Protein AF-A0A069RI73-F1 (afdb_monomer)

pLDDT: mean 90.06, std 14.11, range [29.36, 98.81]

Radius of gyration: 24.57 Å; Cα contacts (8 Å, |Δi|>4): 545; chains: 1; bounding box: 61×50×66 Å

Sequence (403 aa):
MYYTRFDTIFCEIILVGDEQGLANLHLNTGKGKRTFEIDDEWILNDGFFAPARKQIEEYMSGERRRFDVRLNPKGTDYQKRVWSELTKIPYGKLYTYKQIAANTGNERASRAVGMANSKNPIPIIVPCHRVVGSNGKLTGFAHGLEIKEKLIALEKGEKSPGKAADETPIGELHEKLGSTVREELFELADEEYRKFQIKLCPNTENIVGVRLPLLRKLAQRIAKGDWRKYMEAANDEYFEEVMLQGMVIGSAKAGVEDVLSYAADFVPKIDNWAVCDSFCGSLKITNKNKARVWEFIQHYLHSDKEFEIRFAVVMLLGYYIDEYYIDRVLKLLDGVRHDGYYVKMAVAWAVSICFIKFPEKTMEYLEDSNLDDFSYNKSLQKITESLRVDKETKHIIRSMKRK

Secondary structure (DSSP, 8-state):
-EEEEEE-SS-EEEEEEETTEEEEEEEE-S-SS------TTPEE-HHHHHHHHHHHHHHHTTS-S-----B-----HHHHHHHHHHHTSPTT--EEHHHHHHHTT-TT-HHHHHHHHHT-SSTTTS-GGGEE-TTS-----TT-HHHHHHHHHHHHTPPP--S------TT-----TT--HHHHHHHTB-HHHHHHHHHH-TT------B-HHHHHHHHHHHHHS-HHHHHHH---SSHHHHHHHHHHHHH----HHHHHHHHHHHGGG--SHHHHHHHHHH-GGGGG-HHHHHHHHHTGGG-SSHHHHHHHHHHHHHHT-STTTHHHHHHHHHH-----HHHHHHHHHHHHHHHHH-HHHHHHHHHH----HHHHHHHHHHHHH-TTS-HHHHHHHHHT---

Solvent-accessible surface area (backbone atoms only — not comparable to full-atom values): 22768 Å² total; per-residue (Å²): 90,36,28,39,75,50,79,54,100,85,38,40,36,39,41,32,27,51,99,76,20,44,30,34,40,44,64,57,58,93,45,53,84,64,86,84,80,84,60,90,82,48,41,82,38,59,75,84,41,44,71,57,50,52,52,50,53,34,33,75,73,61,79,40,80,77,85,92,66,63,67,42,67,82,70,53,74,67,39,50,51,51,47,56,57,35,56,69,55,54,79,58,48,75,44,29,36,47,58,54,13,41,76,73,77,37,55,86,37,28,68,58,46,52,57,37,51,59,61,54,44,35,54,75,75,36,32,54,64,38,42,24,40,93,84,67,45,87,54,88,46,48,49,20,61,70,56,36,39,39,53,50,18,53,48,62,74,38,78,53,83,74,72,97,72,89,81,78,79,82,87,71,73,62,95,57,90,81,78,50,74,66,57,55,45,62,73,51,40,31,69,71,53,20,60,52,48,44,73,75,38,76,90,56,65,56,68,63,20,59,54,67,74,57,47,5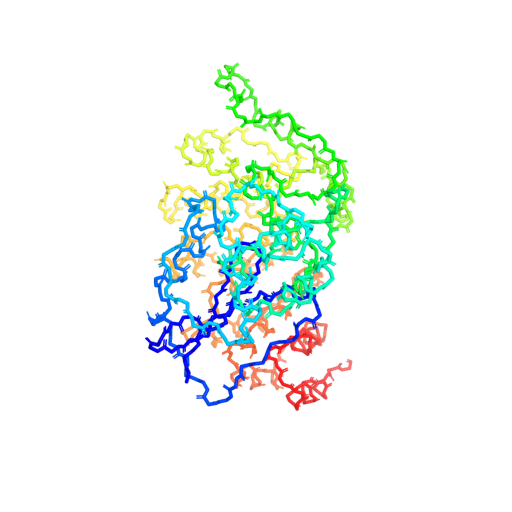2,52,51,14,49,54,42,23,73,52,69,38,65,65,45,62,77,68,60,63,69,78,31,49,60,43,47,42,33,53,36,36,21,56,31,53,40,89,65,56,70,67,59,44,51,53,56,45,63,69,45,47,81,72,39,85,48,69,67,47,38,54,50,29,52,68,28,45,61,64,39,82,83,36,50,70,65,47,51,63,65,35,54,65,28,54,72,46,94,46,51,49,41,28,25,42,27,42,47,41,42,50,74,76,37,75,43,92,90,35,37,72,60,47,55,54,51,57,44,64,56,82,71,89,44,66,64,32,35,52,33,46,12,48,34,52,22,52,40,33,75,76,39,45,66,68,38,50,62,45,61,78,73,55,71,52,54,63,66,32,44,42,45,15,41,50,50,39,57,70,36,87,90,51,58,74,66,61,38,52,55,48,60,71,67,58,71,132

Structure (mmCIF, N/CA/C/O backbone):
data_AF-A0A069RI73-F1
#
_entry.id   AF-A0A069RI73-F1
#
loop_
_atom_site.group_PDB
_atom_site.id
_atom_site.type_symbol
_atom_site.label_atom_id
_atom_site.label_alt_id
_atom_site.label_comp_id
_atom_site.label_asym_id
_atom_site.label_entity_id
_atom_site.label_seq_id
_atom_site.pdbx_PDB_ins_code
_atom_site.Cartn_x
_atom_site.Cartn_y
_atom_site.Cartn_z
_atom_site.occupancy
_atom_site.B_iso_or_equiv
_atom_site.auth_seq_id
_atom_site.auth_comp_id
_atom_site.auth_asym_id
_atom_site.auth_atom_id
_atom_site.pdbx_PDB_model_num
ATOM 1 N N . MET A 1 1 ? 29.370 -4.548 10.658 1.00 91.38 1 MET A N 1
ATOM 2 C CA . MET A 1 1 ? 28.047 -4.104 11.160 1.00 91.38 1 MET A CA 1
ATOM 3 C C . MET A 1 1 ? 26.976 -4.935 10.477 1.00 91.38 1 MET A C 1
ATOM 5 O O . MET A 1 1 ? 27.170 -5.308 9.325 1.00 91.38 1 MET A O 1
ATOM 9 N N . TYR A 1 2 ? 25.870 -5.212 11.160 1.00 97.12 2 TYR A N 1
ATOM 10 C CA . TYR A 1 2 ? 24.686 -5.831 10.570 1.00 97.12 2 TYR A CA 1
ATOM 11 C C . TYR A 1 2 ? 23.619 -4.780 10.290 1.00 97.12 2 TYR A C 1
ATOM 13 O O . TYR A 1 2 ? 23.531 -3.782 11.014 1.00 97.12 2 TYR A O 1
ATOM 21 N N . TYR A 1 3 ? 22.776 -5.032 9.291 1.00 97.75 3 TYR A N 1
ATOM 22 C CA . TYR A 1 3 ? 21.569 -4.244 9.063 1.00 97.75 3 TYR A CA 1
ATOM 23 C C . TYR A 1 3 ? 20.358 -5.103 8.677 1.00 97.75 3 TYR A C 1
ATOM 25 O O . TYR A 1 3 ? 20.500 -6.254 8.272 1.00 97.75 3 TYR A O 1
ATOM 33 N N . THR A 1 4 ? 19.161 -4.532 8.804 1.00 96.69 4 THR A N 1
ATOM 34 C CA . THR A 1 4 ? 17.906 -5.043 8.224 1.00 96.69 4 THR A CA 1
ATOM 35 C C . THR A 1 4 ? 17.036 -3.873 7.770 1.00 96.69 4 THR A C 1
ATOM 37 O O . THR A 1 4 ? 17.233 -2.737 8.217 1.00 96.69 4 THR A O 1
ATOM 40 N N . ARG A 1 5 ? 16.053 -4.153 6.912 1.00 95.44 5 ARG A N 1
ATOM 41 C CA . ARG A 1 5 ? 14.998 -3.222 6.503 1.00 95.44 5 ARG A CA 1
ATOM 42 C C . ARG A 1 5 ? 13.643 -3.914 6.501 1.00 95.44 5 ARG A C 1
ATOM 44 O O . ARG A 1 5 ? 13.543 -5.077 6.117 1.00 95.44 5 ARG A O 1
ATOM 51 N N . PHE A 1 6 ? 12.605 -3.210 6.929 1.00 91.25 6 PHE A N 1
ATOM 52 C CA . PHE A 1 6 ? 11.240 -3.727 6.919 1.00 91.25 6 PHE A CA 1
ATOM 53 C C . PHE A 1 6 ? 10.218 -2.593 6.931 1.00 91.25 6 PHE A C 1
ATOM 55 O O . PHE A 1 6 ? 10.467 -1.509 7.460 1.00 91.25 6 PHE A O 1
ATOM 62 N N . ASP A 1 7 ? 9.045 -2.865 6.371 1.00 88.62 7 ASP A N 1
ATOM 63 C CA . ASP A 1 7 ? 7.941 -1.916 6.342 1.00 88.62 7 ASP A CA 1
ATOM 64 C C . ASP A 1 7 ? 7.139 -1.930 7.646 1.00 88.62 7 ASP A C 1
ATOM 66 O O . ASP A 1 7 ? 6.889 -2.977 8.244 1.00 88.62 7 ASP A O 1
ATOM 70 N N . THR A 1 8 ? 6.678 -0.750 8.057 1.00 86.50 8 THR A N 1
ATOM 71 C CA . THR A 1 8 ? 5.691 -0.578 9.131 1.00 86.50 8 THR A CA 1
ATOM 72 C C . THR A 1 8 ? 4.467 0.171 8.618 1.00 86.50 8 THR A C 1
ATOM 74 O O . THR A 1 8 ? 4.445 0.670 7.494 1.00 86.50 8 THR A O 1
ATOM 77 N N . ILE A 1 9 ? 3.452 0.329 9.472 1.00 81.25 9 ILE A N 1
ATOM 78 C CA . ILE A 1 9 ? 2.251 1.108 9.140 1.00 81.25 9 ILE A CA 1
ATOM 79 C C . ILE A 1 9 ? 2.531 2.593 8.840 1.00 81.25 9 ILE A C 1
ATOM 81 O O . ILE A 1 9 ? 1.669 3.265 8.277 1.00 81.25 9 ILE A O 1
ATOM 85 N N . PHE A 1 10 ? 3.697 3.125 9.231 1.00 83.75 10 PHE A N 1
ATOM 86 C CA . PHE A 1 10 ? 4.030 4.538 9.037 1.00 83.75 10 PHE A CA 1
ATOM 87 C C . PHE A 1 10 ? 5.087 4.789 7.960 1.00 83.75 10 PHE A C 1
ATOM 89 O O . PHE A 1 10 ? 4.997 5.806 7.273 1.00 83.75 10 PHE A O 1
ATOM 96 N N . CYS A 1 11 ? 6.095 3.921 7.851 1.00 89.00 11 CYS A N 1
ATOM 97 C CA . CYS A 1 11 ? 7.215 4.047 6.913 1.00 89.00 11 CYS A CA 1
ATOM 98 C C . CYS A 1 11 ? 8.091 2.782 6.911 1.00 89.00 11 CYS A C 1
ATOM 100 O O . CYS A 1 11 ? 7.970 1.948 7.814 1.00 89.00 11 CYS A O 1
ATOM 102 N N . GLU A 1 12 ? 9.004 2.675 5.943 1.00 93.12 12 GLU A N 1
ATOM 103 C CA . GLU A 1 12 ? 10.107 1.709 5.991 1.00 93.12 12 GLU A CA 1
ATOM 104 C C . GLU A 1 12 ? 11.081 2.090 7.121 1.00 93.12 12 GLU A C 1
ATOM 106 O O . GLU A 1 12 ? 11.403 3.267 7.333 1.00 93.12 12 GLU A O 1
ATOM 111 N N . ILE A 1 13 ? 11.540 1.083 7.862 1.00 95.88 13 ILE A N 1
ATOM 112 C CA . ILE A 1 13 ? 12.533 1.209 8.925 1.00 95.88 13 ILE A CA 1
ATOM 113 C C . ILE A 1 13 ? 13.791 0.455 8.531 1.00 95.88 13 ILE A C 1
ATOM 115 O O . ILE A 1 13 ? 13.719 -0.685 8.082 1.00 95.88 13 ILE A O 1
ATOM 119 N N . ILE A 1 14 ? 14.942 1.080 8.777 1.00 96.62 14 ILE A N 1
ATOM 120 C CA . ILE A 1 14 ? 16.257 0.452 8.636 1.00 96.62 14 ILE A CA 1
ATOM 121 C C . ILE A 1 14 ? 16.904 0.393 10.020 1.00 96.62 14 ILE A C 1
ATOM 123 O O . ILE A 1 14 ? 17.025 1.418 10.697 1.00 96.62 14 ILE A O 1
ATOM 127 N N . LEU A 1 15 ? 17.311 -0.799 10.451 1.00 97.88 15 LEU A N 1
ATOM 128 C CA . LEU A 1 15 ? 18.044 -1.008 11.702 1.00 97.88 15 LEU A CA 1
ATOM 129 C C . LEU A 1 15 ? 19.485 -1.366 11.397 1.00 97.88 15 LEU A C 1
ATOM 131 O O . LEU A 1 15 ? 19.745 -2.114 10.460 1.00 97.88 15 LEU A O 1
ATOM 135 N N . VAL A 1 16 ? 20.405 -0.848 12.208 1.00 97.69 16 VAL A N 1
ATOM 136 C CA . VAL A 1 16 ? 21.841 -1.097 12.069 1.00 97.69 16 VAL A CA 1
ATOM 137 C C . VAL A 1 16 ? 22.463 -1.270 13.446 1.00 97.69 16 VAL A C 1
ATOM 139 O O . VAL A 1 16 ? 22.194 -0.486 14.360 1.00 97.69 16 VAL A O 1
ATOM 142 N N . GLY A 1 17 ? 23.310 -2.278 13.609 1.00 97.12 17 GLY A N 1
ATOM 143 C CA . GLY A 1 17 ? 23.872 -2.656 14.902 1.00 97.12 17 GLY A CA 1
ATOM 144 C C . GLY A 1 17 ? 24.975 -3.701 14.796 1.00 97.12 17 GLY A C 1
ATOM 145 O O . GLY A 1 17 ? 25.337 -4.153 13.711 1.00 97.12 17 GLY A O 1
ATOM 146 N N . ASP A 1 18 ? 25.515 -4.055 15.949 1.00 96.12 18 ASP A N 1
ATOM 147 C CA . ASP A 1 18 ? 26.517 -5.097 16.145 1.00 96.12 18 ASP A CA 1
ATOM 148 C C . ASP A 1 18 ? 26.254 -5.807 17.481 1.00 96.12 18 ASP A C 1
ATOM 150 O O . ASP A 1 18 ? 25.298 -5.485 18.188 1.00 96.12 18 ASP A O 1
ATOM 154 N N . GLU A 1 19 ? 27.119 -6.745 17.865 1.00 95.06 19 GLU A N 1
ATOM 155 C CA . GLU A 1 19 ? 27.003 -7.508 19.119 1.00 95.06 19 GLU A CA 1
ATOM 156 C C . GLU A 1 19 ? 26.931 -6.636 20.392 1.00 95.06 19 GLU A C 1
ATOM 158 O O . GLU A 1 19 ? 26.505 -7.095 21.456 1.00 95.06 19 GLU A O 1
ATOM 163 N N . GLN A 1 20 ? 27.329 -5.359 20.324 1.00 95.69 20 GLN A N 1
ATOM 164 C CA . GLN A 1 20 ? 27.209 -4.432 21.451 1.00 95.69 20 GLN A CA 1
ATOM 165 C C . GLN A 1 20 ? 25.810 -3.798 21.543 1.00 95.69 20 GLN A C 1
ATOM 167 O O . GLN A 1 20 ? 25.458 -3.282 22.609 1.00 95.69 20 GLN A O 1
ATOM 172 N N . GLY A 1 21 ? 25.007 -3.843 20.474 1.00 95.75 21 GLY A N 1
ATOM 173 C CA . GLY A 1 21 ? 23.602 -3.435 20.445 1.00 95.75 21 GLY A CA 1
ATOM 174 C C . GLY A 1 21 ? 23.183 -2.685 19.176 1.00 95.75 21 GLY A C 1
ATOM 175 O O . GLY A 1 21 ? 23.947 -2.494 18.229 1.00 95.75 21 GLY A O 1
ATOM 176 N N . LEU A 1 22 ? 21.938 -2.203 19.178 1.00 97.62 22 LEU A N 1
ATOM 177 C CA . LEU A 1 22 ? 21.388 -1.363 18.115 1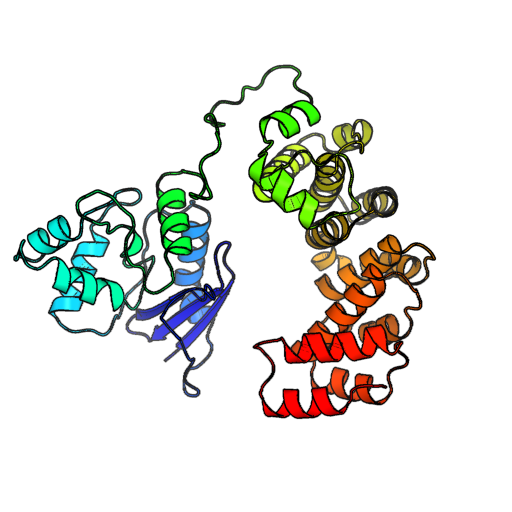.00 97.62 22 LEU A CA 1
ATOM 178 C C . LEU A 1 22 ? 22.099 -0.003 18.104 1.00 97.62 22 LEU A C 1
ATOM 180 O O . LEU A 1 22 ? 22.054 0.725 19.095 1.00 97.62 22 LEU A O 1
ATOM 184 N N . ALA A 1 23 ? 22.736 0.347 16.990 1.00 96.62 23 ALA A N 1
ATOM 185 C CA . ALA A 1 23 ? 23.503 1.581 16.838 1.00 96.62 23 ALA A CA 1
ATOM 186 C C . ALA A 1 23 ? 22.703 2.688 16.138 1.00 96.62 23 ALA A C 1
ATOM 188 O O . ALA A 1 23 ? 22.815 3.854 16.520 1.00 96.62 23 ALA A O 1
ATOM 189 N N . ASN A 1 24 ? 21.883 2.336 15.139 1.00 96.69 24 ASN A N 1
ATOM 190 C CA . ASN A 1 24 ? 20.994 3.258 14.432 1.00 96.69 24 ASN A CA 1
ATOM 191 C C . ASN A 1 24 ? 19.617 2.637 14.157 1.00 96.69 24 ASN A C 1
ATOM 193 O O . ASN A 1 24 ? 19.494 1.444 13.890 1.00 96.69 24 ASN A O 1
ATOM 197 N N . LEU A 1 25 ? 18.601 3.500 14.161 1.00 96.81 25 LEU A N 1
ATOM 198 C CA . LEU A 1 25 ? 17.269 3.257 13.618 1.00 96.81 25 LEU A CA 1
ATOM 199 C C . LEU A 1 25 ? 16.947 4.418 12.675 1.00 96.81 25 LEU A C 1
ATOM 201 O O . LEU A 1 25 ? 16.938 5.582 13.078 1.00 96.81 25 LEU A O 1
ATOM 205 N N . HIS A 1 26 ? 16.695 4.125 11.408 1.00 95.31 26 HIS A N 1
ATOM 206 C CA . HIS A 1 26 ? 16.294 5.131 10.437 1.00 95.31 26 HIS A CA 1
ATOM 207 C C . HIS A 1 26 ? 14.822 4.972 10.072 1.00 95.31 26 HIS A C 1
ATOM 209 O O . HIS A 1 26 ? 14.350 3.860 9.860 1.00 95.31 26 HIS A O 1
ATOM 215 N N . LEU A 1 27 ? 14.117 6.103 9.998 1.00 93.81 27 LEU A N 1
ATOM 216 C CA . LEU A 1 27 ? 12.744 6.192 9.510 1.00 93.81 27 LEU A CA 1
ATOM 217 C C . LEU A 1 27 ? 12.774 6.759 8.096 1.00 93.81 27 LEU A C 1
ATOM 219 O O . LEU A 1 27 ? 12.977 7.968 7.929 1.00 93.81 27 LEU A O 1
ATOM 223 N N . ASN A 1 28 ? 12.566 5.902 7.101 1.00 89.50 28 ASN A N 1
ATOM 224 C CA . ASN A 1 28 ? 12.541 6.303 5.702 1.00 89.50 28 ASN A CA 1
ATOM 225 C C . ASN A 1 28 ? 11.148 6.842 5.340 1.00 89.50 28 ASN A C 1
ATOM 227 O O . ASN A 1 28 ? 10.292 6.152 4.790 1.00 89.50 28 ASN A O 1
ATOM 231 N N . THR A 1 29 ? 10.890 8.093 5.719 1.00 84.19 29 THR A N 1
ATOM 232 C CA . THR A 1 29 ? 9.585 8.751 5.535 1.00 84.19 29 THR A CA 1
ATOM 233 C C . THR A 1 29 ? 9.436 9.447 4.182 1.00 84.19 29 THR A C 1
ATOM 235 O O . THR A 1 29 ? 8.375 10.003 3.898 1.00 84.19 29 THR A O 1
ATOM 238 N N . GLY A 1 30 ? 10.511 9.539 3.388 1.00 76.75 30 GLY A N 1
ATOM 239 C CA . GLY A 1 30 ? 10.586 10.406 2.203 1.00 76.75 30 GLY A CA 1
ATOM 240 C C . GLY A 1 30 ? 10.443 11.910 2.501 1.00 76.75 30 GLY A C 1
ATOM 241 O O . GLY A 1 30 ? 10.487 12.733 1.590 1.00 76.75 30 GLY A O 1
ATOM 242 N N . LYS A 1 31 ? 10.269 12.291 3.774 1.00 66.62 31 LYS A N 1
ATOM 243 C CA . LYS A 1 31 ? 10.005 13.657 4.235 1.00 66.62 31 LYS A CA 1
ATOM 244 C C . LYS A 1 31 ? 10.856 13.938 5.470 1.00 66.62 31 LYS A C 1
ATOM 246 O O . LYS A 1 31 ? 10.417 13.781 6.600 1.00 66.62 31 LYS A O 1
ATOM 251 N N . GLY A 1 32 ? 12.093 14.371 5.274 1.00 65.25 32 GLY A N 1
ATOM 252 C CA . GLY A 1 32 ? 13.028 14.662 6.359 1.00 65.25 32 GLY A CA 1
ATOM 253 C C . GLY A 1 32 ? 14.312 15.276 5.823 1.00 65.25 32 GLY A C 1
ATOM 254 O O . GLY A 1 32 ? 14.524 15.325 4.617 1.00 65.25 32 GLY A O 1
ATOM 255 N N . LYS A 1 33 ? 15.175 15.766 6.718 1.00 66.88 33 LYS A N 1
ATOM 256 C CA . LYS A 1 33 ? 16.497 16.297 6.327 1.00 66.88 33 LYS A CA 1
ATOM 257 C C . LYS A 1 33 ? 17.601 15.241 6.388 1.00 66.88 33 LYS A C 1
ATOM 259 O O . LYS A 1 33 ? 18.741 15.539 6.052 1.00 66.88 33 LYS A O 1
ATOM 264 N N . ARG A 1 34 ? 17.290 14.046 6.896 1.00 72.50 34 ARG A N 1
ATOM 265 C CA . ARG A 1 34 ? 18.257 12.972 7.104 1.00 72.50 34 ARG A CA 1
ATOM 266 C C . ARG A 1 34 ? 18.236 12.043 5.897 1.00 72.50 34 ARG A C 1
ATOM 268 O O . ARG A 1 34 ? 17.247 11.351 5.692 1.00 72.50 34 ARG A O 1
ATOM 275 N N . THR A 1 35 ? 19.323 12.035 5.141 1.00 68.69 35 THR A N 1
ATOM 276 C CA . THR A 1 35 ? 19.646 10.952 4.213 1.00 68.69 35 THR A CA 1
ATOM 277 C C . THR A 1 35 ? 20.274 9.807 5.006 1.00 68.69 35 THR A C 1
ATOM 279 O O . THR A 1 35 ? 20.934 10.035 6.027 1.00 68.69 35 THR A O 1
ATOM 282 N N . PHE A 1 36 ? 20.002 8.575 4.594 1.00 81.12 36 PHE A N 1
ATOM 283 C CA . PHE A 1 36 ? 20.584 7.383 5.192 1.00 81.12 36 PHE A CA 1
ATOM 284 C C . PHE A 1 36 ? 21.022 6.463 4.068 1.00 81.12 36 PHE A C 1
ATOM 286 O O . PHE A 1 36 ? 20.213 6.093 3.221 1.00 81.12 36 PHE A O 1
ATOM 293 N N . GLU A 1 37 ? 22.305 6.142 4.061 1.00 85.00 37 GLU A N 1
ATOM 294 C CA . GLU A 1 37 ? 22.924 5.265 3.080 1.00 85.00 37 GLU A CA 1
ATOM 295 C C . GLU A 1 37 ? 23.382 4.011 3.814 1.00 85.00 37 GLU A C 1
ATOM 297 O O . GLU A 1 37 ? 23.863 4.077 4.950 1.00 85.00 37 GLU A O 1
ATOM 302 N N . ILE A 1 38 ? 23.134 2.867 3.189 1.00 88.12 38 ILE A N 1
ATOM 303 C CA . ILE A 1 38 ? 23.624 1.581 3.667 1.00 88.12 38 ILE A CA 1
ATOM 304 C C . ILE A 1 38 ? 25.038 1.455 3.120 1.00 88.12 38 ILE A C 1
ATOM 306 O O . ILE A 1 38 ? 25.242 1.616 1.922 1.00 88.12 38 ILE A O 1
ATOM 310 N N . ASP A 1 39 ? 25.987 1.220 4.013 1.00 87.62 39 ASP A N 1
ATOM 311 C CA . ASP A 1 39 ? 27.382 1.000 3.652 1.00 87.62 39 ASP A CA 1
ATOM 312 C C . ASP A 1 39 ? 27.537 -0.377 2.986 1.00 87.62 39 ASP A C 1
ATOM 314 O O . ASP A 1 39 ? 26.951 -1.359 3.458 1.00 87.62 39 ASP A O 1
ATOM 318 N N . ASP A 1 40 ? 28.320 -0.448 1.910 1.00 85.19 40 ASP A N 1
ATOM 319 C CA . ASP A 1 40 ? 28.533 -1.671 1.128 1.00 85.19 40 ASP A CA 1
ATOM 320 C C . ASP A 1 40 ? 29.204 -2.790 1.950 1.00 85.19 40 ASP A C 1
ATOM 322 O O . ASP A 1 40 ? 29.047 -3.971 1.638 1.00 85.19 40 ASP A O 1
ATOM 326 N N . GLU A 1 41 ? 29.907 -2.447 3.036 1.00 91.50 41 GLU A N 1
ATOM 327 C CA . GLU A 1 41 ? 30.524 -3.418 3.949 1.00 91.50 41 GLU A CA 1
ATOM 328 C C . GLU A 1 41 ? 29.543 -3.983 4.995 1.00 91.50 41 GLU A C 1
ATOM 330 O O . GLU A 1 41 ? 29.891 -4.878 5.778 1.00 91.50 41 GLU A O 1
ATOM 335 N N . TRP A 1 42 ? 28.318 -3.455 5.087 1.00 93.81 42 TRP A N 1
ATOM 336 C CA . TRP A 1 42 ? 27.339 -3.943 6.056 1.00 93.81 42 TRP A CA 1
ATOM 337 C C . TRP A 1 42 ? 26.655 -5.218 5.572 1.00 93.81 42 TRP A C 1
ATOM 339 O O . TRP A 1 42 ? 26.255 -5.361 4.421 1.00 93.81 42 TRP A O 1
ATOM 349 N N . ILE A 1 43 ? 26.444 -6.145 6.504 1.00 94.19 43 ILE A N 1
ATOM 350 C CA . ILE A 1 43 ? 25.882 -7.461 6.200 1.00 94.19 43 ILE A CA 1
ATOM 351 C C . ILE A 1 43 ? 24.386 -7.459 6.531 1.00 94.19 43 ILE A C 1
ATOM 353 O O . ILE A 1 43 ? 24.000 -7.167 7.668 1.00 94.19 43 ILE A O 1
ATOM 357 N N . LEU A 1 44 ? 23.536 -7.802 5.558 1.00 94.62 44 LEU A N 1
ATOM 358 C CA . LEU A 1 44 ? 22.100 -7.987 5.783 1.00 94.62 44 LEU A CA 1
ATOM 359 C C . LEU A 1 44 ? 21.874 -9.200 6.697 1.00 94.62 44 LEU A C 1
ATOM 361 O O . LEU A 1 44 ? 22.303 -10.307 6.377 1.00 94.62 44 LEU A O 1
ATOM 365 N N . ASN A 1 45 ? 21.195 -9.006 7.827 1.00 94.38 45 ASN A N 1
ATOM 366 C CA . ASN A 1 45 ? 20.922 -10.070 8.790 1.00 94.38 45 ASN A CA 1
ATOM 367 C C . ASN A 1 45 ? 19.604 -9.822 9.537 1.00 94.38 45 ASN A C 1
ATOM 369 O O . ASN A 1 45 ? 19.578 -9.243 10.622 1.00 94.38 45 ASN A O 1
ATOM 373 N N . ASP A 1 46 ? 18.496 -10.294 8.969 1.00 90.50 46 ASP A N 1
ATOM 374 C CA . ASP A 1 46 ? 17.166 -10.124 9.565 1.00 90.50 46 ASP A CA 1
ATOM 375 C C . ASP A 1 46 ? 17.023 -10.847 10.913 1.00 90.50 46 ASP A C 1
ATOM 377 O O . ASP A 1 46 ? 16.372 -10.338 11.828 1.00 90.50 46 ASP A O 1
ATOM 381 N N . GLY A 1 47 ? 17.665 -12.012 11.058 1.00 91.12 47 GLY A N 1
ATOM 382 C CA . GLY A 1 47 ? 17.615 -12.822 12.276 1.00 91.12 47 GLY A CA 1
ATOM 383 C C . GLY A 1 47 ? 18.200 -12.094 13.486 1.00 91.12 47 GLY A C 1
ATOM 384 O O . GLY A 1 47 ? 17.605 -12.122 14.563 1.00 91.12 47 GLY A O 1
ATOM 385 N N . PHE A 1 48 ? 19.306 -11.368 13.289 1.00 94.12 48 PHE A N 1
ATOM 386 C CA . PHE A 1 48 ? 19.945 -10.562 14.332 1.00 94.12 48 PHE A CA 1
ATOM 387 C C . PHE A 1 48 ? 18.995 -9.505 14.922 1.00 94.12 48 PHE A C 1
ATOM 389 O O . PHE A 1 48 ? 18.994 -9.257 16.128 1.00 94.12 48 PHE A O 1
ATOM 396 N N . PHE A 1 49 ? 18.139 -8.907 14.089 1.00 97.00 49 PHE A N 1
ATOM 397 C CA . PHE A 1 49 ? 17.222 -7.841 14.501 1.00 97.00 49 PHE A CA 1
ATOM 398 C C . PHE A 1 49 ? 15.799 -8.311 14.810 1.00 97.00 49 PHE A C 1
ATOM 400 O O . PHE A 1 49 ? 14.978 -7.477 15.196 1.00 97.00 49 PHE A O 1
ATOM 407 N N . ALA A 1 50 ? 15.485 -9.604 14.688 1.00 93.25 50 ALA A N 1
ATOM 408 C CA . ALA A 1 50 ? 14.129 -10.119 14.886 1.00 93.25 50 ALA A CA 1
ATOM 409 C C . ALA A 1 50 ? 13.476 -9.666 16.217 1.00 93.25 50 ALA A C 1
ATOM 411 O O . ALA A 1 50 ? 12.320 -9.230 16.180 1.00 93.25 50 ALA A O 1
ATOM 412 N N . PRO A 1 51 ? 14.180 -9.646 17.374 1.00 96.19 51 PRO A N 1
ATOM 413 C CA . PRO A 1 51 ? 13.605 -9.131 18.617 1.00 96.19 51 PRO A CA 1
ATOM 414 C C . PRO A 1 51 ? 13.293 -7.630 18.565 1.00 96.19 51 PRO A C 1
ATOM 416 O O . PRO A 1 51 ? 12.219 -7.210 18.991 1.00 96.19 51 PRO A O 1
ATOM 419 N N . ALA A 1 52 ? 14.205 -6.814 18.029 1.00 96.75 52 ALA A N 1
ATOM 420 C CA . ALA A 1 52 ? 14.011 -5.368 17.924 1.00 96.75 52 ALA A CA 1
ATOM 421 C C . ALA A 1 52 ? 12.884 -5.027 16.939 1.00 96.75 52 ALA A C 1
ATOM 423 O O . ALA A 1 52 ? 12.026 -4.202 17.251 1.00 96.75 52 ALA A O 1
ATOM 424 N N . ARG A 1 53 ? 12.847 -5.711 15.790 1.00 97.06 53 ARG A N 1
ATOM 425 C CA . ARG A 1 53 ? 11.791 -5.591 14.781 1.00 97.06 53 ARG A CA 1
ATOM 426 C C . ARG A 1 53 ? 10.416 -5.865 15.379 1.00 97.06 53 ARG A C 1
ATOM 428 O O . ARG A 1 53 ? 9.551 -5.000 15.286 1.00 97.06 53 ARG A O 1
ATOM 435 N N . LYS A 1 54 ? 10.244 -7.005 16.059 1.00 95.94 54 LYS A N 1
ATOM 436 C CA . LYS A 1 54 ? 8.974 -7.372 16.703 1.00 95.94 54 LYS A CA 1
ATOM 437 C C . LYS A 1 54 ? 8.492 -6.283 17.661 1.00 95.94 54 LYS A C 1
ATOM 439 O O . LYS A 1 54 ? 7.338 -5.880 17.612 1.00 95.94 54 LYS A O 1
ATOM 444 N N . GLN A 1 55 ? 9.382 -5.760 18.506 1.00 97.88 55 GLN A N 1
ATOM 445 C CA . GLN A 1 55 ? 9.013 -4.706 19.452 1.00 97.88 55 GLN A CA 1
ATOM 446 C C . GLN A 1 55 ? 8.644 -3.388 18.765 1.00 97.88 55 GLN A C 1
ATOM 448 O O . GLN A 1 55 ? 7.763 -2.674 19.237 1.00 97.88 55 GLN A O 1
ATOM 453 N N . ILE A 1 56 ? 9.314 -3.042 17.666 1.00 96.69 56 ILE A N 1
ATOM 454 C CA . ILE A 1 56 ? 8.973 -1.856 16.878 1.00 96.69 56 ILE A CA 1
ATOM 455 C C . ILE A 1 56 ? 7.602 -2.035 16.225 1.00 96.69 56 ILE A C 1
ATOM 457 O O . ILE A 1 56 ? 6.787 -1.123 16.309 1.00 96.69 56 ILE A O 1
ATOM 461 N N . GLU A 1 57 ? 7.321 -3.196 15.636 1.00 92.25 57 GLU A N 1
ATOM 462 C CA . GLU A 1 57 ? 6.015 -3.512 15.044 1.00 92.25 57 GLU A CA 1
ATOM 463 C C . GLU A 1 57 ? 4.891 -3.449 16.097 1.00 92.25 57 GLU A C 1
ATOM 465 O O . GLU A 1 57 ? 3.916 -2.730 15.885 1.00 92.25 57 GLU A O 1
ATOM 470 N N . GLU A 1 58 ? 5.070 -4.081 17.265 1.00 90.12 58 GLU A N 1
ATOM 471 C CA . GLU A 1 58 ? 4.127 -4.014 18.400 1.00 90.12 58 GLU A CA 1
ATOM 472 C C . GLU A 1 58 ? 3.934 -2.580 18.918 1.00 90.12 58 GLU A C 1
ATOM 474 O O . GLU A 1 58 ? 2.840 -2.182 19.313 1.00 90.12 58 GLU A O 1
ATOM 479 N N . TYR A 1 59 ? 4.997 -1.773 18.958 1.00 93.88 59 TYR A N 1
ATOM 480 C CA . TYR A 1 59 ? 4.879 -0.378 19.377 1.00 93.88 59 TYR A CA 1
ATOM 481 C C . TYR A 1 59 ? 4.073 0.415 18.348 1.00 93.88 59 TYR A C 1
ATOM 483 O O . TYR A 1 59 ? 3.163 1.144 18.729 1.00 93.88 59 TYR A O 1
ATOM 491 N N . MET A 1 60 ? 4.354 0.234 17.053 1.00 89.38 60 MET A N 1
ATOM 492 C CA . MET A 1 60 ? 3.647 0.922 15.969 1.00 89.38 60 MET A CA 1
ATOM 493 C C . MET A 1 60 ? 2.174 0.513 15.872 1.00 89.38 60 MET A C 1
ATOM 495 O O . MET A 1 60 ? 1.358 1.336 15.468 1.00 89.38 60 MET A O 1
ATOM 499 N N . SER A 1 61 ? 1.808 -0.711 16.266 1.00 83.50 61 SER A N 1
ATOM 500 C CA . SER A 1 61 ? 0.403 -1.131 16.369 1.00 83.50 61 SER A CA 1
ATOM 501 C C . SER A 1 61 ? -0.284 -0.691 17.672 1.00 83.50 61 SER A C 1
ATOM 503 O O . SER A 1 61 ? -1.497 -0.849 17.805 1.00 83.50 61 SER A O 1
ATOM 505 N N . GLY A 1 62 ? 0.455 -0.096 18.616 1.00 86.81 62 GLY A N 1
ATOM 506 C CA . GLY A 1 62 ? -0.058 0.361 19.913 1.00 86.81 62 GLY A CA 1
ATOM 507 C C . GLY A 1 62 ? -0.117 -0.726 20.994 1.00 86.81 62 GLY A C 1
ATOM 508 O O . GLY A 1 62 ? -0.607 -0.470 22.095 1.00 86.81 62 GLY A O 1
ATOM 509 N N . GLU A 1 63 ? 0.401 -1.922 20.715 1.00 85.12 63 GLU A N 1
ATOM 510 C CA . GLU A 1 63 ? 0.435 -3.077 21.623 1.00 85.12 63 GLU A CA 1
ATOM 511 C C . GLU A 1 63 ? 1.580 -2.991 22.647 1.00 85.12 63 GLU A C 1
ATOM 513 O O . GLU A 1 63 ? 1.505 -3.583 23.726 1.00 85.12 63 GLU A O 1
ATOM 518 N N . ARG A 1 64 ? 2.633 -2.214 22.354 1.00 92.81 64 ARG A N 1
ATOM 519 C CA . ARG A 1 64 ? 3.803 -2.042 23.230 1.00 92.81 64 ARG A CA 1
ATOM 520 C C . ARG A 1 64 ? 4.007 -0.601 23.674 1.00 92.81 64 ARG A C 1
ATOM 522 O O . ARG A 1 64 ? 3.976 0.336 22.888 1.00 92.81 64 ARG A O 1
ATOM 529 N N . ARG A 1 65 ? 4.345 -0.439 24.959 1.00 92.75 65 ARG A N 1
ATOM 530 C CA . ARG A 1 65 ? 4.659 0.868 25.574 1.00 92.75 65 ARG A CA 1
ATOM 531 C C . ARG A 1 65 ? 6.117 1.039 26.007 1.00 92.75 65 ARG A C 1
ATOM 533 O O . ARG A 1 65 ? 6.529 2.155 26.318 1.00 92.75 65 ARG A O 1
ATOM 540 N N . ARG A 1 66 ? 6.894 -0.049 26.069 1.00 93.12 66 ARG A N 1
ATOM 541 C CA . ARG A 1 66 ? 8.298 -0.055 26.516 1.00 93.12 66 ARG A CA 1
ATOM 542 C C . ARG A 1 66 ? 9.148 -0.960 25.636 1.00 93.12 66 ARG A C 1
ATOM 544 O O . ARG A 1 66 ? 8.729 -2.072 25.322 1.00 93.12 66 ARG A O 1
ATOM 551 N N . PHE A 1 67 ? 10.338 -0.483 25.295 1.00 95.56 67 PHE A N 1
ATOM 552 C CA . PHE A 1 67 ? 11.340 -1.252 24.569 1.00 95.56 67 PHE A CA 1
ATOM 553 C C . PHE A 1 67 ? 12.307 -1.920 25.541 1.00 95.56 67 PHE A C 1
ATOM 555 O O . PHE A 1 67 ? 12.736 -1.304 26.513 1.00 95.56 67 PHE A O 1
ATOM 562 N N . ASP A 1 68 ? 12.656 -3.157 25.228 1.00 95.62 68 ASP A N 1
ATOM 563 C CA . ASP A 1 68 ? 13.710 -3.943 25.853 1.00 95.6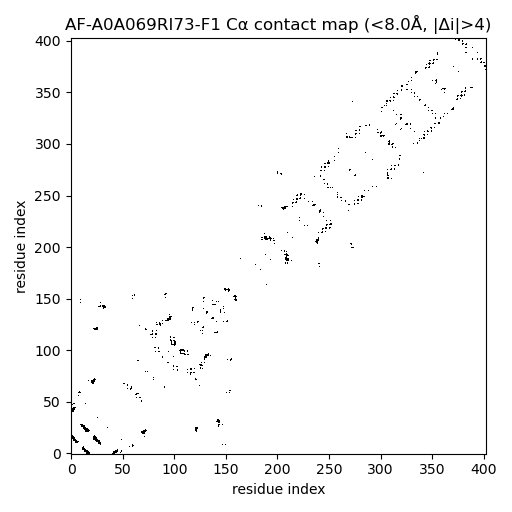2 68 ASP A CA 1
ATOM 564 C C . ASP A 1 68 ? 14.704 -4.345 24.757 1.00 95.62 68 ASP A C 1
ATOM 566 O O . ASP A 1 68 ? 14.653 -5.437 24.191 1.00 95.62 68 ASP A O 1
ATOM 570 N N . VAL A 1 69 ? 15.515 -3.374 24.338 1.00 95.12 69 VAL A N 1
ATOM 571 C CA . VAL A 1 69 ? 16.492 -3.515 23.254 1.00 95.12 69 VAL A CA 1
ATOM 572 C C . VAL A 1 69 ? 17.816 -2.948 23.740 1.00 95.12 69 VAL A C 1
ATOM 574 O O . VAL A 1 69 ? 17.877 -1.804 24.194 1.00 95.12 69 VAL A O 1
ATOM 577 N N . ARG A 1 70 ? 18.894 -3.728 23.621 1.00 96.00 70 ARG A N 1
ATOM 578 C CA . ARG A 1 70 ? 20.249 -3.268 23.943 1.00 96.00 70 ARG A CA 1
ATOM 579 C C . ARG A 1 70 ? 20.684 -2.198 22.939 1.00 96.00 70 ARG A C 1
ATOM 581 O O . ARG A 1 70 ? 20.716 -2.461 21.739 1.00 96.00 70 ARG A O 1
ATOM 588 N N . LEU A 1 71 ? 21.026 -1.003 23.421 1.00 96.19 71 LEU A N 1
ATOM 589 C CA . LEU A 1 71 ? 21.405 0.142 22.583 1.00 96.19 71 LEU A CA 1
ATOM 590 C C . LEU A 1 71 ? 22.917 0.402 22.635 1.00 96.19 71 LEU A C 1
ATOM 592 O O . LEU A 1 71 ? 23.514 0.376 23.709 1.00 96.19 71 LEU A O 1
ATOM 596 N N . ASN A 1 72 ? 23.508 0.737 21.488 1.00 95.50 72 ASN A N 1
ATOM 597 C CA . ASN A 1 72 ? 24.904 1.157 21.327 1.00 95.50 72 ASN A CA 1
ATOM 598 C C . ASN A 1 72 ? 25.022 2.452 20.483 1.00 95.50 72 ASN A C 1
ATOM 600 O O . ASN A 1 72 ? 25.702 2.470 19.453 1.00 95.50 72 ASN A O 1
ATOM 604 N N . PRO A 1 73 ? 24.350 3.562 20.857 1.00 95.25 73 PRO A N 1
ATOM 605 C CA . PRO A 1 73 ? 24.407 4.788 20.072 1.00 95.25 73 PRO A CA 1
ATOM 606 C C . PRO A 1 73 ? 25.783 5.462 20.201 1.00 95.25 73 PRO A C 1
ATOM 608 O O . PRO A 1 73 ? 26.309 5.663 21.303 1.00 95.25 73 PRO A O 1
ATOM 611 N N . LYS A 1 74 ? 26.361 5.884 19.071 1.00 94.62 74 LYS A N 1
ATOM 612 C CA . LYS A 1 74 ? 27.590 6.693 19.047 1.00 94.62 74 LYS A CA 1
ATOM 613 C C . LYS A 1 74 ? 27.249 8.182 19.137 1.00 94.62 74 LYS A C 1
ATOM 615 O O . LYS A 1 74 ? 26.358 8.663 18.446 1.00 94.62 74 LYS A O 1
ATOM 620 N N . GLY A 1 75 ? 27.967 8.908 19.990 1.00 94.94 75 GLY A N 1
ATOM 621 C CA . GLY A 1 75 ? 27.765 10.336 20.238 1.00 94.94 75 GLY A CA 1
ATOM 622 C C . GLY A 1 75 ? 28.671 10.860 21.349 1.00 94.94 75 GLY A C 1
ATOM 623 O O . GLY A 1 75 ? 29.328 10.076 22.039 1.00 94.94 75 GLY A O 1
ATOM 624 N N . THR A 1 76 ? 28.698 12.179 21.527 1.00 96.94 76 THR A N 1
ATOM 625 C CA . THR A 1 76 ? 29.439 12.832 22.618 1.00 96.94 76 THR A CA 1
ATOM 626 C C . THR A 1 76 ? 28.818 12.510 23.977 1.00 96.94 76 THR A C 1
ATOM 628 O O . THR A 1 76 ? 27.639 12.160 24.064 1.00 96.94 76 THR A O 1
ATOM 631 N N . ASP A 1 77 ? 29.568 12.691 25.064 1.00 95.19 77 ASP A N 1
ATOM 632 C CA . ASP A 1 77 ? 29.036 12.449 26.413 1.00 95.19 77 ASP A CA 1
ATOM 633 C C . ASP A 1 77 ? 27.814 13.319 26.715 1.00 95.19 77 ASP A C 1
ATOM 635 O O . ASP A 1 77 ? 26.866 12.869 27.355 1.00 95.19 77 ASP A O 1
ATOM 639 N N . TYR A 1 78 ? 27.791 14.552 26.201 1.00 94.00 78 TYR A N 1
ATOM 640 C CA . TYR A 1 78 ? 26.622 15.420 26.316 1.00 94.00 78 TYR A CA 1
ATOM 641 C C . TYR A 1 78 ? 25.409 14.851 25.567 1.00 94.00 78 TYR A C 1
ATOM 643 O O . TYR A 1 78 ? 24.320 14.790 26.132 1.00 94.00 78 TYR A O 1
ATOM 651 N N . GLN A 1 79 ? 25.589 14.388 24.325 1.00 96.50 79 GLN A N 1
ATOM 652 C CA . GLN A 1 79 ? 24.514 13.765 23.547 1.00 96.50 79 GLN A CA 1
ATOM 653 C C . GLN A 1 79 ? 23.971 12.517 24.243 1.00 96.50 79 GLN A C 1
ATOM 655 O O . GLN A 1 79 ? 22.762 12.400 24.417 1.00 96.50 79 GLN A O 1
ATOM 660 N N . LYS A 1 80 ? 24.857 11.631 24.713 1.00 95.62 80 LYS A N 1
ATOM 661 C CA . LYS A 1 80 ? 24.478 10.416 25.446 1.00 95.62 80 LYS A CA 1
ATOM 662 C C . LYS A 1 80 ? 23.708 10.735 26.728 1.00 95.62 80 LYS A C 1
ATOM 664 O O . LYS A 1 80 ? 22.704 10.079 26.999 1.00 95.62 80 LYS A O 1
ATOM 669 N N . ARG A 1 81 ? 24.118 11.765 27.483 1.00 95.25 81 ARG A N 1
ATOM 670 C CA . ARG A 1 81 ? 23.363 12.248 28.654 1.00 95.25 81 ARG A CA 1
ATOM 671 C C . ARG A 1 81 ? 21.967 12.729 28.270 1.00 95.25 81 ARG A C 1
ATOM 673 O O . ARG A 1 81 ? 21.001 12.306 28.895 1.00 95.25 81 ARG A O 1
ATOM 680 N N . VAL A 1 82 ? 21.843 13.550 27.223 1.00 96.94 82 VAL A N 1
ATOM 681 C CA . VAL A 1 82 ? 20.532 14.003 26.729 1.00 96.94 82 VAL A CA 1
ATOM 682 C C . VAL A 1 82 ? 19.669 12.808 26.320 1.00 96.94 82 VAL A C 1
ATOM 684 O O . VAL A 1 82 ? 18.535 12.709 26.770 1.00 96.94 82 VAL A O 1
ATOM 687 N N . TRP A 1 83 ? 20.189 11.878 25.514 1.00 97.50 83 TRP A N 1
ATOM 688 C CA . TRP A 1 83 ? 19.440 10.701 25.058 1.00 97.50 83 TRP A CA 1
ATOM 689 C C . TRP A 1 83 ? 18.985 9.811 26.215 1.00 97.50 83 TRP A C 1
ATOM 691 O O . TRP A 1 83 ? 17.848 9.349 26.200 1.00 97.50 83 TRP A O 1
ATOM 701 N N . SER A 1 84 ? 19.823 9.638 27.240 1.00 95.50 84 SER A N 1
ATOM 702 C CA . SER A 1 84 ? 19.440 8.953 28.477 1.00 95.50 84 SER A CA 1
ATOM 703 C C . SER A 1 84 ? 18.247 9.639 29.153 1.00 95.50 84 SER A C 1
ATOM 705 O O . SER A 1 84 ? 17.252 8.979 29.447 1.00 95.50 84 SER A O 1
ATOM 707 N N . GLU A 1 85 ? 18.263 10.971 29.292 1.00 96.56 85 GLU A N 1
ATOM 708 C CA . GLU A 1 85 ? 17.113 11.720 29.825 1.00 96.56 85 GLU A CA 1
ATOM 709 C C . GLU A 1 85 ? 15.847 11.566 28.971 1.00 96.56 85 GLU A C 1
ATOM 711 O O . GLU A 1 85 ? 14.749 11.470 29.518 1.00 96.56 85 GLU A O 1
ATOM 716 N N . LEU A 1 86 ? 15.969 11.476 27.641 1.00 96.69 86 LEU A N 1
ATOM 717 C CA . LEU A 1 86 ? 14.811 11.246 26.769 1.00 96.69 86 LEU A CA 1
ATOM 718 C C . LEU A 1 86 ? 14.123 9.910 27.064 1.00 96.69 86 LEU A C 1
ATOM 720 O O . LEU A 1 86 ? 12.896 9.849 27.054 1.00 96.69 86 LEU A O 1
ATOM 724 N N . THR A 1 87 ? 14.880 8.846 27.350 1.00 95.75 87 THR A N 1
ATOM 725 C CA . THR A 1 87 ? 14.298 7.519 27.647 1.00 95.75 87 THR A CA 1
ATOM 726 C C . THR A 1 87 ? 13.466 7.495 28.931 1.00 95.75 87 THR A C 1
ATOM 728 O O . THR A 1 87 ? 12.615 6.622 29.093 1.00 95.75 87 THR A O 1
ATOM 731 N N . LYS A 1 88 ? 13.649 8.485 29.815 1.00 95.38 88 LYS A N 1
ATOM 732 C CA . LYS A 1 88 ? 12.869 8.641 31.050 1.00 95.38 88 LYS A CA 1
ATOM 733 C C . LYS A 1 88 ? 11.498 9.275 30.819 1.00 95.38 88 LYS A C 1
ATOM 735 O O . LYS A 1 88 ? 10.657 9.212 31.711 1.00 95.38 88 LYS A O 1
ATOM 740 N N . ILE A 1 89 ? 11.257 9.886 29.654 1.00 95.94 89 ILE A N 1
ATOM 741 C CA . ILE A 1 89 ? 9.954 10.472 29.321 1.00 95.94 89 ILE A CA 1
ATOM 742 C C . ILE A 1 89 ? 8.941 9.326 29.170 1.00 95.94 89 ILE A C 1
ATOM 744 O O . ILE A 1 89 ? 9.124 8.495 28.276 1.00 95.94 89 ILE A O 1
ATOM 748 N N . PRO A 1 90 ? 7.866 9.255 29.978 1.00 95.19 90 PRO A N 1
ATOM 749 C CA . PRO A 1 90 ? 6.893 8.170 29.872 1.00 95.19 90 PRO A CA 1
ATOM 750 C C . PRO A 1 90 ? 6.155 8.159 28.526 1.00 95.19 90 PRO A C 1
ATOM 752 O O . PRO A 1 90 ? 5.966 9.198 27.896 1.00 95.19 90 PRO A O 1
ATOM 755 N N . TYR A 1 91 ? 5.693 6.978 28.111 1.00 94.00 91 TYR A N 1
ATOM 756 C CA . TYR A 1 91 ? 4.807 6.812 26.953 1.00 94.00 91 TYR A CA 1
ATOM 757 C C . TYR A 1 91 ? 3.569 7.717 27.075 1.00 94.00 91 TYR A C 1
ATOM 759 O O . TYR A 1 91 ? 2.934 7.747 28.132 1.00 94.00 91 TYR A O 1
ATOM 767 N N . GLY A 1 92 ? 3.246 8.468 26.017 1.00 92.06 92 GLY A N 1
ATOM 768 C CA . GLY A 1 92 ? 2.092 9.376 25.973 1.00 92.06 92 GLY A CA 1
ATOM 769 C C . GLY A 1 92 ? 2.291 10.701 26.716 1.00 92.06 92 GLY A C 1
ATOM 770 O O . GLY A 1 92 ? 1.363 11.507 26.797 1.00 92.06 92 GLY A O 1
ATOM 771 N N . LYS A 1 93 ? 3.483 10.960 27.269 1.00 94.44 93 LYS A N 1
ATOM 772 C CA . LYS A 1 93 ? 3.823 12.233 27.921 1.00 94.44 93 LYS A CA 1
ATOM 773 C C . LYS A 1 93 ? 4.756 13.058 27.045 1.00 94.44 93 LYS A C 1
ATOM 775 O O . LYS A 1 93 ? 5.652 12.529 26.395 1.00 94.44 93 LYS A O 1
ATOM 780 N N . LEU A 1 94 ? 4.547 14.373 27.063 1.00 94.12 94 LEU A N 1
ATOM 781 C CA . LEU A 1 94 ? 5.368 15.343 26.344 1.00 94.12 94 LEU A CA 1
ATOM 782 C C . LEU A 1 94 ? 6.169 16.181 27.331 1.00 94.12 94 LEU A C 1
ATOM 784 O O . LEU A 1 94 ? 5.637 16.623 28.348 1.00 94.12 94 LEU A O 1
ATOM 788 N N . TYR A 1 95 ? 7.447 16.385 27.027 1.00 94.94 95 TYR A N 1
ATOM 789 C CA . TYR A 1 95 ? 8.351 17.236 27.800 1.00 94.94 95 TYR A CA 1
ATOM 790 C C . TYR A 1 95 ? 8.828 18.380 26.909 1.00 94.94 95 TYR A C 1
ATOM 792 O O . TYR A 1 95 ? 8.970 18.239 25.697 1.00 94.94 95 TYR A O 1
ATOM 800 N N . THR A 1 96 ? 9.103 19.537 27.490 1.00 94.38 96 THR A N 1
ATOM 801 C CA . THR A 1 96 ? 9.678 20.667 26.759 1.00 94.38 96 THR A CA 1
ATOM 802 C C . THR A 1 96 ? 11.197 20.546 26.685 1.00 94.38 96 THR A C 1
ATOM 804 O O . THR A 1 96 ? 11.832 19.978 27.577 1.00 94.38 96 THR A O 1
ATOM 807 N N . TYR A 1 97 ? 11.816 21.156 25.671 1.00 92.75 97 TYR A N 1
ATOM 808 C CA . TYR A 1 97 ? 13.282 21.283 25.618 1.00 92.75 97 TYR A CA 1
ATOM 809 C C . TYR A 1 97 ? 13.872 21.887 26.900 1.00 92.75 97 TYR A C 1
ATOM 811 O O . TYR A 1 97 ? 14.956 21.490 27.320 1.00 92.75 97 TYR A O 1
ATOM 819 N N . LYS A 1 98 ? 13.136 22.801 27.544 1.00 92.94 98 LYS A N 1
ATOM 820 C CA . LYS A 1 98 ? 13.519 23.433 28.808 1.00 92.94 98 LYS A CA 1
ATOM 821 C C . LYS A 1 98 ? 13.556 22.435 29.969 1.00 92.94 98 LYS A C 1
ATOM 823 O O . LYS A 1 98 ? 14.518 22.435 30.730 1.00 92.94 98 LYS A O 1
ATOM 828 N N . GLN A 1 99 ? 12.554 21.560 30.074 1.00 94.62 99 GLN A N 1
ATOM 829 C CA . GLN A 1 99 ? 12.522 20.506 31.096 1.00 94.62 99 GLN A CA 1
ATOM 830 C C . GLN A 1 99 ? 13.683 19.523 30.923 1.00 94.62 99 GLN A C 1
ATOM 832 O O . GLN A 1 99 ? 14.361 19.202 31.892 1.00 94.62 99 GLN A O 1
ATOM 837 N N . ILE A 1 100 ? 13.977 19.106 29.687 1.00 96.19 100 ILE A N 1
ATOM 838 C CA . ILE A 1 100 ? 15.132 18.235 29.425 1.00 96.19 100 ILE A CA 1
ATOM 839 C C . ILE A 1 100 ? 16.447 18.954 29.754 1.00 96.19 100 ILE A C 1
ATOM 841 O O . ILE A 1 100 ? 17.325 18.369 30.378 1.00 96.19 100 ILE A O 1
ATOM 845 N N . ALA A 1 101 ? 16.575 20.237 29.404 1.00 94.31 101 ALA A N 1
ATOM 846 C CA . ALA A 1 101 ? 17.761 21.030 29.717 1.00 94.31 101 ALA A CA 1
ATOM 847 C C . ALA A 1 101 ? 18.011 21.112 31.236 1.00 94.31 101 ALA A C 1
ATOM 849 O O . ALA A 1 101 ? 19.133 20.865 31.688 1.00 94.31 101 ALA A O 1
ATOM 850 N N . ALA A 1 102 ? 16.957 21.354 32.024 1.00 93.62 102 ALA A N 1
ATOM 851 C CA . ALA A 1 102 ? 17.016 21.337 33.485 1.00 93.62 102 ALA A CA 1
ATOM 852 C C . ALA A 1 102 ? 17.473 19.971 34.029 1.00 93.62 102 ALA A C 1
ATOM 854 O O . ALA A 1 102 ? 18.403 19.921 34.831 1.00 93.62 102 ALA A O 1
ATOM 855 N N . ASN A 1 103 ? 16.912 18.868 33.520 1.00 92.69 103 ASN A N 1
ATOM 856 C CA . ASN A 1 103 ? 17.293 17.511 33.935 1.00 92.69 103 ASN A CA 1
ATOM 857 C C . ASN A 1 103 ? 18.750 17.162 33.588 1.00 92.69 103 ASN A C 1
ATOM 859 O O . ASN A 1 103 ? 19.380 16.366 34.277 1.00 92.69 103 ASN A O 1
ATOM 863 N N . THR A 1 104 ? 19.311 17.782 32.546 1.00 90.25 104 THR A N 1
ATOM 864 C CA . THR A 1 104 ? 20.731 17.634 32.177 1.00 90.25 104 THR A CA 1
ATOM 865 C C . THR A 1 104 ? 21.680 18.578 32.928 1.00 90.25 104 THR A C 1
ATOM 867 O O . THR A 1 104 ? 22.869 18.617 32.610 1.00 90.25 104 THR A O 1
ATOM 870 N N . GLY A 1 105 ? 21.180 19.338 33.910 1.00 87.44 105 GLY A N 1
ATOM 871 C CA . GLY A 1 105 ? 21.976 20.207 34.783 1.00 87.44 105 GLY A CA 1
ATOM 872 C C . GLY A 1 105 ? 22.176 21.641 34.281 1.00 87.44 105 GLY A C 1
ATOM 873 O O . GLY A 1 105 ? 22.945 22.389 34.878 1.00 87.44 105 GLY A O 1
ATOM 874 N N . ASN A 1 106 ? 21.509 22.055 33.197 1.00 88.38 106 ASN A N 1
ATOM 875 C CA . ASN A 1 106 ? 21.575 23.433 32.706 1.00 88.38 106 ASN A CA 1
ATOM 876 C C . ASN A 1 106 ? 20.260 23.854 32.036 1.00 88.38 106 ASN A C 1
ATOM 878 O O . ASN A 1 106 ? 20.063 23.650 30.840 1.00 88.38 106 ASN A O 1
ATOM 882 N N . GLU A 1 107 ? 19.381 24.519 32.785 1.00 88.88 107 GLU A N 1
ATOM 883 C CA . GLU A 1 107 ? 18.066 24.984 32.312 1.00 88.88 107 GLU A CA 1
ATOM 884 C C . GLU A 1 107 ? 18.145 25.912 31.078 1.00 88.88 107 GLU A C 1
ATOM 886 O O . GLU A 1 107 ? 17.229 25.948 30.250 1.00 88.88 107 GLU A O 1
ATOM 891 N N . ARG A 1 108 ? 19.267 26.625 30.891 1.00 89.31 108 ARG A N 1
ATOM 892 C CA . ARG A 1 108 ? 19.491 27.530 29.747 1.00 89.31 108 ARG A CA 1
ATOM 893 C C . ARG A 1 108 ? 19.948 26.797 28.477 1.00 89.31 108 ARG A C 1
ATOM 895 O O . ARG A 1 108 ? 19.995 27.400 27.407 1.00 89.31 108 ARG A O 1
ATOM 902 N N . ALA A 1 109 ? 20.224 25.495 28.543 1.00 92.50 109 ALA A N 1
ATOM 903 C CA . ALA A 1 109 ? 20.773 24.709 27.435 1.00 92.50 109 ALA A CA 1
ATOM 904 C C . ALA A 1 109 ? 19.723 24.160 26.442 1.00 92.50 109 ALA A C 1
ATOM 906 O O . ALA A 1 109 ? 20.013 23.229 25.693 1.00 92.50 109 ALA A O 1
ATOM 907 N N . SER A 1 110 ? 18.518 24.739 26.367 1.00 92.88 110 SER A N 1
ATOM 908 C CA . SER A 1 110 ? 17.427 24.247 25.495 1.00 92.88 110 SER A CA 1
ATOM 909 C C . SER A 1 110 ? 17.840 24.082 24.022 1.00 92.88 110 SER A C 1
ATOM 911 O O . SER A 1 110 ? 17.469 23.105 23.372 1.00 92.88 110 SER A O 1
ATOM 913 N N . ARG A 1 111 ? 18.656 25.003 23.485 1.00 90.62 111 ARG A N 1
ATOM 914 C CA . ARG A 1 111 ? 19.172 24.915 22.105 1.00 90.62 111 ARG A CA 1
ATOM 915 C C . ARG A 1 111 ? 20.153 23.754 21.925 1.00 90.62 111 ARG A C 1
ATOM 917 O O . ARG A 1 111 ? 20.103 23.075 20.903 1.00 90.62 111 ARG A O 1
ATOM 924 N N . ALA A 1 112 ? 21.010 23.506 22.916 1.00 92.50 112 ALA A N 1
ATOM 925 C CA . ALA A 1 112 ? 21.957 22.395 22.899 1.00 92.50 112 ALA A CA 1
ATOM 926 C C . ALA A 1 112 ? 21.237 21.041 22.976 1.00 92.50 112 ALA A C 1
ATOM 928 O O . ALA A 1 112 ? 21.562 20.139 22.204 1.00 92.50 112 ALA A O 1
ATOM 929 N N . VAL A 1 113 ? 20.183 20.936 23.794 1.00 94.38 113 VAL A N 1
ATOM 930 C CA . VAL A 1 113 ? 19.280 19.772 23.799 1.00 94.38 113 VAL A CA 1
ATOM 931 C C . VAL A 1 113 ? 18.632 19.584 22.426 1.00 94.38 113 VAL A C 1
ATOM 933 O O . VAL A 1 113 ? 18.623 18.476 21.900 1.00 94.38 113 VAL A O 1
ATOM 936 N N . GLY A 1 114 ? 18.146 20.657 21.793 1.00 92.12 114 GLY A N 1
ATOM 937 C CA . GLY A 1 114 ? 17.599 20.601 20.433 1.00 92.12 114 GLY A CA 1
ATOM 938 C C . GLY A 1 114 ? 18.574 20.013 19.406 1.00 92.12 114 GLY A C 1
ATOM 939 O O . GLY A 1 114 ? 18.183 19.169 18.596 1.00 92.12 114 GLY A O 1
ATOM 940 N N . MET A 1 115 ? 19.850 20.405 19.473 1.00 92.12 115 MET A N 1
ATOM 941 C CA . MET A 1 115 ? 20.911 19.856 18.618 1.00 92.12 115 MET A CA 1
ATOM 942 C C . MET A 1 115 ? 21.242 18.393 18.947 1.00 92.12 115 MET A C 1
ATOM 944 O O . MET A 1 115 ? 21.494 17.605 18.040 1.00 92.12 115 MET A O 1
ATOM 948 N N . ALA A 1 116 ? 21.216 17.998 20.221 1.00 93.94 116 ALA A N 1
ATOM 949 C CA . ALA A 1 116 ? 21.403 16.601 20.609 1.00 93.94 116 ALA A CA 1
ATOM 950 C C . ALA A 1 116 ? 20.228 15.714 20.151 1.00 93.94 116 ALA A C 1
ATOM 952 O O . ALA A 1 116 ? 20.450 14.614 19.642 1.00 93.94 116 ALA A O 1
ATOM 953 N N . ASN A 1 117 ? 18.985 16.204 20.244 1.00 92.88 117 ASN A N 1
ATOM 954 C CA . ASN A 1 117 ? 17.793 15.502 19.760 1.00 92.88 117 ASN A CA 1
ATOM 955 C C . ASN A 1 117 ? 17.817 15.290 18.242 1.00 92.88 117 ASN A C 1
ATOM 957 O O . ASN A 1 117 ? 17.424 14.221 17.776 1.00 92.88 117 ASN A O 1
ATOM 961 N N . SER A 1 118 ? 18.274 16.279 17.462 1.00 91.19 118 SER A N 1
ATOM 962 C CA . SER A 1 118 ? 18.365 16.147 15.997 1.00 91.19 118 SER A CA 1
ATOM 963 C C . SER A 1 118 ? 19.442 15.156 15.548 1.00 91.19 118 SER A C 1
ATOM 965 O O . SER A 1 118 ? 19.391 14.671 14.419 1.00 91.19 118 SER A O 1
ATOM 967 N N . LYS A 1 119 ? 20.387 14.833 16.439 1.00 94.00 119 LYS A N 1
ATOM 968 C CA . LYS A 1 119 ? 21.447 13.840 16.241 1.00 94.00 119 LYS A CA 1
ATOM 969 C C . LYS A 1 119 ? 21.141 12.484 16.873 1.00 94.00 119 LYS A C 1
ATOM 971 O O . LYS A 1 119 ? 22.010 11.625 16.837 1.00 94.00 119 LYS A O 1
ATOM 976 N N . ASN A 1 120 ? 19.943 12.277 17.426 1.00 95.75 120 ASN A N 1
ATOM 977 C CA . ASN A 1 120 ? 19.545 10.985 17.980 1.00 95.75 120 ASN A CA 1
ATOM 978 C C . ASN A 1 120 ? 19.607 9.888 16.894 1.00 95.75 120 ASN A C 1
ATOM 980 O O . ASN A 1 120 ? 18.824 9.946 15.936 1.00 95.75 120 ASN A O 1
ATOM 984 N N . PRO A 1 121 ? 20.498 8.889 17.029 1.00 95.75 121 PRO A N 1
ATOM 985 C CA . PRO A 1 121 ? 20.649 7.849 16.025 1.00 95.75 121 PRO A CA 1
ATOM 986 C C . PRO A 1 121 ? 19.531 6.803 16.076 1.00 95.75 121 PRO A C 1
ATOM 988 O O . PRO A 1 121 ? 19.330 6.118 15.080 1.00 95.75 121 PRO A O 1
ATOM 991 N N . ILE A 1 122 ? 18.785 6.705 17.185 1.00 97.19 122 ILE A N 1
ATOM 992 C CA . ILE A 1 122 ? 17.784 5.654 17.426 1.00 97.19 122 ILE A CA 1
ATOM 993 C C . ILE A 1 122 ? 16.438 6.291 17.845 1.00 97.19 122 ILE A C 1
ATOM 995 O O . ILE A 1 122 ? 16.015 6.157 18.995 1.00 97.19 122 ILE A O 1
ATOM 999 N N . PRO A 1 123 ? 15.759 7.047 16.956 1.00 95.38 123 PRO A N 1
ATOM 1000 C CA . PRO A 1 123 ? 14.423 7.585 17.215 1.00 95.38 123 PRO A CA 1
ATOM 1001 C C . PRO A 1 123 ? 13.426 6.466 17.559 1.00 95.38 123 PRO A C 1
ATOM 1003 O O . PRO A 1 123 ? 13.689 5.294 17.307 1.00 95.38 123 PRO A O 1
ATOM 1006 N N . ILE A 1 124 ? 12.271 6.838 18.122 1.00 95.44 124 ILE A N 1
ATOM 1007 C CA . ILE A 1 124 ? 11.239 5.939 18.680 1.00 95.44 124 ILE A CA 1
ATOM 1008 C C . ILE A 1 124 ? 11.686 5.263 19.976 1.00 95.44 124 ILE A C 1
ATOM 1010 O O . ILE A 1 124 ? 11.058 5.488 21.010 1.00 95.44 124 ILE A O 1
ATOM 1014 N N . ILE A 1 125 ? 12.783 4.501 19.939 1.00 97.06 125 ILE A N 1
ATOM 1015 C CA . ILE A 1 125 ? 13.309 3.816 21.127 1.00 97.06 125 ILE A CA 1
ATOM 1016 C C . ILE A 1 125 ? 13.930 4.831 22.090 1.00 97.06 125 ILE A C 1
ATOM 1018 O O . ILE A 1 125 ? 13.618 4.826 23.278 1.00 97.06 125 ILE A O 1
ATOM 1022 N N . VAL A 1 126 ? 14.743 5.757 21.572 1.00 97.50 126 VAL A N 1
ATOM 1023 C CA . VAL A 1 126 ? 15.078 7.007 22.260 1.00 97.50 126 VAL A CA 1
ATOM 1024 C C . VAL A 1 126 ? 14.039 8.045 21.809 1.00 97.50 126 VAL A C 1
ATOM 1026 O O . VAL A 1 126 ? 14.101 8.519 20.668 1.00 97.50 126 VAL A O 1
ATOM 1029 N N . PRO A 1 127 ? 13.049 8.400 22.650 1.00 96.44 127 PRO A N 1
ATOM 1030 C CA . PRO A 1 127 ? 11.796 8.997 22.192 1.00 96.44 127 PRO A CA 1
ATOM 1031 C C . PRO A 1 127 ? 11.903 10.520 22.015 1.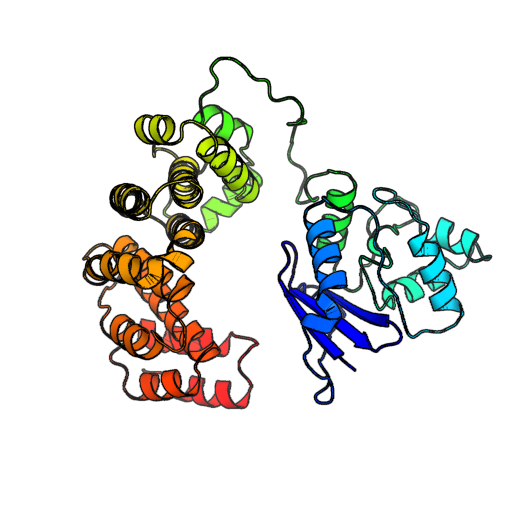00 96.44 127 PRO A C 1
ATOM 1033 O O . PRO A 1 127 ? 11.221 11.309 22.669 1.00 96.44 127 PRO A O 1
ATOM 1036 N N . CYS A 1 128 ? 12.766 10.973 21.102 1.00 95.31 128 CYS A N 1
ATOM 1037 C CA . CYS A 1 128 ? 12.950 12.402 20.829 1.00 95.31 128 CYS A CA 1
ATOM 1038 C C . CYS A 1 128 ? 11.704 13.077 20.220 1.00 95.31 128 CYS A C 1
ATOM 1040 O O . CYS A 1 128 ? 11.601 14.306 20.259 1.00 95.31 128 CYS A O 1
ATOM 1042 N N . HIS A 1 129 ? 10.742 12.300 19.701 1.00 95.31 129 HIS A N 1
ATOM 1043 C CA . HIS A 1 129 ? 9.433 12.789 19.255 1.00 95.31 129 HIS A CA 1
ATOM 1044 C C . HIS A 1 129 ? 8.578 13.318 20.413 1.00 95.31 129 HIS A C 1
ATOM 1046 O O . HIS A 1 129 ? 7.763 14.201 20.179 1.00 95.31 129 HIS A O 1
ATOM 1052 N N . ARG A 1 130 ? 8.813 12.882 21.660 1.00 95.94 130 ARG A N 1
ATOM 1053 C CA . ARG A 1 130 ? 8.091 13.365 22.853 1.00 95.94 130 ARG A CA 1
ATOM 1054 C C . ARG A 1 130 ? 8.530 14.756 23.331 1.00 95.94 130 ARG A C 1
ATOM 1056 O O . ARG A 1 130 ? 7.967 15.279 24.290 1.00 95.94 130 ARG A O 1
ATOM 1063 N N . VAL A 1 131 ? 9.534 15.367 22.693 1.00 95.31 131 VAL A N 1
ATOM 1064 C CA . VAL A 1 131 ? 10.048 16.688 23.089 1.00 95.31 131 VAL A CA 1
ATOM 1065 C C . VAL A 1 131 ? 9.453 17.806 22.238 1.00 95.31 131 VAL A C 1
ATOM 1067 O O . VAL A 1 131 ? 9.511 17.751 21.007 1.00 95.31 131 VAL A O 1
ATOM 1070 N N . VAL A 1 132 ? 8.914 18.840 22.885 1.00 93.31 132 VAL A N 1
ATOM 1071 C CA . VAL A 1 132 ? 8.185 19.950 22.245 1.00 93.31 132 VAL A CA 1
ATOM 1072 C C . VAL A 1 132 ? 8.716 21.330 22.650 1.00 93.31 132 VAL A C 1
ATOM 1074 O O . VAL A 1 132 ? 9.537 21.469 23.563 1.00 93.31 132 VAL A O 1
ATOM 1077 N N . GLY A 1 133 ? 8.270 22.376 21.945 1.00 88.00 133 GLY A N 1
ATOM 1078 C CA . GLY A 1 133 ? 8.559 23.765 22.309 1.00 88.00 133 GLY A CA 1
ATOM 1079 C C . GLY A 1 133 ? 7.944 24.159 23.657 1.00 88.00 133 GLY A C 1
ATOM 1080 O O . GLY A 1 133 ? 7.023 23.512 24.147 1.00 88.00 133 GLY A O 1
ATOM 1081 N N . SER A 1 134 ? 8.423 25.250 24.259 1.00 80.19 134 SER A N 1
ATOM 1082 C CA . SER A 1 134 ? 7.920 25.759 25.549 1.00 80.19 134 SER A CA 1
ATOM 1083 C C . SER A 1 134 ? 6.437 26.150 25.535 1.00 80.19 134 SER A C 1
ATOM 1085 O O . SER A 1 134 ? 5.801 26.155 26.580 1.00 80.19 134 SER A O 1
ATOM 1087 N N . ASN A 1 135 ? 5.881 26.443 24.359 1.00 75.69 135 ASN A N 1
ATOM 1088 C CA . ASN A 1 135 ? 4.462 26.729 24.135 1.00 75.69 135 ASN A CA 1
ATOM 1089 C C . ASN A 1 135 ? 3.641 25.481 23.754 1.00 75.69 135 ASN A C 1
ATOM 1091 O O . ASN A 1 135 ? 2.534 25.616 23.242 1.00 75.69 135 ASN A O 1
ATOM 1095 N N . GLY A 1 136 ? 4.207 24.279 23.900 1.00 73.56 136 GLY A N 1
ATOM 1096 C CA . GLY A 1 136 ? 3.566 23.021 23.515 1.00 73.56 136 GLY A CA 1
ATOM 1097 C C . GLY A 1 136 ? 3.525 22.755 22.007 1.00 73.56 136 GLY A C 1
ATOM 1098 O O . GLY A 1 136 ? 3.100 21.675 21.601 1.00 73.56 136 GLY A O 1
ATOM 1099 N N . LYS A 1 137 ? 3.996 23.682 21.156 1.00 75.25 137 LYS A N 1
ATOM 1100 C CA . LYS A 1 137 ? 4.006 23.469 19.703 1.00 75.25 137 LYS A CA 1
ATOM 1101 C C . LYS A 1 137 ? 4.996 22.375 19.314 1.00 75.25 137 LYS A C 1
ATOM 1103 O O . LYS A 1 137 ? 6.134 22.329 19.800 1.00 75.25 137 LYS A O 1
ATOM 1108 N N . LEU A 1 138 ? 4.577 21.541 18.364 1.00 82.75 138 LEU A N 1
ATOM 1109 C CA . LEU A 1 138 ? 5.459 20.600 17.693 1.00 82.75 138 LEU A CA 1
ATOM 1110 C C . LEU A 1 138 ? 6.450 21.379 16.834 1.00 82.75 138 LEU A C 1
ATOM 1112 O O . LEU A 1 138 ? 6.089 22.108 15.916 1.00 82.75 138 LEU A O 1
ATOM 1116 N N . THR A 1 139 ? 7.725 21.234 17.158 1.00 77.69 139 THR A N 1
ATOM 1117 C CA . THR A 1 139 ? 8.827 21.820 16.401 1.00 77.69 139 THR A CA 1
ATOM 1118 C C . THR A 1 139 ? 9.883 20.751 16.195 1.00 77.69 139 THR A C 1
ATOM 1120 O O . THR A 1 139 ? 10.064 19.910 17.072 1.00 77.69 139 THR A O 1
ATOM 1123 N N . GLY A 1 140 ? 10.542 20.767 15.033 1.00 73.12 140 GLY A N 1
ATOM 1124 C CA . GLY A 1 140 ? 11.721 19.955 14.720 1.00 73.12 140 GLY A CA 1
ATOM 1125 C C . GLY A 1 140 ? 11.586 18.431 14.891 1.00 73.12 140 GLY A C 1
ATOM 1126 O O . GLY A 1 140 ? 11.419 17.897 15.987 1.00 73.12 140 GLY A O 1
ATOM 1127 N N . PHE A 1 141 ? 11.799 17.690 13.808 1.00 86.69 141 PHE A N 1
ATOM 1128 C CA . PHE A 1 141 ? 12.089 16.258 13.870 1.00 86.69 141 PHE A CA 1
ATOM 1129 C C . PHE A 1 141 ? 12.969 15.880 12.687 1.00 86.69 141 PHE A C 1
ATOM 1131 O O . PHE A 1 141 ? 12.663 16.258 11.557 1.00 86.69 141 PHE A O 1
ATOM 1138 N N . ALA A 1 142 ? 14.067 15.160 12.930 1.00 85.88 142 ALA A N 1
ATOM 1139 C CA . ALA A 1 142 ? 15.043 14.847 11.880 1.00 85.88 142 ALA A CA 1
ATOM 1140 C C . ALA A 1 142 ? 14.421 14.066 10.703 1.00 85.88 142 ALA A C 1
ATOM 1142 O O . ALA A 1 142 ? 14.832 14.251 9.558 1.00 85.88 142 ALA A O 1
ATOM 1143 N N . HIS A 1 143 ? 13.383 13.273 10.991 1.00 87.75 143 HIS A N 1
ATOM 1144 C CA . HIS A 1 143 ? 12.663 12.430 10.033 1.00 87.75 143 HIS A CA 1
ATOM 1145 C C . HIS A 1 143 ? 11.301 13.019 9.605 1.00 87.75 143 HIS A C 1
ATOM 1147 O O . HIS A 1 143 ? 10.471 12.295 9.070 1.00 87.75 143 HIS A O 1
ATOM 1153 N N . GLY A 1 144 ? 11.061 14.314 9.867 1.00 88.44 144 GLY A N 1
ATOM 1154 C CA . GLY A 1 144 ? 9.846 15.036 9.456 1.00 88.44 144 GLY A CA 1
ATOM 1155 C C . GLY A 1 144 ? 8.806 15.247 10.561 1.00 88.44 144 GLY A C 1
ATOM 1156 O O . GLY A 1 144 ? 8.646 14.429 11.462 1.00 88.44 144 GLY A O 1
ATOM 1157 N N . LEU A 1 145 ? 8.077 16.366 10.509 1.00 86.88 145 LEU A N 1
ATOM 1158 C CA . LEU A 1 145 ? 7.037 16.661 11.508 1.00 86.88 145 LEU A CA 1
ATOM 1159 C C . LEU A 1 145 ? 5.842 15.705 11.418 1.00 86.88 145 LEU A C 1
ATOM 1161 O O . LEU A 1 145 ? 5.316 15.313 12.452 1.00 86.88 145 LEU A O 1
ATOM 1165 N N . GLU A 1 146 ? 5.496 15.252 10.213 1.00 86.25 146 GLU A N 1
ATOM 1166 C CA . GLU A 1 146 ? 4.362 14.350 9.983 1.00 86.25 146 GLU A CA 1
ATOM 1167 C C . GLU A 1 146 ? 4.498 13.029 10.765 1.00 86.25 146 GLU A C 1
ATOM 1169 O O . GLU A 1 146 ? 3.553 12.564 11.396 1.00 86.25 146 GLU A O 1
ATOM 1174 N N . ILE A 1 147 ? 5.689 12.419 10.783 1.00 90.06 147 ILE A N 1
ATOM 1175 C CA . ILE A 1 147 ? 5.904 11.181 11.545 1.00 90.06 147 ILE A CA 1
ATOM 1176 C C . ILE A 1 147 ? 5.923 11.442 13.057 1.00 90.06 147 ILE A C 1
ATOM 1178 O O . ILE A 1 147 ? 5.446 10.616 13.830 1.00 90.06 147 ILE A O 1
ATOM 1182 N N . LYS A 1 148 ? 6.415 12.608 13.497 1.00 92.88 148 LYS A N 1
ATOM 1183 C CA . LYS A 1 148 ? 6.384 13.011 14.912 1.00 92.88 148 LYS A CA 1
ATOM 1184 C C . LYS A 1 148 ? 4.944 13.140 15.406 1.00 92.88 148 LYS A C 1
ATOM 1186 O O . LYS A 1 148 ? 4.628 12.646 16.482 1.00 92.88 148 LYS A O 1
ATOM 1191 N N . GLU A 1 149 ? 4.085 13.756 14.603 1.00 88.94 149 GLU A N 1
ATOM 1192 C CA . GLU A 1 149 ? 2.645 13.871 14.840 1.00 88.94 149 GLU A CA 1
ATOM 1193 C C . GLU A 1 149 ? 1.975 12.497 14.951 1.00 88.94 149 GLU A C 1
ATOM 1195 O O . GLU A 1 149 ? 1.280 12.235 15.934 1.00 88.94 149 GLU A O 1
ATOM 1200 N N . LYS A 1 150 ? 2.254 11.587 14.006 1.00 88.56 150 LYS A N 1
ATOM 1201 C CA . LYS A 1 150 ? 1.732 10.209 14.028 1.00 88.56 150 LYS A CA 1
ATOM 1202 C C . LYS A 1 150 ? 2.141 9.445 15.289 1.00 88.56 150 LYS A C 1
ATOM 1204 O O . LYS A 1 150 ? 1.283 8.842 15.928 1.00 88.56 150 LYS A O 1
ATOM 1209 N N . LEU A 1 151 ? 3.419 9.515 15.671 1.00 93.25 151 LEU A N 1
ATOM 1210 C CA . LEU A 1 151 ? 3.949 8.850 16.866 1.00 93.25 151 LEU A CA 1
ATOM 1211 C C . LEU A 1 151 ? 3.326 9.393 18.156 1.00 93.25 151 LEU A C 1
ATOM 1213 O O . LEU A 1 151 ? 2.939 8.618 19.020 1.00 93.25 151 LEU A O 1
ATOM 1217 N N . ILE A 1 152 ? 3.206 10.715 18.300 1.00 92.62 152 ILE A N 1
ATOM 1218 C CA . ILE A 1 152 ? 2.596 11.313 19.498 1.00 92.62 152 ILE A CA 1
ATOM 1219 C C . ILE A 1 152 ? 1.133 10.899 19.626 1.00 92.62 152 ILE A C 1
ATOM 1221 O O . ILE A 1 152 ? 0.687 10.562 20.719 1.00 92.62 152 ILE A O 1
ATOM 1225 N N . ALA A 1 153 ? 0.393 10.921 18.523 1.00 86.50 153 ALA A N 1
ATOM 1226 C CA . ALA A 1 153 ? -1.012 10.564 18.552 1.00 86.50 153 ALA A CA 1
ATOM 1227 C C . ALA A 1 153 ? -1.216 9.081 18.884 1.00 86.50 153 ALA A C 1
ATOM 1229 O O . ALA A 1 153 ? -1.956 8.775 19.817 1.00 86.50 153 ALA A O 1
ATOM 1230 N N . LEU A 1 154 ? -0.448 8.188 18.243 1.00 89.06 154 LEU A N 1
ATOM 1231 C CA . LEU A 1 154 ? -0.381 6.767 18.602 1.00 89.06 154 LEU A CA 1
ATOM 1232 C C . LEU A 1 154 ? -0.189 6.582 20.116 1.00 89.06 154 LEU A C 1
ATOM 1234 O O . LEU A 1 154 ? -0.892 5.794 20.749 1.00 89.06 154 LEU A O 1
ATOM 1238 N N . GLU A 1 155 ? 0.724 7.345 20.719 1.00 92.06 155 GLU A N 1
ATOM 1239 C CA . GLU A 1 155 ? 1.000 7.233 22.149 1.00 92.06 155 GLU A CA 1
ATOM 1240 C C . GLU A 1 155 ? -0.096 7.756 23.070 1.00 92.06 155 GLU A C 1
ATOM 1242 O O . GLU A 1 155 ? -0.242 7.288 24.201 1.00 92.06 155 GLU A O 1
ATOM 1247 N N . LYS A 1 156 ? -0.869 8.729 22.611 1.00 85.94 156 LYS A N 1
ATOM 1248 C CA . LYS A 1 156 ? -1.997 9.252 23.373 1.00 85.94 156 LYS A CA 1
ATOM 1249 C C . LYS A 1 156 ? -3.275 8.435 23.180 1.00 85.94 156 LYS A C 1
ATOM 1251 O O . LYS A 1 156 ? -4.286 8.752 23.798 1.00 85.94 156 LYS A O 1
ATOM 1256 N N . GLY A 1 157 ? -3.243 7.410 22.325 1.00 69.94 157 GLY A N 1
ATOM 1257 C CA . GLY A 1 157 ? -4.461 6.763 21.837 1.00 69.94 157 GLY A CA 1
ATOM 1258 C C . GLY A 1 157 ? -5.307 7.698 20.965 1.00 69.94 157 GLY A C 1
ATOM 1259 O O . GLY A 1 157 ? -6.460 7.390 20.679 1.00 69.94 157 GLY A O 1
ATOM 1260 N N . GLU A 1 158 ? -4.738 8.833 20.548 1.00 50.97 158 GLU A N 1
ATOM 1261 C CA . GLU A 1 158 ? -5.334 9.782 19.618 1.00 50.97 158 GLU A CA 1
ATOM 1262 C C . GLU A 1 158 ? -5.113 9.240 18.193 1.00 50.97 158 GLU A C 1
ATOM 1264 O O . GLU A 1 158 ? -4.023 8.792 17.824 1.00 50.97 158 GLU A O 1
ATOM 1269 N N . LYS A 1 159 ? -6.142 9.273 17.344 1.00 41.88 159 LYS A N 1
ATOM 1270 C CA . LYS A 1 159 ? -5.938 9.096 15.899 1.00 41.88 159 LYS A CA 1
ATOM 1271 C C . LYS A 1 159 ? -5.047 10.258 15.413 1.00 41.88 159 LYS A C 1
ATOM 1273 O O . LYS A 1 159 ? -5.178 11.376 15.900 1.00 41.88 159 LYS A O 1
ATOM 1278 N N . SER A 1 160 ? -4.079 9.986 14.528 1.00 32.78 160 SER A N 1
ATOM 1279 C CA . SER A 1 160 ? -3.036 10.951 14.124 1.00 32.78 160 SER A CA 1
ATOM 1280 C C . SER A 1 160 ? -3.567 12.347 13.764 1.00 32.78 160 SER A C 1
ATOM 1282 O O . SER A 1 160 ? -4.626 12.427 13.147 1.00 32.78 160 SER A O 1
ATOM 1284 N N . PRO A 1 161 ? -2.835 13.445 14.064 1.00 30.98 161 PRO A N 1
ATOM 1285 C CA . PRO A 1 161 ? -3.272 14.807 13.786 1.00 30.98 161 PRO A CA 1
ATOM 1286 C C . PRO A 1 161 ? -3.131 15.052 12.282 1.00 30.98 161 PRO A C 1
ATOM 1288 O O . PRO A 1 161 ? -2.092 15.467 11.783 1.00 30.98 161 PRO A O 1
ATOM 1291 N N . GLY A 1 162 ? -4.181 14.725 11.543 1.00 29.36 162 GLY A N 1
ATOM 1292 C CA . GLY A 1 162 ? -4.353 15.062 10.142 1.00 29.36 162 GLY A CA 1
ATOM 1293 C C . GLY A 1 162 ? -5.595 15.919 10.013 1.00 29.36 162 GLY A C 1
ATOM 1294 O O . GLY A 1 162 ? -6.629 15.387 9.629 1.00 29.36 162 GLY A O 1
ATOM 1295 N N . LYS A 1 163 ? -5.425 17.213 10.322 1.00 29.75 163 LYS A N 1
ATOM 1296 C CA . LYS A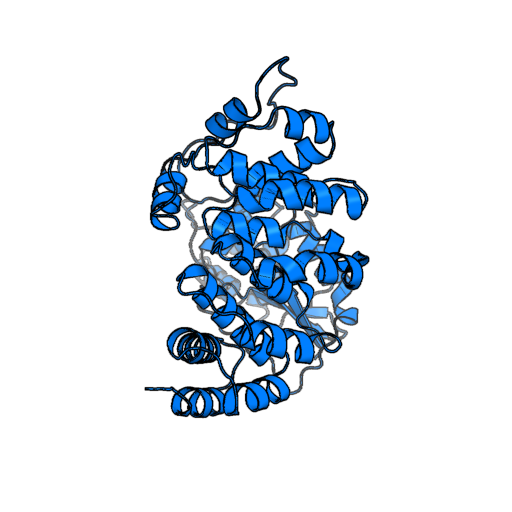 1 163 ? -6.422 18.295 10.301 1.00 29.75 163 LYS A CA 1
ATOM 1297 C C . LYS A 1 163 ? -7.625 18.120 11.236 1.00 29.75 163 LYS A C 1
ATOM 1299 O O . LYS A 1 163 ? -8.097 17.027 11.507 1.00 29.75 163 LYS A O 1
ATOM 1304 N N . ALA A 1 164 ? -8.071 19.253 11.770 1.00 35.19 164 ALA A N 1
ATOM 1305 C CA . ALA A 1 164 ? -9.255 19.354 12.599 1.00 35.19 164 ALA A CA 1
ATOM 1306 C C . ALA A 1 164 ? -10.510 19.115 11.749 1.00 35.19 164 ALA A C 1
ATOM 1308 O O . ALA A 1 164 ? -10.904 19.989 10.984 1.00 35.19 164 ALA A O 1
ATOM 1309 N N . ALA A 1 165 ? -11.126 17.954 11.930 1.00 32.53 165 ALA A N 1
ATOM 1310 C CA . ALA A 1 165 ? -12.565 17.755 11.868 1.00 32.53 165 ALA A CA 1
ATOM 1311 C C . ALA A 1 165 ? -12.880 16.532 12.740 1.00 32.53 165 ALA A C 1
ATOM 1313 O O . ALA A 1 165 ? -12.331 15.458 12.519 1.00 32.53 165 ALA A O 1
ATOM 1314 N N . ASP A 1 166 ? -13.641 16.804 13.798 1.00 37.28 166 ASP A N 1
ATOM 1315 C CA . ASP A 1 166 ? -14.525 15.919 14.556 1.00 37.28 166 ASP A CA 1
ATOM 1316 C C . ASP A 1 166 ? -14.250 14.411 14.554 1.00 37.28 166 ASP A C 1
ATOM 1318 O O . ASP A 1 166 ? -14.485 13.726 13.569 1.00 37.28 166 ASP A O 1
ATOM 1322 N N . GLU A 1 167 ? -13.926 13.869 15.728 1.00 35.84 167 GLU A N 1
ATOM 1323 C CA . GLU A 1 167 ? -14.449 12.556 16.095 1.00 35.84 167 GLU A CA 1
ATOM 1324 C C . GLU A 1 167 ? -14.733 12.503 17.600 1.00 35.84 167 GLU A C 1
ATOM 1326 O O . GLU A 1 167 ? -13.857 12.652 18.457 1.00 35.84 167 GLU A O 1
ATOM 1331 N N . THR A 1 168 ? -16.003 12.248 17.886 1.00 29.89 168 THR A N 1
ATOM 1332 C CA . THR A 1 168 ? -16.528 11.843 19.186 1.00 29.89 168 THR A CA 1
ATOM 1333 C C . THR A 1 168 ? -15.937 10.467 19.561 1.00 29.89 168 THR A C 1
ATOM 1335 O O . THR A 1 168 ? -15.668 9.657 18.670 1.00 29.89 168 THR A O 1
ATOM 1338 N N . PRO A 1 169 ? -15.693 10.151 20.848 1.00 32.69 169 PRO A N 1
ATOM 1339 C CA . PRO A 1 169 ? -14.999 8.922 21.232 1.00 32.69 169 PRO A CA 1
ATOM 1340 C C . PRO A 1 169 ? -15.799 7.654 20.883 1.00 32.69 169 PRO A C 1
ATOM 1342 O O . PRO A 1 169 ? -16.758 7.303 21.561 1.00 32.69 169 PRO A O 1
ATOM 1345 N N . ILE A 1 170 ? -15.335 6.888 19.890 1.00 40.22 170 ILE A N 1
ATOM 1346 C CA . ILE A 1 170 ? -15.825 5.531 19.564 1.00 40.22 170 ILE A CA 1
ATOM 1347 C C . ILE A 1 170 ? -15.181 4.487 20.505 1.00 40.22 170 ILE A C 1
ATOM 1349 O O . ILE A 1 170 ? -14.630 3.470 20.088 1.00 40.22 170 ILE A O 1
ATOM 1353 N N . GLY A 1 171 ? -15.172 4.792 21.804 1.00 32.53 171 GLY A N 1
ATOM 1354 C CA . GLY A 1 171 ? -14.896 3.836 22.885 1.00 32.53 171 GLY A CA 1
ATOM 1355 C C . GLY A 1 171 ? -16.179 3.271 23.499 1.00 32.53 171 GLY A C 1
ATOM 1356 O O . GLY A 1 171 ? -16.134 2.257 24.184 1.00 32.53 171 GLY A O 1
ATOM 1357 N N . GLU A 1 172 ? -17.314 3.900 23.192 1.00 33.81 172 GLU A N 1
ATOM 1358 C CA . GLU A 1 172 ? -18.663 3.505 23.590 1.00 33.81 172 GLU A CA 1
ATOM 1359 C C . GLU A 1 172 ? -19.634 3.739 22.416 1.00 33.81 172 GLU A C 1
ATOM 1361 O O . GLU A 1 172 ? -20.673 4.373 22.570 1.00 33.81 172 GLU A O 1
ATOM 1366 N N . LEU A 1 173 ? -19.340 3.233 21.209 1.00 35.59 173 LEU A N 1
ATOM 1367 C CA . LEU A 1 173 ? -20.454 2.927 20.303 1.00 35.59 173 LEU A CA 1
ATOM 1368 C C . LEU A 1 173 ? -21.037 1.606 20.768 1.00 35.59 173 LEU A C 1
ATOM 1370 O O . LEU A 1 173 ? -20.570 0.526 20.416 1.00 35.59 173 LEU A O 1
ATOM 1374 N N . HIS A 1 174 ? -21.988 1.775 21.681 1.00 36.28 174 HIS A N 1
ATOM 1375 C CA . HIS A 1 174 ? -23.083 0.883 21.988 1.00 36.28 174 HIS A CA 1
ATOM 1376 C C . HIS A 1 174 ? -23.177 -0.326 21.042 1.00 36.28 174 HIS A C 1
ATOM 1378 O O . HIS A 1 174 ? -23.302 -0.180 19.826 1.00 36.28 174 HIS A O 1
ATOM 1384 N N . GLU A 1 175 ? -23.346 -1.509 21.630 1.00 35.22 175 GLU A N 1
ATOM 1385 C CA . GLU A 1 175 ? -24.391 -2.423 21.167 1.00 35.22 175 GLU A CA 1
ATOM 1386 C C . GLU A 1 175 ? -25.731 -1.659 21.159 1.00 35.22 175 GLU A C 1
ATOM 1388 O O . GLU A 1 175 ? -26.575 -1.800 22.043 1.00 35.22 175 GLU A O 1
ATOM 1393 N N . LYS A 1 176 ? -25.912 -0.740 20.210 1.00 34.72 176 LYS A N 1
ATOM 1394 C CA . LYS A 1 176 ? -27.201 -0.132 19.939 1.00 34.72 176 LYS A CA 1
ATOM 1395 C C . LYS A 1 176 ? -27.890 -1.157 19.069 1.00 34.72 176 LYS A C 1
ATOM 1397 O O . LYS A 1 176 ? -27.441 -1.457 17.965 1.00 34.72 176 LYS A O 1
ATOM 1402 N N . LEU A 1 177 ? -28.957 -1.732 19.608 1.00 37.03 177 LEU A N 1
ATOM 1403 C CA . LEU A 1 177 ? -29.922 -2.467 18.815 1.00 37.03 177 LEU A CA 1
ATOM 1404 C C . LEU A 1 177 ? -30.278 -1.622 17.574 1.00 37.03 177 LEU A C 1
ATOM 1406 O O . LEU A 1 177 ? -30.941 -0.598 17.708 1.00 37.03 177 LEU A O 1
ATOM 1410 N N . GLY A 1 178 ? -29.842 -2.055 16.388 1.00 47.00 178 GLY A N 1
ATOM 1411 C CA . GLY A 1 178 ? -30.477 -1.695 15.118 1.00 47.00 178 GLY A CA 1
ATOM 1412 C C . GLY A 1 178 ? -29.830 -0.651 14.197 1.00 47.00 178 GLY A C 1
ATOM 1413 O O . GLY A 1 178 ? -30.498 -0.321 13.223 1.00 47.00 178 GLY A O 1
ATOM 1414 N N . SER A 1 179 ? -28.603 -0.148 14.410 1.00 58.00 179 SER A N 1
ATOM 1415 C CA . SER A 1 179 ? -27.979 0.738 13.401 1.00 58.00 179 SER A CA 1
ATOM 1416 C C . SER A 1 179 ? -27.501 -0.046 12.173 1.00 58.00 179 SER A C 1
ATOM 1418 O O . SER A 1 179 ? -26.865 -1.098 12.296 1.00 58.00 179 SER A O 1
ATOM 1420 N N . THR A 1 180 ? -27.809 0.449 10.977 1.00 85.12 180 THR A N 1
ATOM 1421 C CA . THR A 1 180 ? -27.379 -0.161 9.711 1.00 85.12 180 THR A CA 1
ATOM 1422 C C . THR A 1 180 ? -25.915 0.169 9.408 1.00 85.12 180 THR A C 1
ATOM 1424 O O . THR A 1 180 ? -25.386 1.188 9.845 1.00 85.12 180 THR A O 1
ATOM 1427 N N . VAL A 1 181 ? -25.242 -0.660 8.602 1.00 89.19 181 VAL A N 1
ATOM 1428 C CA . VAL A 1 181 ? -23.849 -0.401 8.180 1.00 89.19 181 VAL A CA 1
ATOM 1429 C C . VAL A 1 181 ? -23.709 0.946 7.462 1.00 89.19 181 VAL A C 1
ATOM 1431 O O . VAL A 1 181 ? -22.694 1.620 7.604 1.00 89.19 181 VAL A O 1
ATOM 1434 N N . ARG A 1 182 ? -24.739 1.361 6.721 1.00 90.25 182 ARG A N 1
ATOM 1435 C CA . ARG A 1 182 ? -24.779 2.653 6.033 1.00 90.25 182 ARG A CA 1
ATOM 1436 C C . ARG A 1 182 ? -24.760 3.830 7.009 1.00 90.25 182 ARG A C 1
ATOM 1438 O O . ARG A 1 182 ? -24.028 4.786 6.784 1.00 90.25 182 ARG A O 1
ATOM 1445 N N . GLU A 1 183 ? -25.536 3.758 8.087 1.00 90.31 183 GLU A N 1
ATOM 1446 C CA . GLU A 1 183 ? -25.533 4.792 9.130 1.00 90.31 183 GLU A CA 1
ATOM 1447 C C . GLU A 1 183 ? -24.143 4.921 9.756 1.00 90.31 183 GLU A C 1
ATOM 1449 O O . GLU A 1 183 ? -23.628 6.031 9.863 1.00 90.31 183 GLU A O 1
ATOM 1454 N N . GLU A 1 184 ? -23.478 3.798 10.045 1.00 91.75 184 GLU A N 1
ATOM 1455 C CA . GLU A 1 184 ? -22.097 3.821 10.538 1.00 91.75 184 GLU A CA 1
ATOM 1456 C C . GLU A 1 184 ? -21.123 4.460 9.533 1.00 91.75 184 GLU A C 1
ATOM 1458 O O . GLU A 1 184 ? -20.212 5.182 9.931 1.00 91.75 184 GLU A O 1
ATOM 1463 N N . LEU A 1 185 ? -21.293 4.231 8.225 1.00 92.25 185 LEU A N 1
ATOM 1464 C CA . LEU A 1 185 ? -20.464 4.891 7.210 1.00 92.25 185 LEU A CA 1
ATOM 1465 C C . LEU A 1 185 ? -20.650 6.412 7.226 1.00 92.25 185 LEU A C 1
ATOM 1467 O O . LEU A 1 185 ? -19.660 7.137 7.134 1.00 92.25 185 LEU A O 1
ATOM 1471 N N . PHE A 1 186 ? -21.883 6.899 7.377 1.00 91.94 186 PHE A N 1
ATOM 1472 C CA . PHE A 1 186 ? -22.150 8.335 7.485 1.00 91.94 186 PHE A CA 1
ATOM 1473 C C . PHE A 1 186 ? -21.616 8.946 8.779 1.00 91.94 186 PHE A C 1
ATOM 1475 O O . PHE A 1 186 ? -21.110 10.065 8.753 1.00 91.94 186 PHE A O 1
ATOM 1482 N N . GLU A 1 187 ? -21.673 8.221 9.895 1.00 92.06 187 GLU A N 1
ATOM 1483 C CA . GLU A 1 187 ? -21.068 8.662 11.157 1.00 92.06 187 GLU A CA 1
ATOM 1484 C C . GLU A 1 187 ? -19.536 8.763 11.067 1.00 92.06 187 GLU A C 1
ATOM 1486 O O . GLU A 1 187 ? -18.928 9.594 11.739 1.00 92.06 187 GLU A O 1
ATOM 1491 N N . LEU A 1 188 ? -18.904 7.945 10.218 1.00 89.94 188 LEU A N 1
ATOM 1492 C CA . LEU A 1 188 ? -17.459 7.957 9.965 1.00 89.94 188 LEU A CA 1
ATOM 1493 C C . LEU A 1 188 ? -17.040 8.908 8.826 1.00 89.94 188 LEU A C 1
ATOM 1495 O O . LEU A 1 188 ? -15.870 8.893 8.420 1.00 89.94 188 LEU A O 1
ATOM 1499 N N . ALA A 1 189 ? -17.974 9.682 8.269 1.00 90.06 189 ALA A N 1
ATOM 1500 C CA . ALA A 1 189 ? -17.716 10.562 7.139 1.00 90.06 189 ALA A CA 1
ATOM 1501 C C . ALA A 1 189 ? -16.811 11.742 7.526 1.00 90.06 189 ALA A C 1
ATOM 1503 O O . ALA A 1 189 ? -17.044 12.446 8.506 1.00 90.06 189 ALA A O 1
ATOM 1504 N N . ASP A 1 190 ? -15.804 12.006 6.696 1.00 90.50 190 ASP A N 1
ATOM 1505 C CA . ASP A 1 190 ? -14.917 13.162 6.799 1.00 90.50 190 ASP A CA 1
ATOM 1506 C C . ASP A 1 190 ? -15.029 13.986 5.511 1.00 90.50 190 ASP A C 1
ATOM 1508 O O . ASP A 1 190 ? -14.592 13.562 4.441 1.00 90.50 190 ASP A O 1
ATOM 1512 N N . GLU A 1 191 ? -15.605 15.186 5.604 1.00 86.81 191 GLU A N 1
ATOM 1513 C CA . GLU A 1 191 ? -15.887 16.046 4.448 1.00 86.81 191 GLU A CA 1
ATOM 1514 C C . GLU A 1 191 ? -14.611 16.591 3.771 1.00 86.81 191 GLU A C 1
ATOM 1516 O O . GLU A 1 191 ? -14.585 16.794 2.552 1.00 86.81 191 GLU A O 1
ATOM 1521 N N . GLU A 1 192 ? -13.518 16.816 4.511 1.00 82.38 192 GLU A N 1
ATOM 1522 C CA . GLU A 1 192 ? -12.241 17.198 3.890 1.00 82.38 192 GLU A CA 1
ATOM 1523 C C . GLU A 1 192 ? -11.643 16.017 3.120 1.00 82.38 192 GLU A C 1
ATOM 1525 O O . GLU A 1 192 ? -11.147 16.188 1.998 1.00 82.38 192 GLU A O 1
ATOM 1530 N N . TYR A 1 193 ? -11.712 14.817 3.700 1.00 82.75 193 TYR A N 1
ATOM 1531 C CA . TYR A 1 193 ? -11.263 13.596 3.045 1.00 82.75 193 TYR A CA 1
ATOM 1532 C C . TYR A 1 193 ? -12.138 13.248 1.839 1.00 82.75 193 TYR A C 1
ATOM 1534 O O . TYR A 1 193 ? -11.602 12.907 0.786 1.00 82.75 193 TYR A O 1
ATOM 1542 N N . ARG A 1 194 ? -13.455 13.437 1.931 1.00 87.81 194 ARG A N 1
ATOM 1543 C CA . ARG A 1 194 ? -14.404 13.291 0.821 1.00 87.81 194 ARG A CA 1
ATOM 1544 C C . ARG A 1 194 ? -14.008 14.160 -0.369 1.00 87.81 194 ARG A C 1
ATOM 1546 O O . ARG A 1 194 ? -13.844 13.656 -1.477 1.00 87.81 194 ARG A O 1
ATOM 1553 N N . LYS A 1 195 ? -13.763 15.458 -0.143 1.00 84.50 195 LYS A N 1
ATOM 1554 C CA . LYS A 1 195 ? -13.308 16.400 -1.188 1.00 84.50 195 LYS A CA 1
ATOM 1555 C C . LYS A 1 195 ? -11.971 15.999 -1.802 1.00 84.50 195 LYS A C 1
ATOM 1557 O O . LYS A 1 195 ? -11.734 16.258 -2.981 1.00 84.50 195 LYS A O 1
ATOM 1562 N N . PHE A 1 196 ? -11.077 15.417 -1.009 1.00 84.88 196 PHE A N 1
ATOM 1563 C CA . PHE A 1 196 ? -9.824 14.862 -1.509 1.00 84.88 196 PHE A CA 1
ATOM 1564 C C . PHE A 1 196 ? -10.064 13.610 -2.367 1.00 84.88 196 PHE A C 1
ATOM 1566 O O . PHE A 1 196 ? -9.517 13.520 -3.465 1.00 84.88 196 PHE A O 1
ATOM 1573 N N . GLN A 1 197 ? -10.921 12.694 -1.917 1.00 82.50 197 GLN A N 1
ATOM 1574 C CA . GLN A 1 197 ? -11.240 11.440 -2.598 1.00 82.50 197 GLN A CA 1
ATOM 1575 C C . GLN A 1 197 ? -11.950 11.670 -3.941 1.00 82.50 197 GLN A C 1
ATOM 1577 O O . GLN A 1 197 ? -11.570 11.048 -4.931 1.00 82.50 197 GLN A O 1
ATOM 1582 N N . ILE A 1 198 ? -12.879 12.632 -4.017 1.00 85.00 198 ILE A N 1
ATOM 1583 C CA . ILE A 1 198 ? -13.544 13.046 -5.269 1.00 85.00 198 ILE A CA 1
ATOM 1584 C C . ILE A 1 198 ? -12.517 13.436 -6.345 1.00 85.00 198 ILE A C 1
ATOM 1586 O O . ILE A 1 198 ? -12.672 13.099 -7.514 1.00 85.00 198 ILE A O 1
ATOM 1590 N N . LYS A 1 199 ? -11.415 14.098 -5.965 1.00 85.12 199 LYS A N 1
ATOM 1591 C CA . LYS A 1 199 ? -10.356 14.478 -6.920 1.00 85.12 199 LYS A CA 1
ATOM 1592 C C . LYS A 1 199 ? -9.543 13.284 -7.424 1.00 85.12 199 LYS A C 1
ATOM 1594 O O . LYS A 1 199 ? -8.961 13.367 -8.501 1.00 85.12 199 LYS A O 1
ATOM 1599 N N . LEU A 1 200 ? -9.456 12.209 -6.641 1.00 79.81 200 LEU A N 1
ATOM 1600 C CA . LEU A 1 200 ? -8.726 10.989 -7.000 1.00 79.81 200 LEU A CA 1
ATOM 1601 C C . LEU A 1 200 ? -9.560 10.021 -7.846 1.00 79.81 200 LEU A C 1
ATOM 1603 O O . LEU A 1 200 ? -8.996 9.247 -8.623 1.00 79.81 200 LEU A O 1
ATOM 1607 N N . CYS A 1 201 ? -10.880 10.057 -7.679 1.00 81.25 201 CYS A N 1
ATOM 1608 C CA . CYS A 1 201 ? -11.837 9.213 -8.386 1.00 81.25 201 CYS A CA 1
ATOM 1609 C C . CYS A 1 201 ? -12.887 10.104 -9.074 1.00 81.25 201 CYS A C 1
ATOM 1611 O O . CYS A 1 201 ? -14.034 10.143 -8.639 1.00 81.25 201 CYS A O 1
ATOM 1613 N N . PRO A 1 202 ? -12.504 10.857 -10.124 1.00 71.69 202 PRO A N 1
ATOM 1614 C CA . PRO A 1 202 ? -13.364 11.884 -10.721 1.00 71.69 202 PRO A CA 1
ATOM 1615 C C . PRO A 1 202 ? -14.634 11.331 -11.384 1.00 71.69 202 PRO A C 1
ATOM 1617 O O . PRO A 1 202 ? -15.580 12.083 -11.576 1.00 71.69 202 PRO A O 1
ATOM 1620 N N . ASN A 1 203 ? -14.655 10.036 -11.713 1.00 78.81 203 ASN A N 1
ATOM 1621 C CA . ASN A 1 203 ? -15.792 9.351 -12.334 1.00 78.81 203 ASN A CA 1
ATOM 1622 C C . ASN A 1 203 ? -16.626 8.550 -11.321 1.00 78.81 203 ASN A C 1
ATOM 1624 O O . ASN A 1 203 ? -17.446 7.734 -11.723 1.00 78.81 203 ASN A O 1
ATOM 1628 N N . THR A 1 204 ? -16.375 8.723 -10.023 1.00 84.12 204 THR A N 1
ATOM 1629 C CA . THR A 1 204 ? -17.072 7.991 -8.966 1.00 84.12 204 THR A CA 1
ATOM 1630 C C . THR A 1 204 ? -18.071 8.912 -8.285 1.00 84.12 204 THR A C 1
ATOM 1632 O O . THR A 1 204 ? -17.705 9.942 -7.711 1.00 84.12 204 THR A O 1
ATOM 1635 N N . GLU A 1 205 ? -19.339 8.525 -8.348 1.00 82.75 205 GLU A N 1
ATOM 1636 C CA . GLU A 1 205 ? -20.438 9.216 -7.683 1.00 82.75 205 GLU A CA 1
ATOM 1637 C C . GLU A 1 205 ? -20.581 8.743 -6.226 1.00 82.75 205 GLU A C 1
ATOM 1639 O O . GLU A 1 205 ? -19.949 7.776 -5.803 1.00 82.75 205 GLU A O 1
ATOM 1644 N N . ASN A 1 206 ? -21.385 9.454 -5.428 1.00 90.31 206 ASN A N 1
ATOM 1645 C CA . ASN A 1 206 ? -21.781 9.026 -4.079 1.00 90.31 206 ASN A CA 1
ATOM 1646 C C . ASN A 1 206 ? -20.613 8.612 -3.160 1.00 90.31 206 ASN A C 1
ATOM 1648 O O . ASN A 1 206 ? -20.610 7.552 -2.537 1.00 90.31 206 ASN A O 1
ATOM 1652 N N . ILE A 1 207 ? -19.606 9.479 -3.047 1.00 91.94 207 ILE A N 1
ATOM 1653 C CA . ILE A 1 207 ? -18.508 9.305 -2.087 1.00 91.94 207 ILE A CA 1
ATOM 1654 C C . ILE A 1 207 ? -18.939 9.874 -0.732 1.00 91.94 207 ILE A C 1
ATOM 1656 O O . ILE A 1 207 ? -19.301 11.051 -0.656 1.00 91.94 207 ILE A O 1
ATOM 1660 N N . VAL A 1 208 ? -18.873 9.066 0.326 1.00 92.81 208 VAL A N 1
ATOM 1661 C CA . VAL A 1 208 ? -19.182 9.449 1.717 1.00 92.81 208 VAL A CA 1
ATOM 1662 C C . VAL A 1 208 ? -18.007 10.193 2.353 1.00 92.81 208 VAL A C 1
ATOM 1664 O O . VAL A 1 208 ? -18.202 11.202 3.023 1.00 92.81 208 VAL A O 1
ATOM 1667 N N . GLY A 1 209 ? -16.777 9.745 2.101 1.00 90.44 209 GLY A N 1
ATOM 1668 C CA . GLY A 1 209 ? -15.561 10.275 2.710 1.00 90.44 209 GLY A CA 1
ATOM 1669 C C . GLY A 1 209 ? -15.082 9.487 3.923 1.00 90.44 209 GLY A C 1
ATOM 1670 O O . GLY A 1 209 ? -14.582 10.097 4.866 1.00 90.44 209 GLY A O 1
ATOM 1671 N N . VAL A 1 210 ? -15.183 8.154 3.925 1.00 89.69 210 VAL A N 1
ATOM 1672 C CA . VAL A 1 210 ? -14.662 7.345 5.045 1.00 89.69 210 VAL A CA 1
ATOM 1673 C C . VAL A 1 210 ? -13.214 6.944 4.792 1.00 89.69 210 VAL A C 1
ATOM 1675 O O . VAL A 1 210 ? -12.870 6.312 3.792 1.00 89.69 210 VAL A O 1
ATOM 1678 N N . ARG A 1 211 ? -12.331 7.262 5.741 1.00 85.25 211 ARG A N 1
ATOM 1679 C CA . ARG A 1 211 ? -10.903 6.938 5.627 1.00 85.25 211 ARG A CA 1
ATOM 1680 C C . ARG A 1 211 ? -10.664 5.427 5.631 1.00 85.25 211 ARG A C 1
ATOM 1682 O O . ARG A 1 211 ? -11.182 4.694 6.473 1.00 85.25 211 ARG A O 1
ATOM 1689 N N . LEU A 1 212 ? -9.758 4.971 4.762 1.00 86.25 212 LEU A N 1
ATOM 1690 C CA . LEU A 1 212 ? -9.441 3.550 4.568 1.00 86.25 212 LEU A CA 1
ATOM 1691 C C . LEU A 1 212 ? -9.159 2.750 5.863 1.00 86.25 212 LEU A C 1
ATOM 1693 O O . LEU A 1 212 ? -9.629 1.616 5.962 1.00 86.25 212 LEU A O 1
ATOM 1697 N N . PRO A 1 213 ? -8.435 3.271 6.879 1.00 85.88 213 PRO A N 1
ATOM 1698 C CA . PRO A 1 213 ? -8.232 2.537 8.130 1.00 85.88 213 PRO A CA 1
ATOM 1699 C C . PRO A 1 213 ? -9.527 2.258 8.906 1.00 85.88 213 PRO A C 1
ATOM 1701 O O . PRO A 1 213 ? -9.614 1.234 9.581 1.00 85.88 213 PRO A O 1
ATOM 1704 N N . LEU A 1 214 ? -10.521 3.148 8.816 1.00 86.94 214 LEU A N 1
ATOM 1705 C CA . LEU A 1 214 ? -11.826 2.980 9.461 1.00 86.94 214 LEU A CA 1
ATOM 1706 C C . LEU A 1 214 ? -12.649 1.926 8.718 1.00 86.94 214 LEU A C 1
ATOM 1708 O O . LEU A 1 214 ? -13.123 0.985 9.351 1.00 86.94 214 LEU A O 1
ATOM 1712 N N . LEU A 1 215 ? -12.686 1.994 7.381 1.00 89.56 215 LEU A N 1
ATOM 1713 C CA . LEU A 1 215 ? -13.310 0.958 6.546 1.00 89.56 215 LEU A CA 1
ATOM 1714 C C . LEU A 1 215 ? -12.720 -0.430 6.806 1.00 89.56 215 LEU A C 1
ATOM 1716 O O . LEU A 1 215 ? -13.461 -1.394 6.958 1.00 89.56 215 LEU A O 1
ATOM 1720 N N . ARG A 1 216 ? -11.393 -0.546 6.936 1.00 89.81 216 ARG A N 1
ATOM 1721 C CA . ARG A 1 216 ? -10.743 -1.830 7.254 1.00 89.81 216 ARG A CA 1
ATOM 1722 C C . ARG A 1 216 ? -11.154 -2.373 8.621 1.00 89.81 216 ARG A C 1
ATOM 1724 O O . ARG A 1 216 ? -11.360 -3.577 8.751 1.00 89.81 216 ARG A O 1
ATOM 1731 N N . LYS A 1 217 ? -11.273 -1.515 9.640 1.00 88.94 217 LYS A N 1
ATOM 1732 C CA . LYS A 1 217 ? -11.751 -1.928 10.972 1.00 88.94 217 LYS A CA 1
ATOM 1733 C C . LYS A 1 217 ? -13.203 -2.396 10.917 1.00 88.94 217 LYS A C 1
ATOM 1735 O O . LYS A 1 217 ? -13.523 -3.433 11.495 1.00 88.94 217 LYS A O 1
ATOM 1740 N N . LEU A 1 218 ? -14.049 -1.668 10.190 1.00 92.25 218 LEU A N 1
ATOM 1741 C CA . LEU A 1 218 ? -15.443 -2.033 9.963 1.00 92.25 218 LEU A CA 1
ATOM 1742 C C . LEU A 1 218 ? -15.549 -3.384 9.239 1.00 92.25 218 LEU A C 1
ATOM 1744 O O . LEU A 1 218 ? -16.228 -4.285 9.723 1.00 92.25 218 LEU A O 1
ATOM 1748 N N . ALA A 1 219 ? -14.774 -3.578 8.169 1.00 95.00 219 ALA A N 1
ATOM 1749 C CA . ALA A 1 219 ? -14.706 -4.836 7.430 1.00 95.00 219 ALA A CA 1
ATOM 1750 C C . ALA A 1 219 ? -14.293 -6.013 8.323 1.00 95.00 219 ALA A C 1
ATOM 1752 O O . ALA A 1 219 ? -14.913 -7.070 8.286 1.00 95.00 219 ALA A O 1
ATOM 1753 N N . GLN A 1 220 ? -13.271 -5.830 9.166 1.00 93.25 220 GLN A N 1
ATOM 1754 C CA . GLN A 1 220 ? -12.822 -6.857 10.110 1.00 93.25 220 GLN A CA 1
ATOM 1755 C C . GLN A 1 220 ? -13.877 -7.185 11.170 1.00 93.25 220 GLN A C 1
ATOM 1757 O O . GLN A 1 220 ? -13.988 -8.341 11.576 1.00 93.25 220 GLN A O 1
ATOM 1762 N N . ARG A 1 221 ? -14.636 -6.188 11.641 1.00 94.12 221 ARG A N 1
ATOM 1763 C CA . ARG A 1 221 ? -15.742 -6.399 12.584 1.00 94.12 221 ARG A CA 1
ATOM 1764 C C . ARG A 1 221 ? -16.847 -7.231 11.937 1.00 94.12 221 ARG A C 1
ATOM 1766 O O . ARG A 1 221 ? -17.251 -8.233 12.519 1.00 94.12 221 ARG A O 1
ATOM 1773 N N . ILE A 1 222 ? -17.262 -6.867 10.725 1.00 94.19 222 ILE A N 1
ATOM 1774 C CA . ILE A 1 222 ? -18.278 -7.596 9.953 1.00 94.19 222 ILE A CA 1
ATOM 1775 C C . ILE A 1 222 ? -17.806 -9.025 9.654 1.00 94.19 222 ILE A C 1
ATOM 1777 O O . ILE A 1 222 ? -18.526 -9.976 9.935 1.00 94.19 222 ILE A O 1
ATOM 1781 N N . ALA A 1 223 ? -16.567 -9.190 9.180 1.00 93.56 223 ALA A N 1
ATOM 1782 C CA . ALA A 1 223 ? -15.972 -10.488 8.851 1.00 93.56 223 ALA A CA 1
ATOM 1783 C C . ALA A 1 223 ? -15.882 -11.460 10.043 1.00 93.56 223 ALA A C 1
ATOM 1785 O O . ALA A 1 223 ? -15.881 -12.676 9.843 1.00 93.56 223 ALA A O 1
ATOM 1786 N N . LYS A 1 224 ? -15.787 -10.943 11.278 1.00 91.69 224 LYS A N 1
ATOM 1787 C CA . LYS A 1 224 ? -15.822 -11.746 12.515 1.00 91.69 224 LYS A CA 1
ATOM 1788 C C . LYS A 1 224 ? -17.235 -12.187 12.906 1.00 91.69 224 LYS A C 1
ATOM 1790 O O . LYS A 1 224 ? -17.360 -13.176 13.625 1.00 91.69 224 LYS A O 1
ATOM 1795 N N . GLY A 1 225 ? -18.255 -11.435 12.498 1.00 91.44 225 GLY A N 1
ATOM 1796 C CA . GLY A 1 225 ? -19.661 -11.763 12.709 1.00 91.44 225 GLY A CA 1
ATOM 1797 C C . GLY A 1 225 ? -20.238 -12.595 11.564 1.00 91.44 225 GLY A C 1
ATOM 1798 O O . GL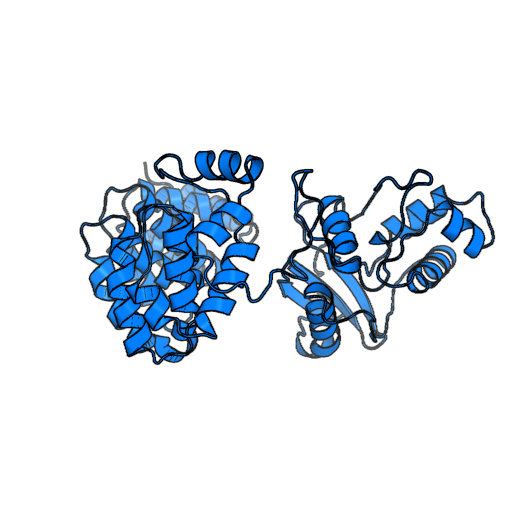Y A 1 225 ? -19.527 -13.335 10.880 1.00 91.44 225 GLY A O 1
ATOM 1799 N N . ASP A 1 226 ? -21.545 -12.452 11.340 1.00 91.06 226 ASP A N 1
ATOM 1800 C CA . ASP A 1 226 ? -22.234 -13.070 10.207 1.00 91.06 226 ASP A CA 1
ATOM 1801 C C . ASP A 1 226 ? -22.072 -12.221 8.939 1.00 91.06 226 ASP A C 1
ATOM 1803 O O . ASP A 1 226 ? -22.941 -11.449 8.529 1.00 91.06 226 ASP A O 1
ATOM 1807 N N . TRP A 1 227 ? -20.895 -12.340 8.334 1.00 94.62 227 TRP A N 1
ATOM 1808 C CA . TRP A 1 227 ? -20.559 -11.594 7.129 1.00 94.62 227 TRP A CA 1
ATOM 1809 C C . TRP A 1 227 ? -21.375 -12.027 5.907 1.00 94.62 227 TRP A C 1
ATOM 1811 O O . TRP A 1 227 ? -21.538 -11.220 5.000 1.00 94.62 227 TRP A O 1
ATOM 1821 N N . ARG A 1 228 ? -21.921 -13.253 5.876 1.00 94.31 228 ARG A N 1
ATOM 1822 C CA . ARG A 1 228 ? -22.778 -13.710 4.768 1.00 94.31 228 ARG A CA 1
ATOM 1823 C C . ARG A 1 228 ? -24.114 -12.988 4.795 1.00 94.31 228 ARG A C 1
ATOM 1825 O O . ARG A 1 228 ? -24.505 -12.427 3.779 1.00 94.31 228 ARG A O 1
ATOM 1832 N N . LYS A 1 229 ? -24.726 -12.878 5.978 1.00 93.00 229 LYS A N 1
ATOM 1833 C CA . LYS A 1 229 ? -25.921 -12.052 6.173 1.00 93.00 229 LYS A CA 1
ATOM 1834 C C . LYS A 1 229 ? -25.680 -10.586 5.804 1.00 93.00 229 LYS A C 1
ATOM 1836 O O . LYS A 1 229 ? -26.562 -9.941 5.248 1.00 93.00 229 LYS A O 1
ATOM 1841 N N . TYR A 1 230 ? -24.491 -10.050 6.093 1.00 94.00 230 TYR A N 1
ATOM 1842 C CA . TYR A 1 230 ? -24.121 -8.717 5.608 1.00 94.00 230 TYR A CA 1
ATOM 1843 C C . TYR A 1 230 ? -24.068 -8.663 4.077 1.00 94.00 230 TYR A C 1
ATOM 1845 O O . TYR A 1 230 ? -24.662 -7.759 3.505 1.00 94.00 230 TYR A O 1
ATOM 1853 N N . MET A 1 231 ? -23.402 -9.618 3.418 1.00 94.19 231 MET A N 1
ATOM 1854 C CA . MET A 1 231 ? -23.307 -9.649 1.953 1.00 94.19 231 MET A CA 1
ATOM 1855 C C . MET A 1 231 ? -24.681 -9.769 1.278 1.00 94.19 231 MET A C 1
ATOM 1857 O O . MET A 1 231 ? -24.890 -9.145 0.245 1.00 94.19 231 MET A O 1
ATOM 1861 N N . GLU A 1 232 ? -25.623 -10.510 1.870 1.00 92.00 232 GLU A N 1
ATOM 1862 C CA . GLU A 1 232 ? -27.012 -10.623 1.388 1.00 92.00 232 GLU A CA 1
ATOM 1863 C C . GLU A 1 232 ? -27.792 -9.302 1.477 1.00 92.00 232 GLU A C 1
ATOM 1865 O O . GLU A 1 232 ? -28.689 -9.060 0.674 1.00 92.00 232 GLU A O 1
ATOM 1870 N N . ALA A 1 233 ? -27.455 -8.450 2.447 1.00 89.69 233 ALA A N 1
ATOM 1871 C CA . ALA A 1 233 ? -28.129 -7.177 2.702 1.00 89.69 233 ALA A CA 1
ATOM 1872 C C . ALA A 1 233 ? -27.327 -5.948 2.232 1.00 89.69 233 ALA A C 1
ATOM 1874 O O . ALA A 1 233 ? -27.738 -4.814 2.487 1.00 89.69 233 ALA A O 1
ATOM 1875 N N . ALA A 1 234 ? -26.158 -6.145 1.617 1.00 90.12 234 ALA A N 1
ATOM 1876 C CA . ALA A 1 234 ? -25.251 -5.060 1.273 1.00 90.12 234 ALA A CA 1
ATOM 1877 C C . ALA A 1 234 ? -25.770 -4.255 0.074 1.00 90.12 234 ALA A C 1
ATOM 1879 O O . ALA A 1 234 ? -26.057 -4.813 -0.983 1.00 90.12 234 ALA A O 1
ATOM 1880 N N . ASN A 1 235 ? -25.809 -2.931 0.229 1.00 87.81 235 ASN A N 1
ATOM 1881 C CA . ASN A 1 235 ? -26.053 -1.993 -0.865 1.00 87.81 235 ASN A CA 1
ATOM 1882 C C . ASN A 1 235 ? -24.733 -1.570 -1.522 1.00 87.81 235 ASN A C 1
ATOM 1884 O O . ASN A 1 235 ? -23.662 -1.706 -0.929 1.00 87.81 235 ASN A O 1
ATOM 1888 N N . ASP A 1 236 ? -24.813 -1.048 -2.739 1.00 92.06 236 ASP A N 1
ATOM 1889 C CA . ASP A 1 236 ? -23.696 -0.552 -3.549 1.00 92.06 236 ASP A CA 1
ATOM 1890 C C . ASP A 1 236 ? -23.934 0.882 -4.059 1.00 92.06 236 ASP A C 1
ATOM 1892 O O . ASP A 1 236 ? -23.373 1.299 -5.067 1.00 92.06 236 ASP A O 1
ATOM 1896 N N . GLU A 1 237 ? -24.737 1.665 -3.332 1.00 90.94 237 GLU A N 1
ATOM 1897 C CA . GLU A 1 237 ? -25.089 3.041 -3.708 1.00 90.94 237 GLU A CA 1
ATOM 1898 C C . GLU A 1 237 ? -23.930 4.018 -3.488 1.00 90.94 237 GLU A C 1
ATOM 1900 O O . GLU A 1 237 ? -23.782 4.981 -4.242 1.00 90.94 237 GLU A O 1
ATOM 1905 N N . TYR A 1 238 ? -23.118 3.771 -2.455 1.00 93.50 238 TYR A N 1
ATOM 1906 C CA . TYR A 1 238 ? -21.973 4.604 -2.099 1.00 93.50 238 TYR A CA 1
ATOM 1907 C C . TYR A 1 238 ? -20.643 3.897 -2.367 1.00 93.50 238 TYR A C 1
ATOM 1909 O O . TYR A 1 238 ? -20.486 2.701 -2.101 1.00 93.50 238 TYR A O 1
ATOM 1917 N N . PHE A 1 239 ? -19.637 4.671 -2.784 1.00 93.38 239 PHE A N 1
ATOM 1918 C CA . PHE A 1 239 ? -18.266 4.194 -3.015 1.00 93.38 239 PHE A CA 1
ATOM 1919 C C . PHE A 1 239 ? -17.723 3.372 -1.833 1.00 93.38 239 PHE A C 1
ATOM 1921 O O . PHE A 1 239 ? -17.131 2.303 -2.006 1.00 93.38 239 PHE A O 1
ATOM 1928 N N . GLU A 1 240 ? -17.947 3.851 -0.611 1.00 95.19 240 GLU A N 1
ATOM 1929 C CA . GLU A 1 240 ? -17.509 3.192 0.612 1.00 95.19 240 GLU A CA 1
ATOM 1930 C C . GLU A 1 240 ? -18.251 1.886 0.914 1.00 95.19 240 GLU A C 1
ATOM 1932 O O . GLU A 1 240 ? -17.655 0.994 1.520 1.00 95.19 240 GLU A O 1
ATOM 1937 N N . GLU A 1 241 ? -19.504 1.734 0.478 1.00 95.38 241 GLU A N 1
ATOM 1938 C CA . GLU A 1 241 ? -20.241 0.473 0.623 1.00 95.38 241 GLU A CA 1
ATOM 1939 C C . GLU A 1 241 ? -19.629 -0.614 -0.270 1.00 95.38 241 GLU A C 1
ATOM 1941 O O . GLU A 1 241 ? -19.363 -1.723 0.201 1.00 95.38 241 GLU A O 1
ATOM 1946 N N . VAL A 1 242 ? -19.305 -0.280 -1.525 1.00 96.25 242 VAL A N 1
ATOM 1947 C CA . VAL A 1 242 ? -18.620 -1.195 -2.456 1.00 96.25 242 VAL A CA 1
ATOM 1948 C C . VAL A 1 242 ? -17.221 -1.545 -1.939 1.00 96.25 242 VAL A C 1
ATOM 1950 O O . VAL A 1 242 ? -16.842 -2.716 -1.873 1.00 96.25 242 VAL A O 1
ATOM 1953 N N . MET A 1 243 ? -16.452 -0.550 -1.486 1.00 96.12 243 MET A N 1
ATOM 1954 C CA . MET A 1 243 ? -15.146 -0.771 -0.849 1.00 96.12 243 MET A CA 1
ATOM 1955 C C . MET A 1 243 ? -15.238 -1.730 0.345 1.00 96.12 243 MET A C 1
ATOM 1957 O O . MET A 1 243 ? -14.385 -2.609 0.510 1.00 96.12 243 MET A O 1
ATOM 1961 N N . LEU A 1 244 ? -16.260 -1.557 1.187 1.00 97.12 244 LEU A N 1
ATOM 1962 C CA . LEU A 1 244 ? -16.462 -2.361 2.383 1.00 97.12 244 LEU A CA 1
ATOM 1963 C C . LEU A 1 244 ? -16.767 -3.820 2.034 1.00 97.12 244 LEU A C 1
ATOM 1965 O O . LEU A 1 244 ? -16.130 -4.704 2.609 1.00 97.12 244 LEU A O 1
ATOM 1969 N N . GLN A 1 245 ? -17.645 -4.074 1.058 1.00 97.88 245 GLN A N 1
ATOM 1970 C CA . GLN A 1 245 ? -17.939 -5.424 0.557 1.00 97.88 245 GLN A CA 1
ATOM 1971 C C . GLN A 1 245 ? -16.650 -6.166 0.160 1.00 97.88 245 GLN A C 1
ATOM 1973 O O . GLN A 1 245 ? -16.370 -7.249 0.679 1.00 97.88 245 GLN A O 1
ATOM 1978 N N . GLY A 1 246 ? -15.794 -5.554 -0.666 1.00 97.56 246 GLY A N 1
ATOM 1979 C CA . GLY A 1 246 ? -14.528 -6.167 -1.088 1.00 97.56 246 GLY A CA 1
ATOM 1980 C C . GLY A 1 246 ? -13.556 -6.440 0.072 1.00 97.56 246 GLY A C 1
ATOM 1981 O O . GLY A 1 246 ? -12.858 -7.461 0.109 1.00 97.56 246 GLY A O 1
ATOM 1982 N N . MET A 1 247 ? -13.500 -5.555 1.071 1.00 97.06 247 MET A N 1
ATOM 1983 C CA . MET A 1 247 ? -12.665 -5.775 2.259 1.00 97.06 247 MET A CA 1
ATOM 1984 C C . MET A 1 247 ? -13.215 -6.867 3.178 1.00 97.06 247 MET A C 1
ATOM 1986 O O . MET A 1 247 ? -12.418 -7.592 3.782 1.00 97.06 247 MET A O 1
ATOM 1990 N N . VAL A 1 248 ? -14.541 -6.994 3.284 1.00 97.62 248 VAL A N 1
ATOM 1991 C CA . VAL A 1 248 ? -15.203 -8.071 4.031 1.00 97.62 248 VAL A CA 1
ATOM 1992 C C . VAL A 1 248 ? -14.893 -9.413 3.381 1.00 97.62 248 VAL A C 1
ATOM 1994 O O . VAL A 1 248 ? -14.411 -10.299 4.082 1.00 97.62 248 VAL A O 1
ATOM 1997 N N . ILE A 1 249 ? -15.043 -9.534 2.056 1.00 97.81 249 ILE A N 1
ATOM 1998 C CA . ILE A 1 249 ? -14.697 -10.753 1.301 1.00 97.81 249 ILE A CA 1
ATOM 1999 C C . ILE A 1 249 ? -13.247 -11.176 1.579 1.00 97.81 249 ILE A C 1
ATOM 2001 O O . ILE A 1 249 ? -12.988 -12.325 1.929 1.00 97.81 249 ILE A O 1
ATOM 2005 N N . GLY A 1 250 ? -12.289 -10.245 1.495 1.00 94.31 250 GLY A N 1
ATOM 2006 C CA . GLY A 1 250 ? -10.874 -10.550 1.744 1.00 94.31 250 GLY A CA 1
ATOM 2007 C C . GLY A 1 250 ? -10.521 -10.849 3.208 1.00 94.31 250 GLY A C 1
ATOM 2008 O O . GLY A 1 250 ? -9.511 -11.500 3.480 1.00 94.31 250 GLY A O 1
ATOM 2009 N N . SER A 1 251 ? -11.345 -10.393 4.156 1.00 93.06 251 SER A N 1
ATOM 2010 C CA . SER A 1 251 ? -11.155 -10.619 5.598 1.00 93.06 251 SER A CA 1
ATOM 2011 C C . SER A 1 251 ? -11.960 -11.807 6.134 1.00 93.06 251 SER A C 1
ATOM 2013 O O . SER A 1 251 ? -11.754 -12.212 7.281 1.00 93.06 251 SER A O 1
ATOM 2015 N N . ALA A 1 252 ? -12.879 -12.354 5.336 1.00 92.94 252 ALA A N 1
ATOM 2016 C CA . ALA A 1 252 ? -13.769 -13.432 5.725 1.00 92.94 252 ALA A CA 1
ATOM 2017 C C . ALA A 1 252 ? -12.990 -14.712 6.046 1.00 92.94 252 ALA A C 1
ATOM 2019 O O . ALA A 1 252 ? -12.096 -15.145 5.314 1.00 92.94 252 ALA A O 1
ATOM 2020 N N . LYS A 1 253 ? -13.369 -15.371 7.144 1.00 91.81 253 LYS A N 1
ATOM 2021 C CA . LYS A 1 253 ? -12.857 -16.704 7.476 1.00 91.81 253 LYS A CA 1
ATOM 2022 C C . LYS A 1 253 ? -13.642 -17.755 6.685 1.00 91.81 253 LYS A C 1
ATOM 2024 O O . LYS A 1 253 ? -14.578 -18.354 7.210 1.00 91.81 253 LYS A O 1
ATOM 2029 N N . ALA A 1 254 ? -13.269 -17.949 5.425 1.00 94.00 254 ALA A N 1
ATOM 2030 C CA . ALA A 1 254 ? -13.921 -18.873 4.499 1.00 94.00 254 ALA A CA 1
ATOM 2031 C C . ALA A 1 254 ? -12.907 -19.666 3.658 1.00 94.00 254 ALA A C 1
ATOM 2033 O O . ALA A 1 254 ? -11.721 -19.328 3.608 1.00 94.00 254 ALA A O 1
ATOM 2034 N N . GLY A 1 255 ? -13.374 -20.754 3.039 1.00 95.94 255 GLY A N 1
ATOM 2035 C CA . GLY A 1 255 ? -12.582 -21.535 2.089 1.00 95.94 255 GLY A CA 1
ATOM 2036 C C . GLY A 1 255 ? -12.327 -20.761 0.794 1.00 95.94 255 GLY A C 1
ATOM 2037 O O . GLY A 1 255 ? -13.009 -19.781 0.507 1.00 95.94 255 GLY A O 1
ATOM 2038 N N . VAL A 1 256 ? -11.343 -21.200 0.002 1.00 97.50 256 VAL A N 1
ATOM 2039 C CA . VAL A 1 256 ? -10.997 -20.511 -1.252 1.00 97.50 256 VAL A CA 1
ATOM 2040 C C . VAL A 1 256 ? -12.167 -20.479 -2.235 1.00 97.50 256 VAL A C 1
ATOM 2042 O O . VAL A 1 256 ? -12.417 -19.424 -2.799 1.00 97.50 256 VAL A O 1
ATOM 2045 N N . GLU A 1 257 ? -12.926 -21.567 -2.381 1.00 97.88 257 GLU A N 1
ATOM 2046 C CA . GLU A 1 257 ? -14.073 -21.601 -3.302 1.00 97.88 257 GLU A CA 1
ATOM 2047 C C . GLU A 1 257 ? -15.175 -20.617 -2.894 1.00 97.88 257 GLU A C 1
ATOM 2049 O O . GLU A 1 257 ? -15.662 -19.874 -3.739 1.00 97.88 257 GLU A O 1
ATOM 2054 N N . ASP A 1 258 ? -15.491 -20.525 -1.598 1.00 96.31 258 ASP A N 1
ATOM 2055 C CA . ASP A 1 258 ? -16.442 -19.533 -1.087 1.00 96.31 258 ASP A CA 1
ATOM 2056 C C . ASP A 1 258 ? -15.973 -18.110 -1.412 1.00 96.31 258 ASP A C 1
ATOM 2058 O O . ASP A 1 258 ? -16.726 -17.313 -1.966 1.00 96.31 258 ASP A O 1
ATOM 2062 N N . VAL A 1 259 ? -14.713 -17.783 -1.096 1.00 97.50 259 VAL A N 1
ATOM 2063 C CA . VAL A 1 259 ? -14.161 -16.444 -1.357 1.00 97.50 259 VAL A CA 1
ATOM 2064 C C . VAL A 1 259 ? -14.171 -16.128 -2.850 1.00 97.50 259 VAL A C 1
ATOM 2066 O O . VAL A 1 259 ? -14.499 -15.006 -3.221 1.00 97.50 259 VAL A O 1
ATOM 2069 N N . LEU A 1 260 ? -13.830 -17.097 -3.703 1.00 98.31 260 LEU A N 1
ATOM 2070 C CA . LEU A 1 260 ? -13.835 -16.920 -5.152 1.00 98.31 260 LEU A CA 1
ATOM 2071 C C . LEU A 1 260 ? -15.249 -16.761 -5.717 1.00 98.31 260 LEU A C 1
ATOM 2073 O O . LEU A 1 260 ? -15.423 -15.974 -6.642 1.00 98.31 260 LEU A O 1
ATOM 2077 N N . SER A 1 261 ? -16.252 -17.425 -5.137 1.00 98.06 261 SER A N 1
ATOM 2078 C CA . SER A 1 261 ? -17.659 -17.206 -5.491 1.00 98.06 261 SER A CA 1
ATOM 2079 C C . SER A 1 261 ? -18.072 -15.761 -5.211 1.00 98.06 261 SER A C 1
ATOM 2081 O O . SER A 1 261 ? -18.512 -15.065 -6.119 1.00 98.06 261 SER A O 1
ATOM 2083 N N . TYR A 1 262 ? -17.835 -15.259 -3.993 1.00 98.31 262 TYR A N 1
ATOM 2084 C CA . TYR A 1 262 ? -18.145 -13.860 -3.669 1.00 98.31 262 TYR A CA 1
ATOM 2085 C C . TYR A 1 262 ? -17.284 -12.867 -4.458 1.00 98.31 262 TYR A C 1
ATOM 2087 O O . TYR A 1 262 ? -17.744 -11.777 -4.787 1.00 98.31 262 TYR A O 1
ATOM 2095 N N . ALA A 1 263 ? -16.036 -13.218 -4.780 1.00 98.31 263 ALA A N 1
ATOM 2096 C CA . ALA A 1 263 ? -15.199 -12.401 -5.649 1.00 98.31 263 ALA A CA 1
ATOM 2097 C C . ALA A 1 263 ? -15.780 -12.312 -7.065 1.00 98.31 263 ALA A C 1
ATOM 2099 O O . ALA A 1 263 ? -15.764 -11.229 -7.644 1.00 98.31 263 ALA A O 1
ATOM 2100 N N . ALA A 1 264 ? -16.314 -13.411 -7.604 1.00 98.12 264 ALA A N 1
ATOM 2101 C CA . ALA A 1 264 ? -16.941 -13.423 -8.920 1.00 98.12 264 ALA A CA 1
ATOM 2102 C C . ALA A 1 264 ? -18.146 -12.476 -8.992 1.00 98.12 264 ALA A C 1
ATOM 2104 O O . ALA A 1 264 ? -18.278 -11.750 -9.975 1.00 98.12 264 ALA A O 1
ATOM 2105 N N . ASP A 1 265 ? -18.949 -12.422 -7.927 1.00 97.56 265 ASP A N 1
ATOM 2106 C CA . ASP A 1 265 ? -20.087 -11.502 -7.807 1.00 97.56 265 ASP A CA 1
ATOM 2107 C C . ASP A 1 265 ? -19.651 -10.049 -7.557 1.00 97.56 265 ASP A C 1
ATOM 2109 O O . ASP A 1 265 ? -20.339 -9.101 -7.940 1.00 97.56 265 ASP A O 1
ATOM 2113 N N . PHE A 1 266 ? -18.502 -9.853 -6.907 1.00 98.38 266 PHE A N 1
ATOM 2114 C CA . PHE A 1 266 ? -17.985 -8.531 -6.560 1.00 98.38 266 PHE A CA 1
ATOM 2115 C C . PHE A 1 266 ? -17.267 -7.836 -7.720 1.00 98.38 266 PHE A C 1
ATOM 2117 O O . PHE A 1 266 ? -17.395 -6.625 -7.879 1.00 98.38 266 PHE A O 1
ATOM 2124 N N . VAL A 1 267 ? -16.507 -8.574 -8.533 1.00 98.31 267 VAL A N 1
ATOM 2125 C CA . VAL A 1 267 ? -15.692 -8.005 -9.620 1.00 98.31 267 VAL A CA 1
ATOM 2126 C C . VAL A 1 267 ? -16.505 -7.130 -10.597 1.00 98.31 267 VAL A C 1
ATOM 2128 O O . VAL A 1 267 ? -16.035 -6.036 -10.912 1.00 98.31 267 VAL A O 1
ATOM 2131 N N . PRO A 1 268 ? -17.731 -7.503 -11.020 1.00 97.06 268 PRO A N 1
ATOM 2132 C CA . PRO A 1 268 ? -18.580 -6.645 -11.850 1.00 97.06 268 PRO A CA 1
ATOM 2133 C C . PRO A 1 268 ? -18.978 -5.305 -11.215 1.00 97.06 268 PRO A C 1
ATOM 2135 O O . PRO A 1 268 ? -19.377 -4.401 -11.944 1.00 97.06 268 PRO A O 1
ATOM 2138 N N . LYS A 1 269 ? -18.877 -5.165 -9.885 1.00 96.12 269 LYS A N 1
ATOM 2139 C CA . LYS A 1 269 ? -19.176 -3.921 -9.152 1.00 96.12 269 LYS A CA 1
ATOM 2140 C C . LYS A 1 269 ? -18.007 -2.931 -9.145 1.00 96.12 269 LYS A C 1
ATOM 2142 O O . LYS A 1 269 ? -18.139 -1.824 -8.635 1.00 96.12 269 LYS A O 1
ATOM 2147 N N . ILE A 1 270 ? -16.836 -3.331 -9.641 1.00 95.94 270 ILE A N 1
ATOM 2148 C CA . ILE A 1 270 ? -15.643 -2.487 -9.651 1.00 95.94 270 ILE A CA 1
ATOM 2149 C C . ILE A 1 270 ? -15.743 -1.497 -10.816 1.00 95.94 270 ILE A C 1
ATOM 2151 O O . ILE A 1 270 ? -15.673 -1.888 -11.977 1.00 95.94 270 ILE A O 1
ATOM 2155 N N . ASP A 1 271 ? -15.828 -0.209 -10.500 1.00 92.12 271 ASP A N 1
ATOM 2156 C CA . ASP A 1 271 ? -15.949 0.886 -11.474 1.00 92.12 271 ASP A CA 1
ATOM 2157 C C . ASP A 1 271 ? -14.820 1.929 -11.364 1.00 92.12 271 ASP A C 1
ATOM 2159 O O . ASP A 1 271 ? -14.775 2.915 -12.101 1.00 92.12 271 ASP A O 1
ATOM 2163 N N . ASN A 1 272 ? -13.886 1.727 -10.431 1.00 92.50 272 ASN A N 1
ATOM 2164 C CA . ASN A 1 272 ? -12.767 2.626 -10.205 1.00 92.50 272 ASN A CA 1
ATOM 2165 C C . ASN A 1 272 ? -11.526 1.890 -9.681 1.00 92.50 272 ASN A C 1
ATOM 2167 O O . ASN A 1 272 ? -11.573 0.787 -9.126 1.00 92.50 272 ASN A O 1
ATOM 2171 N N . TRP A 1 273 ? -10.374 2.541 -9.841 1.00 93.12 273 TRP A N 1
ATOM 2172 C CA . TRP A 1 273 ? -9.080 1.961 -9.492 1.00 93.12 273 TRP A CA 1
ATOM 2173 C C . TRP A 1 273 ? -8.907 1.728 -7.984 1.00 93.12 273 TRP A C 1
ATOM 2175 O O . TRP A 1 273 ? -8.233 0.778 -7.594 1.00 93.12 273 TRP A O 1
ATOM 2185 N N . ALA A 1 274 ? -9.508 2.561 -7.130 1.00 91.06 274 ALA A N 1
ATOM 2186 C CA . ALA A 1 274 ? -9.330 2.470 -5.685 1.00 91.06 274 ALA A CA 1
ATOM 2187 C C . ALA A 1 274 ? -10.050 1.244 -5.103 1.00 91.06 274 ALA A C 1
ATOM 2189 O O . ALA A 1 274 ? -9.465 0.549 -4.265 1.00 91.06 274 ALA A O 1
ATOM 2190 N N . VAL A 1 275 ? -11.261 0.940 -5.590 1.00 95.12 275 VAL A N 1
ATOM 2191 C CA . VAL A 1 275 ? -11.986 -0.303 -5.273 1.00 95.12 275 VAL A CA 1
ATOM 2192 C C . VAL A 1 275 ? -11.190 -1.511 -5.750 1.00 95.12 275 VAL A C 1
ATOM 2194 O O . VAL A 1 275 ? -10.912 -2.409 -4.954 1.00 95.12 275 VAL A O 1
ATOM 2197 N N . CYS A 1 276 ? -10.759 -1.498 -7.015 1.00 97.06 276 CYS A N 1
ATOM 2198 C CA . CYS A 1 276 ? -9.992 -2.587 -7.620 1.00 97.06 276 CYS A CA 1
ATOM 2199 C C . CYS A 1 276 ? -8.753 -2.946 -6.792 1.00 97.06 276 CYS A C 1
ATOM 2201 O O . CYS A 1 276 ? -8.575 -4.088 -6.361 1.00 97.06 276 CYS A O 1
ATOM 2203 N N . ASP A 1 277 ? -7.895 -1.958 -6.544 1.00 95.88 277 ASP A N 1
ATOM 2204 C CA . ASP A 1 277 ? -6.592 -2.173 -5.925 1.00 95.88 277 ASP A CA 1
ATOM 2205 C C . ASP A 1 277 ? -6.745 -2.545 -4.439 1.00 95.88 277 ASP A C 1
ATOM 2207 O O . ASP A 1 277 ? -6.015 -3.400 -3.923 1.00 95.88 277 ASP A O 1
ATOM 2211 N N . SER A 1 278 ? -7.735 -1.958 -3.754 1.00 93.31 278 SER A N 1
ATOM 2212 C CA . SER A 1 278 ? -8.057 -2.296 -2.363 1.00 93.31 278 SER A CA 1
ATOM 2213 C C . SER A 1 278 ? -8.575 -3.725 -2.228 1.00 93.31 278 SER A C 1
ATOM 2215 O O . SER A 1 278 ? -8.159 -4.429 -1.303 1.00 93.31 278 SER A O 1
ATOM 2217 N N . PHE A 1 279 ? -9.434 -4.165 -3.150 1.00 97.81 279 PHE A N 1
ATOM 2218 C CA . PHE A 1 279 ? -9.956 -5.527 -3.178 1.00 97.81 279 PHE A CA 1
ATOM 2219 C C . PHE A 1 279 ? -8.862 -6.554 -3.483 1.00 97.81 279 PHE A C 1
ATOM 2221 O O . PHE A 1 279 ? -8.663 -7.492 -2.714 1.00 97.81 279 PHE A O 1
ATOM 2228 N N . CYS A 1 280 ? -8.050 -6.335 -4.520 1.00 97.88 280 CYS A N 1
ATOM 2229 C CA . CYS A 1 280 ? -6.902 -7.204 -4.801 1.00 97.88 280 CYS A CA 1
ATOM 2230 C C . CYS A 1 280 ? -5.973 -7.304 -3.577 1.00 97.88 280 CYS A C 1
ATOM 2232 O O . CYS A 1 280 ? -5.520 -8.383 -3.181 1.00 97.88 280 CYS A O 1
ATOM 2234 N N . GLY A 1 281 ? -5.732 -6.170 -2.912 1.00 93.38 281 GLY A N 1
ATOM 2235 C CA . GLY A 1 281 ? -4.949 -6.101 -1.686 1.00 93.38 281 GLY A CA 1
ATOM 2236 C C . GLY A 1 281 ? -5.547 -6.877 -0.506 1.00 93.38 281 GLY A C 1
ATOM 2237 O O . GLY A 1 281 ? -4.768 -7.340 0.336 1.00 93.38 281 GLY A O 1
ATOM 2238 N N . SER A 1 282 ? -6.873 -7.039 -0.431 1.00 93.75 282 SER A N 1
ATOM 2239 C CA . SER A 1 282 ? -7.567 -7.748 0.654 1.00 93.75 282 SER A CA 1
ATOM 2240 C C . SER A 1 282 ? -7.573 -9.271 0.476 1.00 93.75 282 SER A C 1
ATOM 2242 O O . SER A 1 282 ? -7.596 -9.977 1.481 1.00 93.75 282 SER A O 1
ATOM 2244 N N . LEU A 1 283 ? -7.460 -9.791 -0.754 1.00 96.56 283 LEU A N 1
ATOM 2245 C CA . LEU A 1 283 ? -7.484 -11.227 -1.093 1.00 96.56 283 LEU A CA 1
ATOM 2246 C C . LEU A 1 283 ? -6.220 -12.005 -0.662 1.00 96.56 283 LEU A C 1
ATOM 2248 O O . LEU A 1 283 ? -5.605 -12.745 -1.436 1.00 96.56 283 LEU A O 1
ATOM 2252 N N . LYS A 1 284 ? -5.829 -11.894 0.612 1.00 94.94 284 LYS A N 1
ATOM 2253 C CA . LYS A 1 284 ? -4.632 -12.536 1.184 1.00 94.94 284 LYS A CA 1
ATOM 2254 C C . LYS A 1 284 ? -4.677 -14.063 1.151 1.00 94.94 284 LYS A C 1
ATOM 2256 O O . LYS A 1 284 ? -3.615 -14.688 1.217 1.00 94.94 284 LYS A O 1
ATOM 2261 N N . ILE A 1 285 ? -5.866 -14.655 1.001 1.00 95.25 285 ILE A N 1
ATOM 2262 C CA . ILE A 1 285 ? -6.063 -16.098 0.800 1.00 95.25 285 ILE A CA 1
ATOM 2263 C C . ILE A 1 285 ? -5.291 -16.632 -0.419 1.00 95.25 285 ILE A C 1
ATOM 2265 O O . ILE A 1 285 ? -4.874 -17.793 -0.416 1.00 95.25 285 ILE A O 1
ATOM 2269 N N . THR A 1 286 ? -5.010 -15.768 -1.401 1.00 97.38 286 THR A N 1
ATOM 2270 C CA . THR A 1 286 ? -4.228 -16.075 -2.608 1.00 97.38 286 THR A CA 1
ATOM 2271 C C . THR A 1 286 ? -2.847 -16.630 -2.282 1.00 97.38 286 THR A C 1
ATOM 2273 O O . THR A 1 286 ? -2.410 -17.581 -2.920 1.00 97.38 286 THR A O 1
ATOM 2276 N N . ASN A 1 287 ? -2.184 -16.134 -1.230 1.00 94.62 287 ASN A N 1
ATOM 2277 C CA . ASN A 1 287 ? -0.853 -16.620 -0.843 1.00 94.62 287 ASN A CA 1
ATOM 2278 C C . ASN A 1 287 ? -0.826 -18.127 -0.546 1.00 94.62 287 ASN A C 1
ATOM 2280 O O . ASN A 1 287 ? 0.192 -18.773 -0.770 1.00 94.62 287 ASN A O 1
ATOM 2284 N N . LYS A 1 288 ? -1.939 -18.681 -0.049 1.00 95.12 288 LYS A N 1
ATOM 2285 C CA . LYS A 1 288 ? -2.075 -20.108 0.277 1.00 95.12 288 LYS A CA 1
ATOM 2286 C C . LYS A 1 288 ? -2.702 -20.929 -0.853 1.00 95.12 288 LYS A C 1
ATOM 2288 O O . LYS A 1 288 ? -2.669 -22.148 -0.786 1.00 95.12 288 LYS A O 1
ATOM 2293 N N . ASN A 1 289 ? -3.268 -20.276 -1.869 1.00 97.75 289 ASN A N 1
ATOM 2294 C CA . ASN A 1 289 ? -4.076 -20.914 -2.913 1.00 97.75 289 ASN A CA 1
ATOM 2295 C C . ASN A 1 289 ? -3.699 -20.418 -4.318 1.00 97.75 289 ASN A C 1
ATOM 2297 O O . ASN A 1 289 ? -4.559 -20.287 -5.187 1.00 97.75 289 ASN A O 1
ATOM 2301 N N . LYS A 1 290 ? -2.412 -20.122 -4.547 1.00 97.62 290 LYS A N 1
ATOM 2302 C CA . LYS A 1 290 ? -1.930 -19.477 -5.780 1.00 97.62 290 LYS A CA 1
ATOM 2303 C C . LYS A 1 290 ? -2.392 -20.181 -7.055 1.00 97.62 290 LYS A C 1
ATOM 2305 O O . LYS A 1 290 ? -2.848 -19.496 -7.959 1.00 97.62 290 LYS A O 1
ATOM 2310 N N . ALA A 1 291 ? -2.309 -21.510 -7.128 1.00 97.69 291 ALA A N 1
ATOM 2311 C CA . ALA A 1 291 ? -2.704 -22.256 -8.327 1.00 97.69 291 ALA A CA 1
ATOM 2312 C C . ALA A 1 291 ? -4.202 -22.097 -8.641 1.00 97.69 291 ALA A C 1
ATOM 2314 O O . ALA A 1 291 ? -4.570 -21.725 -9.749 1.00 97.69 291 ALA A O 1
ATOM 2315 N N . ARG A 1 292 ? -5.063 -22.269 -7.633 1.00 98.12 292 ARG A N 1
ATOM 2316 C CA . ARG A 1 292 ? -6.513 -22.147 -7.807 1.00 98.12 292 ARG A CA 1
ATOM 2317 C C . ARG A 1 292 ? -6.945 -20.723 -8.164 1.00 98.12 292 ARG A C 1
ATOM 2319 O O . ARG A 1 292 ? -7.783 -20.527 -9.039 1.00 98.12 292 ARG A O 1
ATOM 2326 N N . VAL A 1 293 ? -6.356 -19.722 -7.505 1.00 98.38 293 VAL A N 1
ATOM 2327 C CA . VAL A 1 293 ? -6.631 -18.309 -7.813 1.00 98.38 293 VAL A CA 1
ATOM 2328 C C . VAL A 1 293 ? -6.058 -17.922 -9.180 1.00 98.38 293 VAL A C 1
ATOM 2330 O O . VAL A 1 293 ? -6.653 -17.103 -9.870 1.00 98.38 293 VAL A O 1
ATOM 2333 N N . TRP A 1 294 ? -4.956 -18.541 -9.617 1.00 98.31 294 TRP A N 1
ATOM 2334 C CA . TRP A 1 294 ? -4.376 -18.305 -10.940 1.00 98.31 294 TRP A CA 1
ATOM 2335 C C . TRP A 1 294 ? -5.359 -18.700 -12.036 1.00 98.31 294 TRP A C 1
ATOM 2337 O O . TRP A 1 294 ? -5.596 -17.906 -12.941 1.00 98.31 294 TRP A O 1
ATOM 2347 N N . GLU A 1 295 ? -5.958 -19.890 -11.920 1.00 98.00 295 GLU A N 1
ATOM 2348 C CA . GLU A 1 295 ? -7.017 -20.367 -12.818 1.00 98.00 295 GLU A CA 1
ATOM 2349 C C . GLU A 1 295 ? -8.210 -19.409 -12.823 1.00 98.00 295 GLU A C 1
ATOM 2351 O O . GLU A 1 295 ? -8.691 -19.031 -13.888 1.00 98.00 295 GLU A O 1
ATOM 2356 N N . PHE A 1 296 ? -8.638 -18.961 -11.639 1.00 98.12 296 PHE A N 1
ATOM 2357 C CA . PHE A 1 296 ? -9.749 -18.023 -11.489 1.00 98.12 296 PHE A CA 1
ATOM 2358 C C . PHE A 1 296 ? -9.504 -16.666 -12.155 1.00 98.12 296 PHE A C 1
ATOM 2360 O O . PHE A 1 296 ? -10.445 -16.060 -12.637 1.00 98.12 296 PHE A O 1
ATOM 2367 N N . ILE A 1 297 ? -8.277 -16.146 -12.195 1.00 97.88 297 ILE A N 1
ATOM 2368 C CA . ILE A 1 297 ? -8.041 -14.833 -12.818 1.00 97.88 297 ILE A CA 1
ATOM 2369 C C . ILE A 1 297 ? -7.841 -14.902 -14.339 1.00 97.88 297 ILE A C 1
ATOM 2371 O O . ILE A 1 297 ? -7.850 -13.857 -14.987 1.00 97.88 297 ILE A O 1
ATOM 2375 N N . GLN A 1 298 ? -7.674 -16.096 -14.929 1.00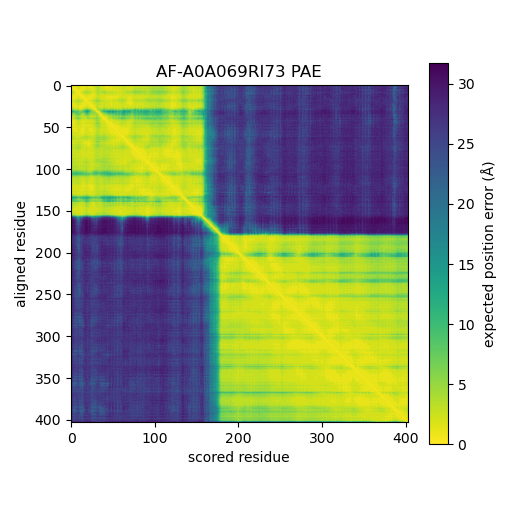 95.38 298 GLN A N 1
ATOM 2376 C CA . GLN A 1 298 ? -7.390 -16.228 -16.367 1.00 95.38 298 GLN A CA 1
ATOM 2377 C C . GLN A 1 298 ? -8.528 -15.706 -17.253 1.00 95.38 298 GLN A C 1
ATOM 2379 O O . GLN A 1 298 ? -8.257 -15.091 -18.285 1.00 95.38 298 GLN A O 1
ATOM 2384 N N . HIS A 1 299 ? -9.795 -15.938 -16.889 1.00 94.06 299 HIS A N 1
ATOM 2385 C CA . HIS A 1 299 ? -10.917 -15.511 -17.736 1.00 94.06 299 HIS A CA 1
ATOM 2386 C C . HIS A 1 299 ? -11.071 -13.988 -17.762 1.00 94.06 299 HIS A C 1
ATOM 2388 O O . HIS A 1 299 ? -11.410 -13.431 -18.799 1.00 94.06 299 HIS A O 1
ATOM 2394 N N . TYR A 1 300 ? -10.733 -13.302 -16.669 1.00 97.69 300 TYR A N 1
ATOM 2395 C CA . TYR A 1 300 ? -10.805 -11.843 -16.594 1.00 97.69 300 TYR A CA 1
ATOM 2396 C C . TYR A 1 300 ? -9.755 -11.129 -17.460 1.00 97.69 300 TYR A C 1
ATOM 2398 O O . TYR A 1 300 ? -10.002 -10.012 -17.903 1.00 97.69 300 TYR A O 1
ATOM 2406 N N . LEU A 1 301 ? -8.614 -11.765 -17.760 1.00 94.25 301 LEU A N 1
ATOM 2407 C CA . LEU A 1 301 ? -7.604 -11.207 -18.679 1.00 94.25 301 LEU A CA 1
ATOM 2408 C C . LEU A 1 301 ? -8.107 -11.077 -20.124 1.00 94.25 301 LEU A C 1
ATOM 2410 O O . LEU A 1 301 ? -7.527 -10.319 -20.896 1.00 94.25 301 LEU A O 1
ATOM 2414 N N . HIS A 1 302 ? -9.169 -11.808 -20.469 1.00 91.69 302 HIS A N 1
ATOM 2415 C CA . HIS A 1 302 ? -9.790 -11.830 -21.794 1.00 91.69 302 HIS A CA 1
ATOM 2416 C C . HIS A 1 302 ? -11.175 -11.163 -21.802 1.00 91.69 302 HIS A C 1
ATOM 2418 O O . HIS A 1 302 ? -11.938 -11.351 -22.744 1.00 91.69 302 HIS A O 1
ATOM 2424 N N . SER A 1 303 ? -11.530 -10.443 -20.734 1.00 96.31 303 SER A N 1
ATOM 2425 C CA . SER A 1 303 ? -12.793 -9.711 -20.661 1.00 96.31 303 SER A CA 1
ATOM 2426 C C . SER A 1 303 ? -12.771 -8.477 -21.563 1.00 96.31 303 SER A C 1
ATOM 2428 O O . SER A 1 303 ? -11.720 -7.883 -21.773 1.00 96.31 303 SER A O 1
ATOM 2430 N N . ASP A 1 304 ? -13.944 -8.042 -22.021 1.00 95.88 304 ASP A N 1
ATOM 2431 C CA . ASP A 1 304 ? -14.122 -6.751 -22.698 1.00 95.88 304 ASP A CA 1
ATOM 2432 C C . ASP A 1 304 ? -14.346 -5.593 -21.707 1.00 95.88 304 ASP A C 1
ATOM 2434 O O . ASP A 1 304 ? -14.475 -4.436 -22.110 1.00 95.88 304 ASP A O 1
ATOM 2438 N N . LYS A 1 305 ? -14.434 -5.876 -20.399 1.00 97.44 305 LYS A N 1
ATOM 2439 C CA . LYS A 1 305 ? -14.664 -4.857 -19.368 1.00 97.44 305 LYS A CA 1
ATOM 2440 C C . LYS A 1 305 ? -13.358 -4.401 -18.730 1.00 97.44 305 LYS A C 1
ATOM 2442 O O . LYS A 1 305 ? -12.621 -5.187 -18.134 1.00 97.44 305 LYS A O 1
ATOM 2447 N N . GLU A 1 306 ? -13.136 -3.090 -18.748 1.00 97.12 306 GLU A N 1
ATOM 2448 C CA . GLU A 1 306 ? -11.902 -2.454 -18.274 1.00 97.12 306 GLU A CA 1
ATOM 2449 C C . GLU A 1 306 ? -11.480 -2.894 -16.860 1.00 97.12 306 GLU A C 1
ATOM 2451 O O . GLU A 1 306 ? -10.334 -3.290 -16.636 1.00 97.12 306 GLU A O 1
ATOM 2456 N N . PHE A 1 307 ? -12.394 -2.853 -15.889 1.00 97.31 307 PHE A N 1
ATOM 2457 C CA . PHE A 1 307 ? -12.062 -3.166 -14.497 1.00 97.31 307 PHE A CA 1
ATOM 2458 C C . PHE A 1 307 ? -11.963 -4.662 -14.193 1.00 97.31 307 PHE A C 1
ATOM 2460 O O . PHE A 1 307 ? -11.268 -5.029 -13.247 1.00 97.31 307 PHE A O 1
ATOM 2467 N N . GLU A 1 308 ? -12.549 -5.525 -15.023 1.00 98.50 308 GLU A N 1
ATOM 2468 C CA . GLU A 1 308 ? -12.332 -6.972 -14.938 1.00 98.50 308 GLU A CA 1
ATOM 2469 C C . GLU A 1 308 ? -10.884 -7.313 -15.326 1.00 98.50 308 GLU A C 1
ATOM 2471 O O . GLU A 1 308 ? -10.165 -7.970 -14.568 1.00 98.50 308 GLU A O 1
ATOM 2476 N N . ILE A 1 309 ? -10.404 -6.762 -16.447 1.00 98.56 309 ILE A N 1
ATOM 2477 C CA . ILE A 1 309 ? -9.005 -6.924 -16.868 1.00 98.56 309 ILE A CA 1
ATOM 2478 C C . ILE A 1 309 ? -8.062 -6.285 -15.842 1.00 98.56 309 ILE A C 1
ATOM 2480 O O . ILE A 1 309 ? -7.059 -6.894 -15.456 1.00 98.56 309 ILE A O 1
ATOM 2484 N N . ARG A 1 310 ? -8.377 -5.072 -15.355 1.00 98.50 310 ARG A N 1
ATOM 2485 C CA . ARG A 1 310 ? -7.575 -4.406 -14.314 1.00 98.50 310 ARG A CA 1
ATOM 2486 C C . ARG A 1 310 ? -7.452 -5.289 -13.074 1.00 98.50 310 ARG A C 1
ATOM 2488 O O . ARG A 1 310 ? -6.340 -5.446 -12.574 1.00 98.50 310 ARG A O 1
ATOM 2495 N N . PHE A 1 311 ? -8.555 -5.866 -12.600 1.00 98.75 311 PHE A N 1
ATOM 2496 C CA . PHE A 1 311 ? -8.560 -6.776 -11.458 1.00 98.75 311 PHE A CA 1
ATOM 2497 C C . PHE A 1 311 ? -7.571 -7.927 -11.667 1.00 98.75 311 PHE A C 1
ATOM 2499 O O . PHE A 1 311 ? -6.695 -8.143 -10.828 1.00 98.75 311 PHE A O 1
ATOM 2506 N N . ALA A 1 312 ? -7.624 -8.600 -12.817 1.00 98.69 312 ALA A N 1
ATOM 2507 C CA . ALA A 1 312 ? -6.710 -9.697 -13.116 1.00 98.69 312 ALA A CA 1
ATOM 2508 C C . ALA A 1 312 ? -5.238 -9.253 -13.140 1.00 98.69 312 ALA A C 1
ATOM 2510 O O . ALA A 1 312 ? -4.385 -9.885 -12.513 1.00 98.69 312 ALA A O 1
ATOM 2511 N N . VAL A 1 313 ? -4.934 -8.129 -13.796 1.00 98.81 313 VAL A N 1
ATOM 2512 C CA . VAL A 1 313 ? -3.570 -7.580 -13.875 1.00 98.81 313 VAL A CA 1
ATOM 2513 C C . VAL A 1 313 ? -3.039 -7.179 -12.494 1.00 98.81 313 VAL A C 1
ATOM 2515 O O . VAL A 1 313 ? -1.882 -7.455 -12.167 1.00 98.81 313 VAL A O 1
ATOM 2518 N N . VAL A 1 314 ? -3.867 -6.565 -11.647 1.00 98.75 314 VAL A N 1
ATOM 2519 C CA . VAL A 1 314 ? -3.467 -6.170 -10.287 1.00 98.75 314 VAL A CA 1
ATOM 2520 C C . VAL A 1 314 ? -3.308 -7.395 -9.376 1.00 98.75 314 VAL A C 1
ATOM 2522 O O . VAL A 1 314 ? -2.413 -7.410 -8.527 1.00 98.75 314 VAL A O 1
ATOM 2525 N N . MET A 1 315 ? -4.083 -8.464 -9.587 1.00 98.75 315 MET A N 1
ATOM 2526 C CA . MET A 1 315 ? -3.858 -9.753 -8.923 1.00 98.75 315 MET A CA 1
ATOM 2527 C C . MET A 1 315 ? -2.516 -10.380 -9.326 1.00 98.75 315 MET A C 1
ATOM 2529 O O . MET A 1 315 ? -1.766 -10.808 -8.442 1.00 98.75 315 MET A O 1
ATOM 2533 N N . LEU A 1 316 ? -2.166 -10.373 -10.622 1.00 98.62 316 LEU A N 1
ATOM 2534 C CA . LEU A 1 316 ? -0.844 -10.804 -11.107 1.00 98.62 316 LEU A CA 1
ATOM 2535 C C . LEU A 1 316 ? 0.278 -10.014 -10.421 1.00 98.62 316 LEU A C 1
ATOM 2537 O O . LEU A 1 316 ? 1.194 -10.605 -9.844 1.00 98.62 316 LEU A O 1
ATOM 2541 N N . LEU A 1 317 ? 0.156 -8.684 -10.408 1.00 97.81 317 LEU A N 1
ATOM 2542 C CA . LEU A 1 317 ? 1.107 -7.776 -9.769 1.00 97.81 317 LEU A CA 1
ATOM 2543 C C . LEU A 1 317 ? 1.289 -8.081 -8.278 1.00 97.81 317 LEU A C 1
ATOM 2545 O O . LEU A 1 317 ? 2.419 -8.148 -7.786 1.00 97.81 317 LEU A O 1
ATOM 2549 N N . GLY A 1 318 ? 0.180 -8.257 -7.559 1.00 95.50 318 GLY A N 1
ATOM 2550 C CA . GLY A 1 318 ? 0.173 -8.409 -6.108 1.00 95.50 318 GLY A CA 1
ATOM 2551 C C . GLY A 1 318 ? 0.710 -9.751 -5.609 1.00 95.50 318 GLY A C 1
ATOM 2552 O O . GLY A 1 318 ? 1.316 -9.789 -4.536 1.00 95.50 318 GLY A O 1
ATOM 2553 N N . TYR A 1 319 ? 0.506 -10.839 -6.362 1.00 97.75 319 TYR A N 1
ATOM 2554 C CA . TYR A 1 319 ? 0.717 -12.200 -5.844 1.00 97.75 319 TYR A CA 1
ATOM 2555 C C . TYR A 1 319 ? 1.596 -13.115 -6.704 1.00 97.75 319 TYR A C 1
ATOM 2557 O O . TYR A 1 319 ? 2.075 -14.122 -6.175 1.00 97.75 319 TYR A O 1
ATOM 2565 N N . TYR A 1 320 ? 1.829 -12.790 -7.980 1.00 98.38 320 TYR A N 1
ATOM 2566 C CA . TYR A 1 320 ? 2.448 -13.711 -8.945 1.00 98.38 320 TYR A CA 1
ATOM 2567 C C . TYR A 1 320 ? 3.768 -13.211 -9.544 1.00 98.38 320 TYR A C 1
ATOM 2569 O O . TYR A 1 320 ? 4.375 -13.908 -10.345 1.00 98.38 320 TYR A O 1
ATOM 2577 N N . ILE A 1 321 ? 4.278 -12.044 -9.144 1.00 97.94 321 ILE A N 1
ATOM 2578 C CA . ILE A 1 321 ? 5.641 -11.630 -9.516 1.00 97.94 321 ILE A CA 1
ATOM 2579 C C . ILE A 1 321 ? 6.644 -12.305 -8.565 1.00 97.94 321 ILE A C 1
ATOM 2581 O O . ILE A 1 321 ? 7.089 -11.702 -7.575 1.00 97.94 321 ILE A O 1
ATOM 2585 N N . ASP A 1 322 ? 6.941 -13.570 -8.870 1.00 96.25 322 ASP A N 1
ATOM 2586 C CA . ASP A 1 322 ? 7.936 -14.450 -8.246 1.00 96.25 322 ASP A CA 1
ATOM 2587 C C . ASP A 1 322 ? 8.620 -15.360 -9.294 1.00 96.25 322 ASP A C 1
ATOM 2589 O O . ASP A 1 322 ? 8.184 -15.421 -10.443 1.00 96.25 322 ASP A O 1
ATOM 2593 N N . GLU A 1 323 ? 9.679 -16.070 -8.891 1.00 96.06 323 GLU A N 1
ATOM 2594 C CA . GLU A 1 323 ? 10.510 -16.920 -9.767 1.00 96.06 323 GLU A CA 1
ATOM 2595 C C . GLU A 1 323 ? 9.716 -17.957 -10.576 1.00 96.06 323 GLU A C 1
ATOM 2597 O O . GLU A 1 323 ? 10.075 -18.282 -11.705 1.00 96.06 323 GLU A O 1
ATOM 2602 N N . TYR A 1 324 ? 8.624 -18.489 -10.019 1.00 96.94 324 TYR A N 1
ATOM 2603 C CA . TYR A 1 324 ? 7.868 -19.578 -10.640 1.00 96.94 324 TYR A CA 1
ATOM 2604 C C . TYR A 1 324 ? 6.867 -19.080 -11.694 1.00 96.94 324 TYR A C 1
ATOM 2606 O O . TYR A 1 324 ? 6.535 -19.797 -12.649 1.00 96.94 324 TYR A O 1
ATOM 2614 N N . TYR A 1 325 ? 6.347 -17.867 -11.514 1.00 98.06 325 TYR A N 1
ATOM 2615 C CA . TYR A 1 325 ? 5.296 -17.303 -12.363 1.00 98.06 325 TYR A CA 1
ATOM 2616 C C . TYR A 1 325 ? 5.791 -16.215 -13.321 1.00 98.06 325 TYR A C 1
ATOM 2618 O O . TYR A 1 325 ? 5.082 -15.939 -14.285 1.00 98.06 325 TYR A O 1
ATOM 2626 N N . ILE A 1 326 ? 6.977 -15.631 -13.114 1.00 98.44 326 ILE A N 1
ATOM 2627 C CA . ILE A 1 326 ? 7.447 -14.442 -13.847 1.00 98.44 326 ILE A CA 1
ATOM 2628 C C . ILE A 1 326 ? 7.320 -14.551 -15.375 1.00 98.44 326 ILE A C 1
ATOM 2630 O O . ILE A 1 326 ? 6.717 -13.673 -15.985 1.00 98.44 326 ILE A O 1
ATOM 2634 N N . ASP A 1 327 ? 7.781 -15.640 -15.992 1.00 98.31 327 ASP A N 1
ATOM 2635 C CA . ASP A 1 327 ? 7.755 -15.778 -17.459 1.00 98.31 327 ASP A CA 1
ATOM 2636 C C . ASP A 1 327 ? 6.313 -15.850 -17.992 1.00 98.31 327 ASP A C 1
ATOM 2638 O O . ASP A 1 327 ? 5.963 -15.257 -19.013 1.00 98.31 327 ASP A O 1
ATOM 2642 N N . ARG A 1 328 ? 5.430 -16.531 -17.249 1.00 98.25 328 ARG A N 1
ATOM 2643 C CA . ARG A 1 328 ? 3.996 -16.603 -17.562 1.00 98.25 328 ARG A CA 1
ATOM 2644 C C . ARG A 1 328 ? 3.307 -15.262 -17.344 1.00 98.25 328 ARG A C 1
ATOM 2646 O O . ARG A 1 328 ? 2.445 -14.903 -18.135 1.00 98.25 328 ARG A O 1
ATOM 2653 N N . VAL A 1 329 ? 3.679 -14.525 -16.299 1.00 98.62 329 VAL A N 1
ATOM 2654 C CA . VAL A 1 329 ? 3.147 -13.185 -16.021 1.00 98.62 329 VAL A CA 1
ATOM 2655 C C . VAL A 1 329 ? 3.506 -12.235 -17.154 1.00 98.62 329 VAL A C 1
ATOM 2657 O O . VAL A 1 329 ? 2.605 -11.599 -17.686 1.00 98.62 329 VAL A O 1
ATOM 2660 N N . LEU A 1 330 ? 4.776 -12.174 -17.567 1.00 98.62 330 LEU A N 1
ATOM 2661 C CA . LEU A 1 330 ? 5.214 -11.328 -18.684 1.00 98.62 330 LEU A CA 1
ATOM 2662 C C . LEU A 1 330 ? 4.444 -11.668 -19.965 1.00 98.62 330 LEU A C 1
ATOM 2664 O O . LEU A 1 330 ? 3.882 -10.773 -20.588 1.00 98.62 330 LEU A O 1
ATOM 2668 N N . LYS A 1 331 ? 4.299 -12.960 -20.285 1.00 98.19 331 LYS A N 1
ATOM 2669 C CA . LYS A 1 331 ? 3.502 -13.415 -21.433 1.00 98.19 331 LYS A CA 1
ATOM 2670 C C . LYS A 1 331 ? 2.027 -13.004 -21.349 1.00 98.19 331 LYS A C 1
ATOM 2672 O O . LYS A 1 331 ? 1.449 -12.606 -22.355 1.00 98.19 331 LYS A O 1
ATOM 2677 N N . LEU A 1 332 ? 1.402 -13.119 -20.175 1.00 98.06 332 LEU A N 1
ATOM 2678 C CA . LEU A 1 332 ? 0.007 -12.711 -19.987 1.00 98.06 332 LEU A CA 1
ATOM 2679 C C . LEU A 1 332 ? -0.155 -11.197 -20.127 1.00 98.06 332 LEU A C 1
ATOM 2681 O O . LEU A 1 332 ? -1.078 -10.758 -20.804 1.00 98.06 332 LEU A O 1
ATOM 2685 N N . LEU A 1 333 ? 0.749 -10.407 -19.538 1.00 98.19 333 LEU A N 1
ATOM 2686 C CA . LEU A 1 333 ? 0.755 -8.949 -19.679 1.00 98.19 333 LEU A CA 1
ATOM 2687 C C . LEU A 1 333 ? 0.908 -8.535 -21.147 1.00 98.19 333 LEU A C 1
ATOM 2689 O O . LEU A 1 333 ? 0.183 -7.654 -21.603 1.00 98.19 333 LEU A O 1
ATOM 2693 N N . ASP A 1 334 ? 1.782 -9.214 -21.893 1.00 97.62 334 ASP A N 1
ATOM 2694 C CA . ASP A 1 334 ? 1.997 -8.970 -23.322 1.00 97.62 334 ASP A CA 1
ATOM 2695 C C . ASP A 1 334 ? 0.795 -9.332 -24.195 1.00 97.62 334 ASP A C 1
ATOM 2697 O O . ASP A 1 334 ? 0.696 -8.862 -25.326 1.00 97.62 334 ASP A O 1
ATOM 2701 N N . GLY A 1 335 ? -0.119 -10.165 -23.691 1.00 96.06 335 GLY A N 1
ATOM 2702 C CA . GLY A 1 335 ? -1.350 -10.574 -24.367 1.00 96.06 335 GLY A CA 1
ATOM 2703 C C . GLY A 1 335 ? -2.555 -9.673 -24.090 1.00 96.06 335 GLY A C 1
ATOM 2704 O O . GLY A 1 335 ? -3.548 -9.767 -24.807 1.00 96.06 335 GLY A O 1
ATOM 2705 N N . VAL A 1 336 ? -2.492 -8.781 -23.094 1.00 96.19 336 VAL A N 1
ATOM 2706 C CA . VAL A 1 336 ? -3.621 -7.899 -22.754 1.00 96.19 336 VAL A CA 1
ATOM 2707 C C . VAL A 1 336 ? -3.855 -6.882 -23.876 1.00 96.19 336 VAL A C 1
ATOM 2709 O O . VAL A 1 336 ? -2.950 -6.139 -24.258 1.00 96.19 336 VAL A O 1
ATOM 2712 N N . ARG A 1 337 ? -5.080 -6.828 -24.411 1.00 91.69 337 ARG A N 1
ATOM 2713 C CA . ARG A 1 337 ? -5.495 -5.877 -25.456 1.00 91.69 337 ARG A CA 1
ATOM 2714 C C . ARG A 1 337 ? -6.779 -5.175 -25.023 1.00 91.69 337 ARG A C 1
ATOM 2716 O O . ARG A 1 337 ? -7.836 -5.788 -25.023 1.00 91.69 337 ARG A O 1
ATOM 2723 N N . HIS A 1 338 ? -6.681 -3.906 -24.629 1.00 96.06 338 HIS A N 1
ATOM 2724 C CA . HIS A 1 338 ? -7.837 -3.091 -24.246 1.00 96.06 338 HIS A CA 1
ATOM 2725 C C . HIS A 1 338 ? -7.484 -1.597 -24.282 1.00 96.06 338 HIS A C 1
ATOM 2727 O O . HIS A 1 338 ? -6.392 -1.210 -23.861 1.00 96.06 338 HIS A O 1
ATOM 2733 N N . ASP A 1 339 ? -8.405 -0.742 -24.734 1.00 94.94 339 ASP A N 1
ATOM 2734 C CA . ASP A 1 339 ? -8.125 0.692 -24.905 1.00 94.94 339 ASP A CA 1
ATOM 2735 C C . ASP A 1 339 ? -8.276 1.545 -23.646 1.00 94.94 339 ASP A C 1
ATOM 2737 O O . ASP A 1 339 ? -7.702 2.635 -23.567 1.00 94.94 339 ASP A O 1
ATOM 2741 N N . GLY A 1 340 ? -8.992 1.021 -22.653 1.00 95.69 340 GLY A N 1
ATOM 2742 C CA . GLY A 1 340 ? -9.219 1.649 -21.355 1.00 95.69 340 GLY A CA 1
ATOM 2743 C C . GLY A 1 340 ? -7.932 2.064 -20.637 1.00 95.69 340 GLY A C 1
ATOM 2744 O O . GLY A 1 340 ? -6.976 1.290 -20.493 1.00 95.69 340 GLY A O 1
ATOM 2745 N N . TYR A 1 341 ? -7.925 3.307 -20.159 1.00 94.75 341 TYR A N 1
ATOM 2746 C CA . TYR A 1 341 ? -6.790 3.936 -19.489 1.00 94.75 341 TYR A CA 1
ATOM 2747 C C . TYR A 1 341 ? -6.318 3.153 -18.255 1.00 94.75 341 TYR A C 1
ATOM 2749 O O . TYR A 1 341 ? -5.114 2.993 -18.036 1.00 94.75 341 TYR A O 1
ATOM 2757 N N . TYR A 1 342 ? -7.242 2.644 -17.442 1.00 95.25 342 TYR A N 1
ATOM 2758 C CA . TYR A 1 342 ? -6.931 1.950 -16.199 1.00 95.25 342 TYR A CA 1
ATOM 2759 C C . TYR A 1 342 ? -6.345 0.556 -16.426 1.00 95.25 342 TYR A C 1
ATOM 2761 O O . TYR A 1 342 ? -5.551 0.115 -15.589 1.00 95.25 342 TYR A O 1
ATOM 2769 N N . VAL A 1 343 ? -6.658 -0.106 -17.545 1.00 97.62 343 VAL A N 1
ATOM 2770 C CA . VAL A 1 343 ? -5.988 -1.355 -17.950 1.00 97.62 343 VAL A CA 1
ATOM 2771 C C . VAL A 1 343 ? -4.556 -1.064 -18.362 1.00 97.62 343 VAL A C 1
ATOM 2773 O O . VAL A 1 343 ? -3.628 -1.618 -17.770 1.00 97.62 343 VAL A O 1
ATOM 2776 N N . LYS A 1 344 ? -4.359 -0.122 -19.291 1.00 97.88 344 LYS A N 1
ATOM 2777 C CA . LYS A 1 344 ? -3.026 0.282 -19.763 1.00 97.88 344 LYS A CA 1
ATOM 2778 C C . LYS A 1 344 ? -2.117 0.717 -18.604 1.00 97.88 344 LYS A C 1
ATOM 2780 O O . LYS A 1 344 ? -0.955 0.321 -18.513 1.00 97.88 344 LYS A O 1
ATOM 2785 N N . MET A 1 345 ? -2.662 1.467 -17.642 1.00 96.94 345 MET A N 1
ATOM 2786 C CA . MET A 1 345 ? -1.945 1.865 -16.425 1.00 96.94 345 MET A CA 1
ATOM 2787 C C . MET A 1 345 ? -1.603 0.698 -15.493 1.00 96.94 345 MET A C 1
ATOM 2789 O O . MET A 1 345 ? -0.542 0.731 -14.863 1.00 96.94 345 MET A O 1
ATOM 2793 N N . ALA A 1 346 ? -2.483 -0.299 -15.368 1.00 98.00 346 ALA A N 1
ATOM 2794 C CA . ALA A 1 346 ? -2.226 -1.486 -14.556 1.00 98.00 346 ALA A CA 1
ATOM 2795 C C . ALA A 1 346 ? -1.146 -2.369 -15.185 1.00 98.00 346 ALA A C 1
ATOM 2797 O O . ALA A 1 346 ? -0.227 -2.773 -14.476 1.00 98.00 346 ALA A O 1
ATOM 2798 N N . VAL A 1 347 ? -1.196 -2.588 -16.504 1.00 98.69 347 VAL A N 1
ATOM 2799 C CA . VAL A 1 347 ? -0.164 -3.332 -17.246 1.00 98.69 347 VAL A CA 1
ATOM 2800 C C . VAL A 1 347 ? 1.186 -2.639 -17.095 1.00 98.69 347 VAL A C 1
ATOM 2802 O O . VAL A 1 347 ? 2.152 -3.260 -16.657 1.00 98.69 347 VAL A O 1
ATOM 2805 N N . ALA A 1 348 ? 1.236 -1.325 -17.331 1.00 98.50 348 ALA A N 1
ATOM 2806 C CA . ALA A 1 348 ? 2.463 -0.553 -17.173 1.00 98.50 348 ALA A CA 1
ATOM 2807 C C . ALA A 1 348 ? 3.037 -0.611 -15.751 1.00 98.50 348 ALA A C 1
ATOM 2809 O O . ALA A 1 348 ? 4.253 -0.654 -15.545 1.00 98.50 348 ALA A O 1
ATOM 2810 N N . TRP A 1 349 ? 2.162 -0.606 -14.742 1.00 98.38 349 TRP A N 1
ATOM 2811 C CA . TRP A 1 349 ? 2.577 -0.786 -13.359 1.00 98.38 349 TRP A CA 1
ATOM 2812 C C . TRP A 1 349 ? 3.121 -2.194 -13.114 1.00 98.38 349 TRP A C 1
ATOM 2814 O O . TRP A 1 349 ? 4.221 -2.308 -12.576 1.00 98.38 349 TRP A O 1
ATOM 2824 N N . ALA A 1 350 ? 2.432 -3.239 -13.567 1.00 98.62 350 ALA A N 1
ATOM 2825 C CA . ALA A 1 350 ? 2.870 -4.621 -13.405 1.00 98.62 350 ALA A CA 1
ATOM 2826 C C . ALA A 1 350 ? 4.244 -4.866 -14.042 1.00 98.62 350 ALA A C 1
ATOM 2828 O O . ALA A 1 350 ? 5.141 -5.343 -13.349 1.00 98.62 350 ALA A O 1
ATOM 2829 N N . VAL A 1 351 ? 4.455 -4.432 -15.290 1.00 98.81 351 VAL A N 1
ATOM 2830 C CA . VAL A 1 351 ? 5.751 -4.545 -15.986 1.00 98.81 351 VAL A CA 1
ATOM 2831 C C . VAL A 1 351 ? 6.861 -3.828 -15.216 1.00 98.81 351 VAL A C 1
ATOM 2833 O O . VAL A 1 351 ? 7.948 -4.375 -15.042 1.00 98.81 351 VAL A O 1
ATOM 2836 N N . SER A 1 352 ? 6.596 -2.634 -14.674 1.00 98.56 352 SER A N 1
ATOM 2837 C CA . SER A 1 352 ? 7.598 -1.928 -13.864 1.00 98.56 352 SER A CA 1
ATOM 2838 C C . SER A 1 352 ? 7.978 -2.688 -12.588 1.00 98.56 352 SER A C 1
ATOM 2840 O O . SER A 1 352 ? 9.142 -2.679 -12.190 1.00 98.56 352 SER A O 1
ATOM 2842 N N . ILE A 1 353 ? 7.025 -3.387 -11.959 1.00 98.00 353 ILE A N 1
ATOM 2843 C CA . ILE A 1 353 ? 7.301 -4.227 -10.788 1.00 98.00 353 ILE A CA 1
ATOM 2844 C C . ILE A 1 353 ? 8.042 -5.506 -11.195 1.00 98.00 353 ILE A C 1
ATOM 2846 O O . ILE A 1 353 ? 8.945 -5.919 -10.464 1.00 98.00 353 ILE A O 1
ATOM 2850 N N . CYS A 1 354 ? 7.716 -6.098 -12.351 1.00 98.69 354 CYS A N 1
ATOM 2851 C CA . CYS A 1 354 ? 8.488 -7.194 -12.938 1.00 98.69 354 CYS A CA 1
ATOM 2852 C C . CYS A 1 354 ? 9.949 -6.778 -13.108 1.00 98.69 354 CYS A C 1
ATOM 2854 O O . CYS A 1 354 ? 10.816 -7.462 -12.583 1.00 98.69 354 CYS A O 1
ATOM 2856 N N . PHE A 1 355 ? 10.219 -5.606 -13.691 1.00 98.62 355 PHE A N 1
ATOM 2857 C CA . PHE A 1 355 ? 11.584 -5.110 -13.890 1.00 98.62 355 PHE A CA 1
ATOM 2858 C C . PHE A 1 355 ? 12.331 -4.907 -12.570 1.00 98.62 355 PHE A C 1
ATOM 2860 O O . PHE A 1 355 ? 13.487 -5.285 -12.423 1.00 98.62 355 PHE A O 1
ATOM 2867 N N . ILE A 1 356 ? 11.656 -4.341 -11.569 1.00 96.44 356 ILE A N 1
ATOM 2868 C CA . ILE A 1 356 ? 12.243 -4.097 -10.247 1.00 96.44 356 ILE A CA 1
ATOM 2869 C C . ILE A 1 356 ? 12.626 -5.401 -9.520 1.00 96.44 356 ILE A C 1
ATOM 2871 O O . ILE A 1 356 ? 13.532 -5.385 -8.683 1.00 96.44 356 ILE A O 1
ATOM 2875 N N . LYS A 1 357 ? 11.903 -6.500 -9.759 1.00 97.00 357 LYS A N 1
ATOM 2876 C CA . LYS A 1 357 ? 12.141 -7.797 -9.101 1.00 97.00 357 LYS A CA 1
ATOM 2877 C C . LYS A 1 357 ? 12.996 -8.755 -9.936 1.00 97.00 357 LYS A C 1
ATOM 2879 O O . LYS A 1 357 ? 13.765 -9.510 -9.359 1.00 97.00 357 LYS A O 1
ATOM 2884 N N . PHE A 1 358 ? 12.852 -8.708 -11.256 1.00 98.25 358 PHE A N 1
ATOM 2885 C CA . PHE A 1 358 ? 13.451 -9.600 -12.248 1.00 98.25 358 PHE A CA 1
ATOM 2886 C C . PHE A 1 358 ? 13.966 -8.771 -13.438 1.00 98.25 358 PHE A C 1
ATOM 2888 O O . PHE A 1 358 ? 13.374 -8.821 -14.522 1.00 98.25 358 PHE A O 1
ATOM 2895 N N . PRO A 1 359 ? 15.021 -7.960 -13.238 1.00 97.56 359 PRO A N 1
ATOM 2896 C CA . PRO A 1 359 ? 15.479 -6.991 -14.232 1.00 97.56 359 PRO A CA 1
ATOM 2897 C C . PRO A 1 359 ? 15.915 -7.654 -15.538 1.00 97.56 359 PRO A C 1
ATOM 2899 O O . PRO A 1 359 ? 15.482 -7.208 -16.591 1.00 97.56 359 PRO A O 1
ATOM 2902 N N . GLU A 1 360 ? 16.678 -8.748 -15.479 1.00 97.44 360 GLU A N 1
ATOM 2903 C CA . GLU A 1 360 ? 17.177 -9.458 -16.668 1.00 97.44 360 GLU A CA 1
ATOM 2904 C C . GLU A 1 360 ? 16.028 -10.000 -17.529 1.00 97.44 360 GLU A C 1
ATOM 2906 O O . GLU A 1 360 ? 15.868 -9.591 -18.676 1.00 97.44 360 GLU A O 1
ATOM 2911 N N . LYS A 1 361 ? 15.148 -10.821 -16.938 1.00 98.12 361 LYS A N 1
ATOM 2912 C CA . LYS A 1 361 ? 13.976 -11.389 -17.628 1.00 98.12 361 LYS A CA 1
ATOM 2913 C C . LYS A 1 361 ? 13.045 -10.322 -18.197 1.00 98.12 361 LYS A C 1
ATOM 2915 O O . LYS A 1 361 ? 12.465 -10.489 -19.265 1.00 98.12 361 LYS A O 1
ATOM 2920 N N . THR A 1 362 ? 12.859 -9.226 -17.462 1.00 98.50 362 THR A N 1
ATOM 2921 C CA . THR A 1 362 ? 11.968 -8.153 -17.917 1.00 98.50 362 THR A CA 1
ATOM 2922 C C . THR A 1 362 ? 12.623 -7.304 -19.001 1.00 98.50 362 THR A C 1
ATOM 2924 O O . THR A 1 362 ? 11.914 -6.807 -19.867 1.00 98.50 362 THR A O 1
ATOM 2927 N N . MET A 1 363 ? 13.946 -7.131 -18.971 1.00 98.06 363 MET A N 1
ATOM 2928 C CA . MET A 1 363 ? 14.689 -6.435 -20.019 1.00 98.06 363 MET A CA 1
ATOM 2929 C C . MET A 1 363 ? 14.600 -7.198 -21.344 1.00 98.06 363 MET A C 1
ATOM 2931 O O . MET A 1 363 ? 14.193 -6.603 -22.335 1.00 98.06 363 MET A O 1
ATOM 2935 N N . GLU A 1 364 ? 14.864 -8.510 -21.329 1.00 97.69 364 GLU A N 1
ATOM 2936 C CA . GLU A 1 364 ? 14.707 -9.395 -22.497 1.00 97.69 364 GLU A CA 1
ATOM 2937 C C . GLU A 1 364 ? 13.281 -9.315 -23.061 1.00 97.69 364 GLU A C 1
ATOM 2939 O O . GLU A 1 364 ? 13.071 -9.097 -24.249 1.00 97.69 364 GLU A O 1
ATOM 2944 N N . TYR A 1 365 ? 12.276 -9.380 -22.186 1.00 98.38 365 TYR A N 1
ATOM 294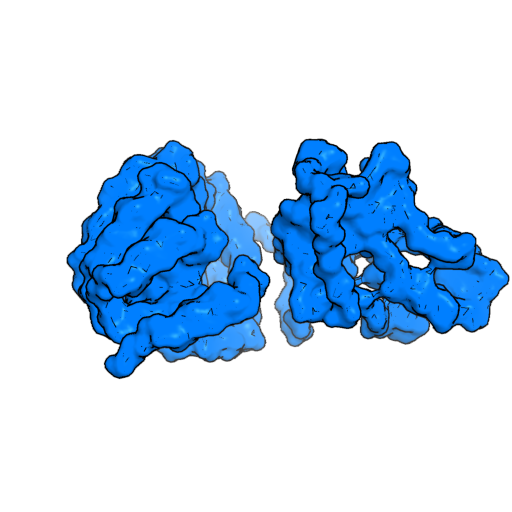5 C CA . TYR A 1 365 ? 10.885 -9.192 -22.587 1.00 98.38 365 TYR A CA 1
ATOM 2946 C C . TYR A 1 365 ? 10.617 -7.830 -23.248 1.00 98.38 365 TYR A C 1
ATOM 2948 O O . TYR A 1 365 ? 9.885 -7.757 -24.234 1.00 98.38 365 TYR A O 1
ATOM 2956 N N . LEU A 1 366 ? 11.153 -6.735 -22.702 1.00 98.12 366 LEU A N 1
ATOM 2957 C CA . LEU A 1 366 ? 10.884 -5.392 -23.218 1.00 98.12 366 LEU A CA 1
ATOM 2958 C C . LEU A 1 366 ? 11.441 -5.195 -24.633 1.00 98.12 366 LEU A C 1
ATOM 2960 O O . LEU A 1 366 ? 10.803 -4.490 -25.418 1.00 98.12 366 LEU A O 1
ATOM 2964 N N . GLU A 1 367 ? 12.571 -5.824 -24.963 1.00 96.31 367 GLU A N 1
ATOM 2965 C CA . GLU A 1 367 ? 13.183 -5.758 -26.296 1.00 96.31 367 GLU A CA 1
ATOM 2966 C C . GLU A 1 367 ? 12.223 -6.247 -27.395 1.00 96.31 367 GLU A C 1
ATOM 2968 O O . GLU A 1 367 ? 12.075 -5.560 -28.408 1.00 96.31 367 GLU A O 1
ATOM 2973 N N . ASP A 1 368 ? 11.471 -7.322 -27.134 1.00 94.38 368 ASP A N 1
ATOM 2974 C CA . ASP A 1 368 ? 10.584 -7.975 -28.114 1.00 94.38 368 ASP A CA 1
ATOM 2975 C C . ASP A 1 368 ? 9.077 -7.900 -27.772 1.00 94.38 368 ASP A C 1
ATOM 2977 O O . ASP A 1 368 ? 8.251 -8.598 -28.365 1.00 94.38 368 ASP A O 1
ATOM 2981 N N . SER A 1 369 ? 8.679 -7.058 -26.811 1.00 96.12 369 SER A N 1
ATOM 2982 C CA . SER A 1 369 ? 7.279 -6.996 -26.350 1.00 96.12 369 SER A CA 1
ATOM 2983 C C . SER A 1 369 ? 6.290 -6.506 -27.419 1.00 96.12 369 SER A C 1
ATOM 2985 O O . SER A 1 369 ? 6.550 -5.550 -28.158 1.00 96.12 369 SER A O 1
ATOM 2987 N N . ASN A 1 370 ? 5.086 -7.075 -27.417 1.00 96.69 370 ASN A N 1
ATOM 2988 C CA . ASN A 1 370 ? 3.956 -6.709 -28.276 1.00 96.69 370 ASN A CA 1
ATOM 2989 C C . ASN A 1 370 ? 2.970 -5.740 -27.601 1.00 96.69 370 ASN A C 1
ATOM 2991 O O . ASN A 1 370 ? 1.842 -5.574 -28.077 1.00 96.69 370 ASN A O 1
ATOM 2995 N N . LEU A 1 371 ? 3.363 -5.111 -26.490 1.00 97.06 371 LEU A N 1
ATOM 2996 C CA . LEU A 1 371 ? 2.585 -4.046 -25.858 1.00 97.06 371 LEU A CA 1
ATOM 2997 C C . LEU A 1 371 ? 2.321 -2.885 -26.824 1.00 97.06 371 LEU A C 1
ATOM 2999 O O . LEU A 1 371 ? 3.195 -2.491 -27.599 1.00 97.06 371 LEU A O 1
ATOM 3003 N N . ASP A 1 372 ? 1.138 -2.280 -26.706 1.00 95.88 372 ASP A N 1
ATOM 3004 C CA . ASP A 1 372 ? 0.847 -1.015 -27.373 1.00 95.88 372 ASP A CA 1
ATOM 3005 C C . ASP A 1 372 ? 1.805 0.090 -26.894 1.00 95.88 372 ASP A C 1
ATOM 3007 O O . ASP A 1 372 ? 2.300 0.066 -25.760 1.00 95.88 372 ASP A O 1
ATOM 3011 N N . ASP A 1 373 ? 2.049 1.087 -27.747 1.00 97.12 373 ASP A N 1
ATOM 3012 C CA . ASP A 1 373 ? 3.047 2.127 -27.483 1.00 97.12 373 ASP A CA 1
ATOM 3013 C C . ASP A 1 373 ? 2.771 2.910 -26.197 1.00 97.12 373 ASP A C 1
ATOM 3015 O O . ASP A 1 373 ? 3.713 3.332 -25.517 1.00 97.12 373 ASP A O 1
ATOM 3019 N N . PHE A 1 374 ? 1.500 3.086 -25.814 1.00 97.31 374 PHE A N 1
ATOM 3020 C CA . PHE A 1 374 ? 1.167 3.747 -24.557 1.00 97.31 374 PHE A CA 1
ATOM 3021 C C . PHE A 1 374 ? 1.585 2.881 -23.366 1.00 97.31 374 PHE A C 1
ATOM 3023 O O . PHE A 1 374 ? 2.346 3.359 -22.520 1.00 97.31 374 PHE A O 1
ATOM 3030 N N . SER A 1 375 ? 1.132 1.625 -23.288 1.00 97.94 375 SER A N 1
ATOM 3031 C CA . SER A 1 375 ? 1.461 0.722 -22.171 1.00 97.94 375 SER A CA 1
ATOM 3032 C C . SER A 1 375 ? 2.962 0.470 -22.071 1.00 97.94 375 SER A C 1
ATOM 3034 O O . SER A 1 375 ? 3.531 0.521 -20.975 1.00 97.94 375 SER A O 1
ATOM 3036 N N . TYR A 1 376 ? 3.628 0.289 -23.210 1.00 98.50 376 TYR A N 1
ATOM 3037 C CA . TYR A 1 376 ? 5.072 0.127 -23.292 1.00 98.50 376 TYR A CA 1
ATOM 3038 C C . TYR A 1 376 ? 5.808 1.359 -22.746 1.00 98.50 376 TYR A C 1
ATOM 3040 O O . TYR A 1 376 ? 6.531 1.276 -21.750 1.00 98.50 376 TYR A O 1
ATOM 3048 N N . ASN A 1 377 ? 5.555 2.543 -23.310 1.00 98.38 377 ASN A N 1
ATOM 3049 C CA . ASN A 1 377 ? 6.234 3.768 -22.884 1.00 98.38 377 ASN A CA 1
ATOM 3050 C C . ASN A 1 377 ? 5.916 4.135 -21.429 1.00 98.38 377 ASN A C 1
ATOM 3052 O O . ASN A 1 377 ? 6.769 4.671 -20.713 1.00 98.38 377 ASN A O 1
ATOM 3056 N N . LYS A 1 378 ? 4.701 3.828 -20.960 1.00 98.38 378 LYS A N 1
ATOM 3057 C CA . LYS A 1 378 ? 4.312 4.043 -19.566 1.00 98.38 378 LYS A CA 1
ATOM 3058 C C . LYS A 1 378 ? 5.031 3.085 -18.615 1.00 98.38 378 LYS A C 1
ATOM 3060 O O . LYS A 1 378 ? 5.358 3.497 -17.500 1.00 98.38 378 LYS A O 1
ATOM 3065 N N . SER A 1 379 ? 5.326 1.860 -19.053 1.00 98.56 379 SER A N 1
ATOM 3066 C CA . SER A 1 379 ? 6.170 0.910 -18.316 1.00 98.56 379 SER A CA 1
ATOM 3067 C C . SER A 1 379 ? 7.573 1.479 -18.124 1.00 98.56 379 SER A C 1
ATOM 3069 O O . SER A 1 379 ? 8.034 1.590 -16.987 1.00 98.56 379 SER A O 1
ATOM 3071 N N . LEU A 1 380 ? 8.208 1.945 -19.209 1.00 98.56 380 LEU A N 1
ATOM 3072 C CA . LEU A 1 380 ? 9.535 2.573 -19.167 1.00 98.56 380 LEU A CA 1
ATOM 3073 C C . LEU A 1 380 ? 9.550 3.792 -18.235 1.00 98.56 380 LEU A C 1
ATOM 3075 O O . LEU A 1 380 ? 10.440 3.927 -17.394 1.00 98.56 380 LEU A O 1
ATOM 3079 N N . GLN A 1 381 ? 8.526 4.651 -18.316 1.00 97.81 381 GLN A N 1
ATOM 3080 C CA . GLN A 1 381 ? 8.383 5.791 -17.408 1.00 97.81 381 GLN A CA 1
ATOM 3081 C C . GLN A 1 381 ? 8.392 5.333 -15.942 1.00 97.81 381 GLN A C 1
ATOM 3083 O O . GLN A 1 381 ? 9.213 5.814 -15.159 1.00 97.81 381 GLN A O 1
ATOM 3088 N N . LYS A 1 382 ? 7.529 4.378 -15.575 1.00 96.69 382 LYS A N 1
ATOM 3089 C CA . LYS A 1 382 ? 7.413 3.882 -14.195 1.00 96.69 382 LYS A CA 1
ATOM 3090 C C . LYS A 1 382 ? 8.693 3.214 -13.692 1.00 96.69 382 LYS A C 1
ATOM 3092 O O . LYS A 1 382 ? 9.065 3.413 -12.537 1.00 96.69 382 LYS A O 1
ATOM 3097 N N . ILE A 1 383 ? 9.398 2.480 -14.555 1.00 97.94 383 ILE A N 1
ATOM 3098 C CA . ILE A 1 383 ? 10.726 1.928 -14.247 1.00 97.94 383 ILE A CA 1
ATOM 3099 C C . ILE A 1 383 ? 11.692 3.066 -13.891 1.00 97.94 383 ILE A C 1
ATOM 3101 O O . ILE A 1 383 ? 12.383 3.003 -12.874 1.00 97.94 383 ILE A O 1
ATOM 3105 N N . THR A 1 384 ? 11.698 4.155 -14.667 1.00 95.69 384 THR A N 1
ATOM 3106 C CA . THR A 1 384 ? 12.622 5.278 -14.434 1.00 95.69 384 THR A CA 1
ATOM 3107 C C . THR A 1 384 ? 12.282 6.151 -13.226 1.00 95.69 384 THR A C 1
ATOM 3109 O O . THR A 1 384 ? 13.175 6.799 -12.672 1.00 95.69 384 THR A O 1
ATOM 3112 N N . GLU A 1 385 ? 11.023 6.155 -12.792 1.00 91.44 385 GLU A N 1
ATOM 3113 C CA . GLU A 1 385 ? 10.559 6.832 -11.573 1.00 91.44 385 GLU A CA 1
ATOM 3114 C C . GLU A 1 385 ? 10.929 6.054 -10.299 1.00 91.44 385 GLU A C 1
ATOM 3116 O O . GLU A 1 385 ? 11.012 6.635 -9.216 1.00 91.44 385 GLU A O 1
ATOM 3121 N N . SER A 1 386 ? 11.208 4.753 -10.415 1.00 89.50 386 SER A N 1
ATOM 3122 C CA . SER A 1 386 ? 11.586 3.914 -9.281 1.00 89.50 386 SER A CA 1
ATOM 3123 C C . SER A 1 386 ? 12.947 4.307 -8.708 1.00 89.50 386 SER A C 1
ATOM 3125 O O . SER A 1 386 ? 13.954 4.362 -9.413 1.00 89.50 386 SER A O 1
ATOM 3127 N N . LEU A 1 387 ? 13.020 4.509 -7.391 1.00 87.69 387 LEU A N 1
ATOM 3128 C CA . LEU A 1 387 ? 14.290 4.709 -6.680 1.00 87.69 387 LEU A CA 1
ATOM 3129 C C . LEU A 1 387 ? 15.134 3.428 -6.591 1.00 87.69 387 LEU A C 1
ATOM 3131 O O . LEU A 1 387 ? 16.302 3.500 -6.230 1.00 87.69 387 LEU A O 1
ATOM 3135 N N . ARG A 1 388 ? 14.557 2.269 -6.935 1.00 90.62 388 ARG A N 1
ATOM 3136 C CA . ARG A 1 388 ? 15.220 0.956 -6.895 1.00 90.62 388 ARG A CA 1
ATOM 3137 C C . ARG A 1 388 ? 16.015 0.627 -8.161 1.00 90.62 388 ARG A C 1
ATOM 3139 O O . ARG A 1 388 ? 16.599 -0.444 -8.227 1.00 90.62 388 ARG A O 1
ATOM 3146 N N . VAL A 1 389 ? 15.995 1.511 -9.155 1.00 90.88 389 VAL A N 1
ATOM 3147 C CA . VAL A 1 389 ? 16.727 1.359 -10.418 1.00 90.88 389 VAL A CA 1
ATOM 3148 C C . VAL A 1 389 ? 17.833 2.412 -10.459 1.00 90.88 389 VAL A C 1
ATOM 3150 O O . VAL A 1 389 ? 17.583 3.594 -10.181 1.00 90.88 389 VAL A O 1
ATOM 3153 N N . ASP A 1 390 ? 19.053 1.991 -10.775 1.00 93.88 390 ASP A N 1
ATOM 3154 C CA . ASP A 1 390 ? 20.229 2.857 -10.825 1.00 93.88 390 ASP A CA 1
ATOM 3155 C C . ASP A 1 390 ? 20.189 3.822 -12.030 1.00 93.88 390 ASP A C 1
ATOM 3157 O O . ASP A 1 390 ? 19.309 3.773 -12.894 1.00 93.88 390 ASP A O 1
ATOM 3161 N N . LYS A 1 391 ? 21.122 4.778 -12.060 1.00 94.00 391 LYS A N 1
ATOM 3162 C CA . LYS A 1 391 ? 21.133 5.845 -13.071 1.00 94.00 391 LYS A CA 1
ATOM 3163 C C . LYS A 1 391 ? 21.474 5.345 -14.474 1.00 94.00 391 LYS A C 1
ATOM 3165 O O . LYS A 1 391 ? 20.943 5.910 -15.431 1.00 94.00 391 LYS A O 1
ATOM 3170 N N . GLU A 1 392 ? 22.350 4.355 -14.586 1.00 95.38 392 GLU A N 1
ATOM 3171 C CA . GLU A 1 392 ? 22.811 3.820 -15.866 1.00 95.38 392 GLU A CA 1
ATOM 3172 C C . GLU A 1 392 ? 21.688 3.020 -16.522 1.00 95.38 392 GLU A C 1
ATOM 3174 O O . GLU A 1 392 ? 21.272 3.342 -17.638 1.00 95.38 392 GLU A O 1
ATOM 3179 N N . THR A 1 393 ? 21.063 2.117 -15.767 1.00 96.00 393 THR A N 1
ATOM 3180 C CA . THR A 1 393 ? 19.879 1.374 -16.214 1.00 96.00 393 THR A CA 1
ATOM 3181 C C . THR A 1 393 ? 18.751 2.319 -16.628 1.00 96.00 393 THR A C 1
ATOM 3183 O O . THR A 1 393 ? 18.130 2.148 -17.674 1.00 96.00 393 THR A O 1
ATOM 3186 N N . LYS A 1 394 ? 18.510 3.402 -15.875 1.00 96.69 394 LYS A N 1
ATOM 3187 C CA . LYS A 1 394 ? 17.521 4.427 -16.263 1.00 96.69 394 LYS A CA 1
ATOM 3188 C C . LYS A 1 394 ? 17.839 5.120 -17.583 1.00 96.69 394 LYS A C 1
ATOM 3190 O O . LYS A 1 394 ? 16.914 5.595 -18.239 1.00 96.69 394 LYS A O 1
ATOM 3195 N N . HIS A 1 395 ? 19.112 5.266 -17.941 1.00 96.38 395 HIS A N 1
ATOM 3196 C CA . HIS A 1 395 ? 19.497 5.854 -19.219 1.00 96.38 395 HIS A CA 1
ATOM 3197 C C . HIS A 1 395 ? 19.139 4.917 -20.377 1.00 96.38 395 HIS A C 1
ATOM 3199 O O . HIS A 1 395 ? 18.508 5.368 -21.332 1.00 96.38 395 HIS A O 1
ATOM 3205 N N . ILE A 1 396 ? 19.433 3.621 -20.228 1.00 97.06 396 ILE A N 1
ATOM 3206 C CA . ILE A 1 396 ? 19.070 2.569 -21.189 1.00 97.06 396 ILE A CA 1
ATOM 3207 C C . ILE A 1 396 ? 17.548 2.500 -21.356 1.00 97.06 396 ILE A C 1
ATOM 3209 O O . ILE A 1 396 ? 17.030 2.661 -22.452 1.00 97.06 396 ILE A O 1
ATOM 3213 N N . ILE A 1 397 ? 16.794 2.394 -20.260 1.00 97.81 397 ILE A N 1
ATOM 3214 C CA . ILE A 1 397 ? 15.325 2.307 -20.313 1.00 97.81 397 ILE A CA 1
ATOM 3215 C C . ILE A 1 397 ? 14.693 3.517 -21.020 1.00 97.81 397 ILE A C 1
ATOM 3217 O O . ILE A 1 397 ? 13.681 3.383 -21.704 1.00 97.81 397 ILE A O 1
ATOM 3221 N N . ARG A 1 398 ? 15.281 4.716 -20.905 1.00 96.06 398 ARG A N 1
ATOM 3222 C CA . ARG A 1 398 ? 14.786 5.904 -21.623 1.00 96.06 398 ARG A CA 1
ATOM 3223 C C . ARG A 1 398 ? 15.048 5.856 -23.125 1.00 96.06 398 ARG A C 1
ATOM 3225 O O . ARG A 1 398 ? 14.255 6.436 -23.865 1.00 96.06 398 ARG A O 1
ATOM 3232 N N . SER A 1 399 ? 16.136 5.226 -23.571 1.00 96.88 399 SER A N 1
ATOM 3233 C CA . SER A 1 399 ? 16.465 5.141 -25.000 1.00 96.88 399 SER A CA 1
ATOM 3234 C C . SER A 1 399 ? 15.565 4.157 -25.751 1.00 96.88 399 SER A C 1
ATOM 3236 O O . SER A 1 399 ? 15.388 4.308 -26.955 1.00 96.88 399 SER A O 1
ATOM 3238 N N . MET A 1 400 ? 14.925 3.223 -25.043 1.00 97.31 400 MET A N 1
ATOM 3239 C CA . MET A 1 400 ? 14.022 2.214 -25.613 1.00 97.31 400 MET A CA 1
ATOM 3240 C C . MET A 1 400 ? 12.639 2.742 -26.023 1.00 97.31 400 MET A C 1
ATOM 3242 O O . MET A 1 400 ? 11.818 1.968 -26.510 1.00 97.31 400 MET A O 1
ATOM 3246 N N . LYS A 1 401 ? 12.333 4.024 -25.782 1.00 96.81 401 LYS A N 1
ATOM 3247 C CA . LYS A 1 401 ? 10.997 4.604 -25.988 1.00 96.81 401 LYS A CA 1
ATOM 3248 C C . LYS A 1 401 ? 10.514 4.439 -27.440 1.00 96.81 401 LYS A C 1
ATOM 3250 O O . LYS A 1 401 ? 11.196 4.867 -28.370 1.00 96.81 401 L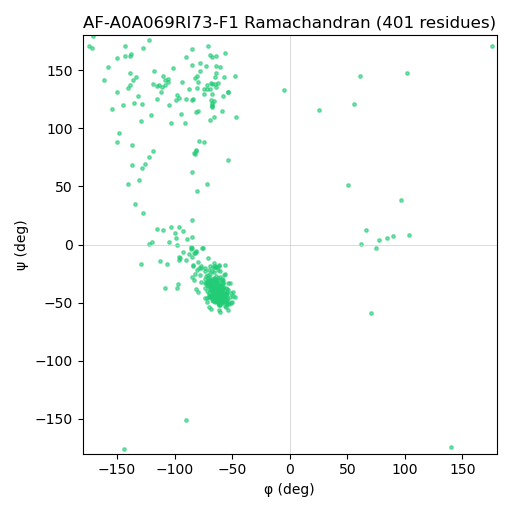YS A O 1
ATOM 3255 N N . ARG A 1 402 ? 9.305 3.895 -27.622 1.00 96.19 402 ARG A N 1
ATOM 3256 C CA . ARG A 1 402 ? 8.620 3.793 -28.925 1.00 96.19 402 ARG A CA 1
ATOM 3257 C C . ARG A 1 402 ? 8.002 5.138 -29.314 1.00 96.19 402 ARG A C 1
ATOM 3259 O O . ARG A 1 402 ? 7.669 5.940 -28.433 1.00 96.19 402 ARG A O 1
ATOM 3266 N N . LYS A 1 403 ? 7.926 5.407 -30.619 1.00 84.44 403 LYS A N 1
ATOM 3267 C CA . LYS A 1 403 ? 7.463 6.691 -31.163 1.00 84.44 403 LYS A CA 1
ATOM 3268 C C . LYS A 1 403 ? 5.956 6.769 -31.270 1.00 84.44 403 LYS A C 1
ATOM 3270 O O . LYS A 1 403 ? 5.383 5.791 -31.778 1.00 84.44 403 LYS A O 1
#

Mean predicted aligned error: 15.34 Å

Organism: NCBI:txid1121324

Nearest PDB structures (foldseek):
  4wx9-assembly1_A  TM=9.458E-01  e=3.050E-12  Mycobacterium tuberculosis H37Rv
  4wx9-assembly1_C-4  TM=9.300E-01  e=6.265E-12  Mycobacterium tuberculosis H37Rv
  4wxc-assembly1_A  TM=8.994E-01  e=2.328E-12  Mycobacterium tuberculosis H37Rv
  4bhb-assembly1_A  TM=8.971E-01  e=6.855E-12  Mycobacterium tuberculosis H37Rv
  4wxd-assembly1_A  TM=8.978E-01  e=7.500E-12  Mycobacterium tuberculosis H37Rv

InterPro domains:
  IPR001497 Methylated-DNA-[protein]-cysteine S-methyltransferase, active site [PS00374] (126-132)
  IPR008332 Methylguanine DNA methyltransferase, ribonuclease-like domain [PF02870] (1-72)
  IPR014048 Methylated-DNA-[protein]-cysteine S-methyltransferase, DNA binding [PF01035] (78-156)
  IPR014048 Methylated-DNA-[protein]-cysteine S-methyltransferase, DNA binding [TIGR00589] (76-155)
  IPR014048 Methylated-DNA-[protein]-cysteine S-methyltransferase, DNA binding [cd06445] (78-156)
  IPR014825 DNA alkylation repair enzyme [PF08713] (181-370)
  IPR016024 Armadillo-type fold [SSF48371] (184-384)
  IPR023546 Methylated-DNA--protein-cysteine methyltransferase [MF_00772] (5-156)
  IPR036217 Methylated DNA-protein cysteine methyltransferase, DNA binding domain [SSF46767] (75-156)
  IPR036388 Winged helix-like DNA-binding domain superfamily [G3DSA:1.10.10.10] (74-157)
  IPR036631 Methylated DNA-protein cysteine methyltransferase domain superfamily [SSF53155] (1-81)

Foldseek 3Di:
DEKEWDDAPQAIWIWDDDPQWTAAIDGPNVAFQDDDDDDPPYHYDCPVCVQVVVQVNCVLVLNDFADDTRYDYDDDPLLVLLLVLLQVQGQLAADELQRSCVVSPHSVCSVVSLVSLLVPRYDPNSPSLSYDHPVRDRDDDRNHSQVSQCSNCSRNVHHGCPDDDDDDDPPDPDVPPDDDPVNVLLNQADVVQQVVVCVVWVPFPAERRHDPVVLLVVLLVCLVDVVVVCVVVQDLPHPSSLLSQLLNLLNHPDDPVVSLVSVVVSQVSDDDDVSLLSSLVSNPVCQVVVVVVLVSLVVLLVDQDQSSVLNSLSNCQPHPLDPVRLLVNLVSLLPRDYDDPSNLLSSLVSLLSNCLSPVPSSVVCLVDGNDDLSSSQSNLVSNLVDPSDDPVVNVVSVVSRDD